Protein AF-A0A7C5PSH2-F1 (afdb_monomer)

Structure (mmCIF, N/CA/C/O backbone):
data_AF-A0A7C5PSH2-F1
#
_entry.id   AF-A0A7C5PSH2-F1
#
loop_
_atom_site.group_PDB
_atom_site.id
_atom_site.type_symbol
_atom_site.label_atom_id
_atom_site.label_alt_id
_atom_site.label_comp_id
_atom_site.label_asym_id
_atom_site.label_entity_id
_atom_site.label_seq_id
_atom_site.pdbx_PDB_ins_code
_atom_site.Cartn_x
_atom_site.Cartn_y
_atom_site.Cartn_z
_atom_site.occupancy
_atom_site.B_iso_or_equiv
_atom_site.auth_seq_id
_atom_site.auth_comp_id
_atom_site.auth_asym_id
_atom_site.auth_atom_id
_atom_site.pdbx_PDB_model_num
ATOM 1 N N . MET A 1 1 ? -21.947 10.461 31.393 1.00 50.50 1 MET A N 1
ATOM 2 C CA . MET A 1 1 ? -21.129 9.250 31.644 1.00 50.50 1 MET A CA 1
ATOM 3 C C . MET A 1 1 ? -20.692 8.444 30.394 1.00 50.50 1 MET A C 1
ATOM 5 O O . MET A 1 1 ? -19.596 7.902 30.469 1.00 50.50 1 MET A O 1
ATOM 9 N N . PRO A 1 2 ? -21.380 8.421 29.223 1.00 59.69 2 PRO A N 1
ATOM 10 C CA . PRO A 1 2 ? -21.000 7.546 28.085 1.00 59.69 2 PRO A CA 1
ATOM 11 C C . PRO A 1 2 ? -19.662 7.864 27.386 1.00 59.69 2 PRO A C 1
ATOM 13 O O . PRO A 1 2 ? -18.969 6.966 26.908 1.00 59.69 2 PRO A O 1
ATOM 16 N N . ALA A 1 3 ? -19.272 9.144 27.321 1.00 63.09 3 ALA A N 1
ATOM 17 C CA . ALA A 1 3 ? -18.069 9.568 26.594 1.00 63.09 3 ALA A CA 1
ATOM 18 C C . ALA A 1 3 ? -16.759 9.101 27.263 1.00 63.09 3 ALA A C 1
ATOM 20 O O . ALA A 1 3 ? -15.761 8.896 26.577 1.00 63.09 3 ALA A O 1
ATOM 21 N N . SER A 1 4 ? -16.776 8.898 28.586 1.00 80.06 4 SER A N 1
ATOM 22 C CA . SER A 1 4 ? -15.632 8.402 29.367 1.00 80.06 4 SER A CA 1
ATOM 23 C C . SER A 1 4 ? -15.339 6.931 29.052 1.00 80.06 4 SER A C 1
ATOM 25 O O . SER A 1 4 ? -14.225 6.593 28.654 1.00 80.06 4 SER A O 1
ATOM 27 N N . LEU A 1 5 ? -16.364 6.072 29.124 1.00 85.94 5 LEU A N 1
ATOM 28 C CA . LEU A 1 5 ? -16.224 4.633 28.891 1.00 85.94 5 LEU A CA 1
ATOM 29 C C . LEU A 1 5 ? -15.787 4.326 27.453 1.00 85.94 5 LEU A C 1
ATOM 31 O O . LEU A 1 5 ? -14.890 3.515 27.236 1.00 85.94 5 LEU A O 1
ATOM 35 N N . ARG A 1 6 ? -16.350 5.033 26.464 1.00 89.44 6 ARG A N 1
ATOM 36 C CA . ARG A 1 6 ? -15.927 4.912 25.061 1.00 89.44 6 ARG A CA 1
ATOM 37 C C . ARG A 1 6 ? -14.436 5.185 24.887 1.00 89.44 6 ARG A C 1
ATOM 39 O O . ARG A 1 6 ? -13.746 4.398 24.244 1.00 89.44 6 ARG A O 1
ATOM 46 N N . LYS A 1 7 ? -13.933 6.277 25.471 1.00 90.75 7 LYS A N 1
ATOM 47 C CA . LYS A 1 7 ? -12.506 6.622 25.404 1.00 90.75 7 LYS A CA 1
ATOM 48 C C . LYS A 1 7 ? -11.640 5.557 26.071 1.00 90.75 7 LYS A C 1
ATOM 50 O O . LYS A 1 7 ? -10.630 5.171 25.493 1.00 90.75 7 LYS A O 1
ATOM 55 N N . GLN A 1 8 ? -12.056 5.039 27.226 1.00 88.69 8 GLN A N 1
ATOM 56 C CA . GLN A 1 8 ? -11.340 3.965 27.922 1.00 88.69 8 GLN A CA 1
ATOM 57 C C . GLN A 1 8 ? -11.275 2.677 27.085 1.00 88.69 8 GLN A C 1
ATOM 59 O O . GLN A 1 8 ? -10.195 2.112 26.912 1.00 88.69 8 GLN A O 1
ATOM 64 N N . ILE A 1 9 ? -12.400 2.254 26.496 1.00 91.12 9 ILE A N 1
ATOM 65 C CA . ILE A 1 9 ? -12.463 1.085 25.606 1.00 91.12 9 ILE A CA 1
ATOM 66 C C . ILE A 1 9 ? -11.561 1.290 24.383 1.00 91.12 9 ILE A C 1
ATOM 68 O O . ILE A 1 9 ? -10.764 0.418 24.052 1.00 91.12 9 ILE A O 1
ATOM 72 N N . LEU A 1 10 ? -11.646 2.437 23.704 1.00 93.88 10 LEU A N 1
ATOM 73 C CA . LEU A 1 10 ? -10.820 2.690 22.522 1.00 93.88 10 LEU A CA 1
ATOM 74 C C . LEU A 1 10 ? -9.326 2.750 22.874 1.00 93.88 10 LEU A C 1
ATOM 76 O O . LEU A 1 10 ? -8.517 2.158 22.165 1.00 93.88 10 LEU A O 1
ATOM 80 N N . ALA A 1 11 ? -8.951 3.382 23.989 1.00 92.50 11 ALA A N 1
ATOM 81 C CA . ALA A 1 11 ? -7.554 3.490 24.421 1.00 92.50 11 ALA A CA 1
ATOM 82 C C . ALA A 1 11 ? -6.919 2.123 24.733 1.00 92.50 11 ALA A C 1
ATOM 84 O O . ALA A 1 11 ? -5.696 1.954 24.636 1.00 92.50 11 ALA A O 1
ATOM 85 N N . ARG A 1 12 ? -7.744 1.123 25.072 1.00 90.06 12 ARG A N 1
ATOM 86 C CA . ARG A 1 12 ? -7.308 -0.261 25.268 1.00 90.06 12 ARG A CA 1
ATOM 87 C C . ARG A 1 12 ? -6.789 -0.886 23.975 1.00 90.06 12 ARG A C 1
ATOM 89 O O . ARG A 1 12 ? -5.753 -1.552 24.006 1.00 90.06 12 ARG A O 1
ATOM 96 N N . PHE A 1 13 ? -7.483 -0.659 22.862 1.00 94.25 13 PHE A N 1
ATOM 97 C CA . PHE A 1 13 ? -7.230 -1.341 21.589 1.00 94.25 13 PHE A CA 1
ATOM 98 C C . PHE A 1 13 ? -6.486 -0.486 20.560 1.00 94.25 13 PHE A C 1
ATOM 100 O O . PHE A 1 13 ? -5.934 -1.029 19.605 1.00 94.25 13 PHE A O 1
ATOM 107 N N . PHE A 1 14 ? -6.411 0.829 20.775 1.00 96.69 14 PHE A N 1
ATOM 108 C CA . PHE A 1 14 ? -5.760 1.774 19.872 1.00 96.69 14 PHE A CA 1
ATOM 109 C C . PHE A 1 14 ? -4.776 2.677 20.623 1.00 96.69 14 PHE A C 1
ATOM 111 O O . PHE A 1 14 ? -5.057 3.138 21.729 1.00 96.69 14 PHE A O 1
ATOM 118 N N . SER A 1 15 ? -3.601 2.930 20.040 1.00 96.50 15 SER A N 1
ATOM 119 C CA . SER A 1 15 ? -2.555 3.768 20.662 1.00 96.50 15 SER A CA 1
ATOM 120 C C . SER A 1 15 ? -2.812 5.278 20.584 1.00 96.50 15 SER A C 1
ATOM 122 O O . SER A 1 15 ? -2.148 6.052 21.281 1.00 96.50 15 SER A O 1
ATOM 124 N N . GLN A 1 16 ? -3.757 5.684 19.738 1.00 96.12 16 GLN A N 1
ATOM 125 C CA . GLN A 1 16 ? -4.262 7.043 19.595 1.00 96.12 16 GLN A CA 1
ATOM 126 C C . GLN A 1 16 ? -5.764 6.968 19.301 1.00 96.12 16 GLN A C 1
ATOM 128 O O . GLN A 1 16 ? -6.191 6.223 18.416 1.00 96.12 16 GLN A O 1
ATOM 133 N N . ILE A 1 17 ? -6.554 7.725 20.063 1.00 95.44 17 ILE A N 1
ATOM 134 C CA . ILE A 1 17 ? -8.023 7.720 19.994 1.00 95.44 17 ILE A CA 1
ATOM 135 C C . ILE A 1 17 ? -8.602 9.033 19.479 1.00 95.44 17 ILE A C 1
ATOM 137 O O . ILE A 1 17 ? -9.711 9.029 18.951 1.00 95.44 17 ILE A O 1
ATOM 141 N N . GLU A 1 18 ? -7.861 10.129 19.631 1.00 93.69 18 GLU A N 1
ATOM 142 C CA . GLU A 1 18 ? -8.264 11.427 19.111 1.00 93.69 18 GLU A CA 1
ATOM 143 C C . GLU A 1 18 ? -7.781 11.524 17.656 1.00 93.69 18 GLU A C 1
ATOM 145 O O . GLU A 1 18 ? -6.588 11.310 17.402 1.00 93.69 18 GLU A O 1
ATOM 150 N N . PRO A 1 19 ? -8.687 11.781 16.696 1.00 93.94 19 PRO A N 1
ATOM 151 C CA . PRO A 1 19 ? -8.330 11.836 15.288 1.00 93.94 19 PRO A CA 1
ATOM 152 C C . PRO A 1 19 ? -7.382 13.003 15.006 1.00 93.94 19 PRO A C 1
ATOM 154 O O . PRO A 1 19 ? -7.403 14.029 15.687 1.00 93.94 19 PRO A O 1
ATOM 157 N N . ARG A 1 20 ? -6.557 12.842 13.972 1.00 95.12 20 ARG A N 1
ATOM 158 C CA . ARG A 1 20 ? -5.691 13.902 13.439 1.00 95.12 20 ARG A CA 1
ATOM 159 C C . ARG A 1 20 ? -6.172 14.289 12.045 1.00 95.12 20 ARG A C 1
ATOM 161 O O . ARG A 1 20 ? -6.598 13.429 11.281 1.00 95.12 20 ARG A O 1
ATOM 168 N N . ASP A 1 21 ? -6.030 15.561 11.686 1.00 91.88 21 ASP A N 1
ATOM 169 C CA . ASP A 1 21 ? -6.469 16.054 10.370 1.00 91.88 21 ASP A CA 1
ATOM 170 C C . ASP A 1 21 ? -5.674 15.442 9.207 1.00 91.88 21 ASP A C 1
ATOM 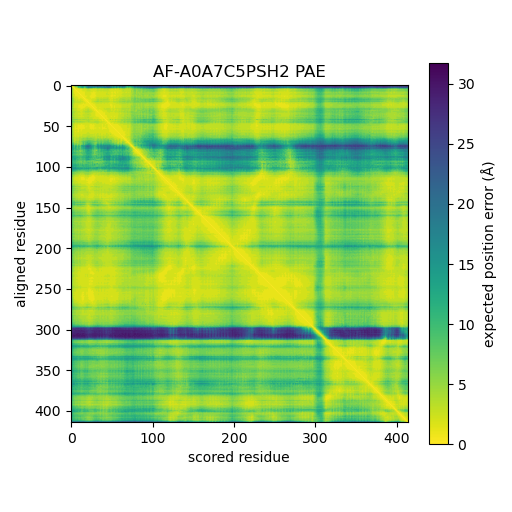172 O O . ASP A 1 21 ? -6.197 15.282 8.102 1.00 91.88 21 ASP A O 1
ATOM 176 N N . HIS A 1 22 ? -4.415 15.080 9.464 1.00 95.88 22 HIS A N 1
ATOM 177 C CA . HIS A 1 22 ? -3.521 14.424 8.518 1.00 95.88 22 HIS A CA 1
ATOM 178 C C . HIS A 1 22 ? -2.616 13.413 9.230 1.00 95.88 22 HIS A C 1
ATOM 180 O O . HIS A 1 22 ? -2.197 13.646 10.369 1.00 95.88 22 HIS A O 1
ATOM 186 N N . ALA A 1 23 ? -2.289 12.314 8.541 1.00 97.25 23 ALA A N 1
ATOM 187 C CA . ALA A 1 23 ? -1.494 11.215 9.088 1.00 97.25 23 ALA A CA 1
ATOM 188 C C . ALA A 1 23 ? -2.032 10.746 10.454 1.00 97.25 23 ALA A C 1
ATOM 190 O O . ALA A 1 23 ? -1.305 10.657 11.454 1.00 97.25 23 ALA A O 1
ATOM 191 N N . ASP A 1 24 ? -3.335 10.455 10.491 1.00 98.06 24 ASP A N 1
ATOM 192 C CA . ASP A 1 24 ? -3.979 9.806 11.628 1.00 98.06 24 ASP A CA 1
ATOM 193 C C . ASP A 1 24 ? -3.592 8.329 11.621 1.00 98.06 24 ASP A C 1
ATOM 195 O O . ASP A 1 24 ? -4.180 7.490 10.941 1.00 98.06 24 ASP A O 1
ATOM 199 N N . ILE A 1 25 ? -2.498 8.050 12.317 1.00 98.50 25 ILE A N 1
ATOM 200 C CA . ILE A 1 25 ? -1.862 6.741 12.375 1.00 98.50 25 ILE A CA 1
ATOM 201 C C . ILE A 1 25 ? -1.900 6.262 13.810 1.00 98.50 25 ILE A C 1
ATOM 203 O O . ILE A 1 25 ? -1.713 7.054 14.738 1.00 98.50 25 ILE A O 1
ATOM 207 N N . TYR A 1 26 ? -2.163 4.972 13.984 1.00 98.38 26 TYR A N 1
ATOM 208 C CA . TYR A 1 26 ? -2.269 4.358 15.296 1.00 98.38 26 TYR A CA 1
ATOM 209 C C . TYR A 1 26 ? -2.128 2.842 15.230 1.00 98.38 26 TYR A C 1
ATOM 211 O O . TYR A 1 26 ? -2.516 2.193 14.261 1.00 98.38 26 TYR A O 1
ATOM 219 N N . VAL A 1 27 ? -1.575 2.273 16.296 1.00 97.94 27 VAL A N 1
ATOM 220 C CA . VAL A 1 27 ? -1.426 0.831 16.485 1.00 97.94 27 VAL A CA 1
ATOM 221 C C . VAL A 1 27 ? -2.756 0.215 16.888 1.00 97.94 27 VAL A C 1
ATOM 223 O O . VAL A 1 27 ? -3.436 0.733 17.774 1.00 97.94 27 VAL A O 1
ATOM 226 N N . VAL A 1 28 ? -3.069 -0.933 16.290 1.00 96.88 28 VAL A N 1
ATOM 227 C CA . VAL A 1 28 ? -4.137 -1.844 16.713 1.00 96.88 28 VAL A CA 1
ATOM 228 C C . VAL A 1 28 ? -3.526 -2.922 17.604 1.00 96.88 28 VAL A C 1
ATOM 230 O O . VAL A 1 28 ? -2.682 -3.703 17.158 1.00 96.88 28 VAL A O 1
ATOM 233 N N . ARG A 1 29 ? -3.949 -2.974 18.867 1.00 92.81 29 ARG A N 1
ATOM 234 C CA . ARG A 1 29 ? -3.371 -3.840 19.906 1.00 92.81 29 ARG A CA 1
ATOM 235 C C . ARG A 1 29 ? -4.446 -4.545 20.720 1.00 92.81 29 ARG A C 1
ATOM 237 O O . ARG A 1 29 ? -5.600 -4.138 20.713 1.00 92.81 29 ARG A O 1
ATOM 244 N N . ASN A 1 30 ? -4.043 -5.583 21.452 1.00 89.94 30 ASN A N 1
ATOM 245 C CA . ASN A 1 30 ? -4.873 -6.276 22.446 1.00 89.94 30 ASN A CA 1
ATOM 246 C C . ASN A 1 30 ? -6.178 -6.882 21.893 1.00 89.94 30 ASN A C 1
ATOM 248 O O . ASN A 1 30 ? -7.104 -7.148 22.650 1.00 89.94 30 ASN A O 1
ATOM 252 N N . LEU A 1 31 ? -6.258 -7.104 20.578 1.00 90.19 31 LEU A N 1
ATOM 253 C CA . LEU A 1 31 ? -7.362 -7.796 19.915 1.00 90.19 31 LEU A CA 1
ATOM 254 C C . LEU A 1 31 ? -6.887 -9.164 19.405 1.00 90.19 31 LEU A C 1
ATOM 256 O O . LEU A 1 31 ? -5.751 -9.256 18.921 1.00 90.19 31 LEU A O 1
ATOM 260 N N . PRO A 1 32 ? -7.745 -10.202 19.432 1.00 91.19 32 PRO A N 1
ATOM 261 C CA . PRO A 1 32 ? -7.447 -11.475 18.782 1.00 91.19 32 PRO A CA 1
ATOM 262 C C . PRO A 1 32 ? -7.101 -11.283 17.300 1.00 91.19 32 PRO A C 1
ATOM 264 O O . PRO A 1 32 ? -7.648 -10.397 16.637 1.00 91.19 32 PRO A O 1
ATOM 267 N N . GLN A 1 33 ? -6.211 -12.121 16.763 1.00 90.12 33 GLN A N 1
ATOM 268 C CA . GLN A 1 33 ? -5.710 -11.970 15.390 1.00 90.12 33 GLN A CA 1
ATOM 269 C C . GLN A 1 33 ? -6.829 -12.032 14.336 1.00 90.12 33 GLN A C 1
ATOM 271 O O . GLN A 1 33 ? -6.849 -11.224 13.411 1.00 90.12 33 GLN A O 1
ATOM 276 N N . GLU A 1 34 ? -7.819 -12.907 14.512 1.00 91.62 34 GLU A N 1
ATOM 277 C CA . GLU A 1 34 ? -8.970 -12.996 13.601 1.00 91.62 34 GLU A CA 1
ATOM 278 C C . GLU A 1 34 ? -9.829 -11.724 13.607 1.00 91.62 34 GLU A C 1
ATOM 280 O O . GLU A 1 34 ? -10.316 -11.275 12.565 1.00 91.62 34 GLU A O 1
ATOM 285 N N . ILE A 1 35 ? -9.981 -11.093 14.776 1.00 91.88 35 ILE A N 1
ATOM 286 C CA . ILE A 1 35 ? -10.708 -9.827 14.912 1.00 91.88 35 ILE A CA 1
ATOM 287 C C . ILE A 1 35 ? -9.928 -8.699 14.243 1.00 91.88 35 ILE A C 1
ATOM 289 O O . ILE A 1 35 ? -10.519 -7.880 13.544 1.00 91.88 35 ILE A O 1
ATOM 293 N N . ARG A 1 36 ? -8.602 -8.685 14.399 1.00 92.50 36 ARG A N 1
ATOM 294 C CA . ARG A 1 36 ? -7.692 -7.741 13.739 1.00 92.50 36 ARG A CA 1
ATOM 295 C C . ARG A 1 36 ? -7.778 -7.819 12.212 1.00 92.50 36 ARG A C 1
ATOM 297 O O . ARG A 1 36 ? -7.925 -6.778 11.571 1.00 92.50 36 ARG A O 1
ATOM 304 N N . ALA A 1 37 ? -7.751 -9.028 11.652 1.00 90.94 37 ALA A N 1
ATOM 305 C CA . ALA A 1 37 ? -7.903 -9.264 10.215 1.00 90.94 37 ALA A CA 1
ATOM 306 C C . ALA A 1 37 ? -9.303 -8.863 9.718 1.00 90.94 37 ALA A C 1
ATOM 308 O O . ALA A 1 37 ? -9.446 -8.124 8.746 1.00 90.94 37 ALA A O 1
ATOM 309 N N . THR A 1 38 ? -10.352 -9.264 10.443 1.00 91.31 38 THR A N 1
ATOM 310 C CA . THR A 1 38 ? -11.737 -8.882 10.122 1.00 91.31 38 THR A CA 1
ATOM 311 C C . THR A 1 38 ? -11.922 -7.364 10.143 1.00 91.31 38 THR A C 1
ATOM 313 O O . THR A 1 38 ? -12.631 -6.807 9.304 1.00 91.31 38 THR A O 1
ATOM 316 N N . LEU A 1 39 ? -11.298 -6.682 11.106 1.00 93.12 39 LEU A N 1
ATOM 317 C CA . LEU A 1 39 ? -11.397 -5.238 11.249 1.00 93.12 39 LEU A CA 1
ATOM 318 C C . LEU A 1 39 ? -10.759 -4.517 10.057 1.00 93.12 39 LEU A C 1
ATOM 320 O O . LEU A 1 39 ? -11.413 -3.625 9.523 1.00 93.12 39 LEU A O 1
ATOM 324 N N . ASN A 1 40 ? -9.575 -4.939 9.590 1.00 90.94 40 ASN A N 1
ATOM 325 C CA . ASN A 1 40 ? -8.963 -4.406 8.362 1.00 90.94 40 ASN A CA 1
ATOM 326 C C . ASN A 1 40 ? -9.891 -4.576 7.143 1.00 90.94 40 ASN A C 1
ATOM 328 O O . ASN A 1 40 ? -10.138 -3.611 6.410 1.00 90.94 40 ASN A O 1
ATOM 332 N N . GLY A 1 41 ? -10.475 -5.768 6.974 1.00 89.88 41 GLY A N 1
ATOM 333 C CA . GLY A 1 41 ? -11.307 -6.081 5.808 1.00 89.88 41 GLY A CA 1
ATOM 334 C C . GLY A 1 41 ? -12.607 -5.277 5.754 1.00 89.88 41 GLY A C 1
ATOM 335 O O . GLY A 1 41 ? -13.088 -4.920 4.678 1.00 89.88 41 GLY A O 1
ATOM 336 N N . LEU A 1 42 ? -13.184 -4.962 6.915 1.00 89.88 42 LEU A N 1
ATOM 337 C CA . LEU A 1 42 ? -14.373 -4.112 7.019 1.00 89.88 42 LEU A CA 1
ATOM 338 C C . LEU A 1 42 ? -14.038 -2.633 6.848 1.00 89.88 42 LEU A C 1
ATOM 340 O O . LEU A 1 42 ? -14.749 -1.903 6.159 1.00 89.88 42 LEU A O 1
ATOM 344 N N . TYR A 1 43 ? -12.956 -2.200 7.483 1.00 89.69 43 TYR A N 1
ATOM 345 C CA . TYR A 1 43 ? -12.475 -0.828 7.458 1.00 89.69 43 TYR A CA 1
ATOM 346 C C . TYR A 1 43 ? -12.102 -0.366 6.038 1.00 89.69 43 TYR A C 1
ATOM 348 O O . TYR A 1 43 ? -12.468 0.741 5.644 1.00 89.69 43 TYR A O 1
ATOM 356 N N . SER A 1 44 ? -11.490 -1.239 5.229 1.00 88.56 44 SER A N 1
ATOM 357 C CA . SER A 1 44 ? -11.166 -0.987 3.811 1.00 88.56 44 SER A CA 1
ATOM 358 C C . SER A 1 44 ? -12.388 -0.927 2.877 1.00 88.56 44 SER A C 1
ATOM 360 O O . SER A 1 44 ? -12.253 -0.695 1.674 1.00 88.56 44 SER A O 1
ATOM 362 N N . ARG A 1 45 ? -13.599 -1.150 3.404 1.00 86.81 45 ARG A N 1
ATOM 363 C CA . ARG A 1 45 ? -14.878 -1.130 2.668 1.00 86.81 45 ARG A CA 1
ATOM 364 C C . ARG A 1 45 ? -15.899 -0.169 3.285 1.00 86.81 45 ARG A C 1
ATOM 366 O O . ARG A 1 45 ? -17.087 -0.256 2.988 1.00 86.81 45 ARG A O 1
ATOM 373 N N . SER A 1 46 ? -15.447 0.720 4.164 1.00 88.62 46 SER A N 1
ATOM 374 C CA . SER A 1 46 ? -16.277 1.631 4.952 1.00 88.62 46 SER A CA 1
ATOM 375 C C . SER A 1 46 ? -15.757 3.061 4.837 1.00 88.62 46 SER A C 1
ATOM 377 O O . SER A 1 46 ? -14.567 3.258 4.630 1.00 88.62 46 SER A O 1
ATOM 379 N N . HIS A 1 47 ? -16.604 4.069 5.053 1.00 89.94 47 HIS A N 1
ATOM 380 C CA . HIS A 1 47 ? -16.156 5.459 5.245 1.00 89.94 47 HIS A CA 1
ATOM 381 C C . HIS A 1 47 ? -15.648 5.722 6.668 1.00 89.94 47 HIS A C 1
ATOM 383 O O . HIS A 1 47 ? -14.878 6.647 6.891 1.00 89.94 47 HIS A O 1
ATOM 389 N N . LEU A 1 48 ? -16.011 4.867 7.624 1.00 93.44 48 LEU A N 1
ATOM 390 C CA . LEU A 1 48 ? -15.639 5.001 9.031 1.00 93.44 48 LEU A CA 1
ATOM 391 C C . LEU A 1 48 ? -14.143 4.751 9.257 1.00 93.44 48 LEU A C 1
ATOM 393 O O . LEU A 1 48 ? -13.570 3.866 8.620 1.00 93.44 48 LEU A O 1
ATOM 397 N N . SER A 1 49 ? -13.526 5.456 10.208 1.00 94.94 49 SER A N 1
ATOM 398 C CA . SER A 1 49 ? -12.185 5.103 10.705 1.00 94.94 49 SER A CA 1
ATOM 399 C C . SER A 1 49 ? -12.157 3.673 11.251 1.00 94.94 49 SER A C 1
ATOM 401 O O . SER A 1 49 ? -13.205 3.059 11.506 1.00 94.94 49 SER A O 1
ATOM 403 N N . MET A 1 50 ? -10.970 3.111 11.466 1.00 96.19 50 MET A N 1
ATOM 404 C CA . MET A 1 50 ? -10.860 1.783 12.069 1.00 96.19 50 MET A CA 1
ATOM 405 C C . MET A 1 50 ? -11.422 1.775 13.498 1.00 96.19 50 MET A C 1
ATOM 407 O O . MET A 1 50 ? -12.122 0.832 13.875 1.00 96.19 50 MET A O 1
ATOM 411 N N . ARG A 1 51 ? -11.216 2.861 14.256 1.00 96.38 51 ARG A N 1
ATOM 412 C CA . ARG A 1 51 ? -11.813 3.068 15.589 1.00 96.38 51 ARG A CA 1
ATOM 413 C C . ARG A 1 51 ? -13.340 3.083 15.547 1.00 96.38 51 ARG A C 1
ATOM 415 O O . ARG A 1 51 ? -13.976 2.381 16.329 1.00 96.38 51 ARG A O 1
ATOM 422 N N . GLU A 1 52 ? -13.935 3.826 14.613 1.00 95.94 52 GLU A N 1
ATOM 423 C CA . GLU A 1 52 ? -15.396 3.887 14.458 1.00 95.94 52 GLU A CA 1
ATOM 424 C C . GLU A 1 52 ? -15.985 2.567 13.947 1.00 95.94 52 GLU A C 1
ATOM 426 O O . GLU A 1 52 ? -17.062 2.142 14.374 1.00 95.94 52 GLU A O 1
ATOM 431 N N . THR A 1 53 ? -15.261 1.875 13.064 1.00 95.69 53 THR A N 1
ATOM 432 C CA . THR A 1 53 ? -15.638 0.541 12.585 1.00 95.69 53 THR A CA 1
ATOM 433 C C . THR A 1 53 ? -15.652 -0.454 13.743 1.00 95.69 53 THR A C 1
ATOM 435 O O . THR A 1 53 ? -16.630 -1.185 13.911 1.00 95.69 53 THR A O 1
ATOM 438 N N . PHE A 1 54 ? -14.610 -0.450 14.580 1.00 95.81 54 PHE A N 1
ATOM 439 C CA . PHE A 1 54 ? -14.549 -1.253 15.799 1.00 95.81 54 PHE A CA 1
ATOM 440 C C . PHE A 1 54 ? -15.709 -0.922 16.742 1.00 95.81 54 PHE A C 1
ATOM 442 O O . PHE A 1 54 ? -16.434 -1.825 17.157 1.00 95.81 54 PHE A O 1
ATOM 449 N N . TRP A 1 55 ? -15.932 0.365 17.022 1.00 95.12 55 TRP A N 1
ATOM 450 C CA . TRP A 1 55 ? -16.976 0.821 17.939 1.00 95.12 55 TRP A CA 1
ATOM 451 C C . TRP A 1 55 ? -18.371 0.370 17.490 1.00 95.12 55 TRP A C 1
ATOM 453 O O . TRP A 1 55 ? -19.109 -0.252 18.254 1.00 95.12 55 TRP A O 1
ATOM 463 N N . THR A 1 56 ? -18.692 0.576 16.211 1.00 94.44 56 THR A N 1
ATOM 464 C CA . THR A 1 56 ? -19.969 0.161 15.612 1.00 94.44 56 THR A CA 1
ATOM 465 C C . THR A 1 56 ? -20.173 -1.353 15.708 1.00 94.44 56 THR A C 1
ATOM 467 O O . THR A 1 56 ? -21.288 -1.836 15.917 1.00 94.44 56 THR A O 1
ATOM 470 N N . ARG A 1 57 ? -19.104 -2.137 15.532 1.00 93.06 57 ARG A N 1
ATOM 471 C CA . ARG A 1 57 ? -19.160 -3.604 15.594 1.00 93.06 57 ARG A CA 1
ATOM 472 C C . ARG A 1 57 ? -19.321 -4.100 17.024 1.00 93.06 57 ARG A C 1
ATOM 474 O O . ARG A 1 57 ? -20.113 -5.015 17.231 1.00 93.06 57 ARG A O 1
ATOM 481 N N . LEU A 1 58 ? -18.639 -3.475 17.981 1.00 93.00 58 LEU A N 1
ATOM 482 C CA . LEU A 1 58 ? -18.805 -3.758 19.402 1.00 93.00 58 LEU A CA 1
ATOM 483 C C . LEU A 1 58 ? -20.258 -3.530 19.832 1.00 93.00 58 LEU A C 1
ATOM 485 O O . LEU A 1 58 ? -20.870 -4.442 20.377 1.00 93.00 58 LEU A O 1
ATOM 489 N N . GLN A 1 59 ? -20.841 -2.372 19.503 1.00 93.19 59 GLN A N 1
ATOM 490 C CA . GLN A 1 59 ? -22.237 -2.062 19.837 1.00 93.19 59 GLN A CA 1
ATOM 491 C C . GLN A 1 59 ? -23.216 -3.090 19.251 1.00 93.19 59 GLN A C 1
ATOM 493 O O . GLN A 1 59 ? -24.042 -3.635 19.977 1.00 93.19 59 GLN A O 1
ATOM 498 N N . LYS A 1 60 ? -23.069 -3.433 17.964 1.00 92.88 60 LYS A N 1
ATOM 499 C CA . LYS A 1 60 ? -23.900 -4.463 17.313 1.00 92.88 60 LYS A CA 1
ATOM 500 C C . LYS A 1 60 ? -23.718 -5.855 17.923 1.00 92.88 60 LYS A C 1
ATOM 502 O O . LYS A 1 60 ? -24.652 -6.650 17.925 1.00 92.88 60 LYS A O 1
ATOM 507 N N . GLY A 1 61 ? -22.508 -6.183 18.374 1.00 92.19 61 GLY A N 1
ATOM 508 C CA . GLY A 1 61 ? -22.216 -7.447 19.048 1.00 92.19 61 GLY A CA 1
ATOM 509 C C . GLY A 1 61 ? -22.906 -7.544 20.407 1.00 92.19 61 GLY A C 1
ATOM 510 O O . GLY A 1 61 ? -23.507 -8.572 20.706 1.00 92.19 61 GLY A O 1
ATOM 511 N N . LEU A 1 62 ? -22.870 -6.461 21.188 1.00 92.62 62 LEU A N 1
ATOM 512 C CA . LEU A 1 62 ? -23.555 -6.360 22.478 1.00 92.62 62 LEU A CA 1
ATOM 513 C C . LEU A 1 62 ? -25.071 -6.462 22.320 1.00 92.62 62 LEU A C 1
ATOM 515 O O . LEU A 1 62 ? -25.686 -7.298 22.973 1.00 92.62 62 LEU A O 1
ATOM 519 N N . GLU A 1 63 ? -25.646 -5.696 21.390 1.00 93.81 63 GLU A N 1
ATOM 520 C CA . GLU A 1 63 ? -27.084 -5.709 21.104 1.00 93.81 63 GLU A CA 1
ATOM 521 C C . GLU A 1 63 ? -27.575 -7.123 20.764 1.00 93.81 63 GLU A C 1
ATOM 523 O O . GLU A 1 63 ? -28.541 -7.612 21.346 1.00 93.81 63 GLU A O 1
ATOM 528 N N . LYS A 1 64 ? -26.853 -7.839 19.891 1.00 94.25 64 LYS A N 1
ATOM 529 C CA . LYS A 1 64 ? -27.165 -9.238 19.553 1.00 94.25 64 LYS A CA 1
ATOM 530 C C . LYS A 1 64 ? -27.046 -10.198 20.733 1.00 94.25 64 LYS A C 1
ATOM 532 O O . LYS A 1 64 ? -27.715 -11.225 20.739 1.00 94.25 64 LYS A O 1
ATOM 537 N N . ALA A 1 65 ? -26.181 -9.890 21.693 1.00 93.31 65 ALA A N 1
ATOM 538 C CA . ALA A 1 65 ? -26.007 -10.669 22.909 1.00 93.31 65 ALA A CA 1
ATOM 539 C C . ALA A 1 65 ? -26.984 -10.260 24.028 1.00 93.31 65 ALA A C 1
ATOM 541 O O . ALA A 1 65 ? -26.870 -10.788 25.131 1.00 93.31 65 ALA A O 1
ATOM 542 N N . GLY A 1 66 ? -27.905 -9.318 23.777 1.00 93.44 66 GLY A N 1
ATOM 543 C CA . GLY A 1 66 ? -28.805 -8.780 24.799 1.00 93.44 66 GLY A CA 1
ATOM 544 C C . GLY A 1 66 ? -28.078 -7.998 25.897 1.00 93.44 66 GLY A C 1
ATOM 545 O O . GLY A 1 66 ? -28.568 -7.929 27.018 1.00 93.44 66 GLY A O 1
ATOM 546 N N . LYS A 1 67 ? -26.893 -7.455 25.591 1.00 91.75 67 LYS A N 1
ATOM 547 C CA . LYS A 1 67 ? -26.052 -6.677 26.506 1.00 91.75 67 LYS A CA 1
ATOM 548 C C . LYS A 1 67 ? -25.987 -5.216 26.074 1.00 91.75 67 LYS A C 1
ATOM 550 O O . LYS A 1 67 ? -26.159 -4.878 24.903 1.00 91.75 67 LYS A O 1
ATOM 555 N N . SER A 1 68 ? -25.668 -4.357 27.023 1.00 87.06 68 SER A N 1
ATOM 556 C CA . SER A 1 68 ? -25.386 -2.939 26.850 1.00 87.06 68 SER A CA 1
ATOM 557 C C . SER A 1 68 ? -23.906 -2.640 27.112 1.00 87.06 68 SER A C 1
ATOM 559 O O . SER A 1 68 ? -23.125 -3.511 27.501 1.00 87.06 68 SER A O 1
ATOM 561 N N . LEU A 1 69 ? -23.496 -1.392 26.877 1.00 83.38 69 LEU A N 1
ATOM 562 C CA . LEU A 1 69 ? -22.149 -0.939 27.236 1.00 83.38 69 LEU A CA 1
ATOM 563 C C . LEU A 1 69 ? -21.932 -0.920 28.753 1.00 83.38 69 LEU A C 1
ATOM 565 O O . LEU A 1 69 ? -20.802 -1.113 29.184 1.00 83.38 69 LEU A O 1
ATOM 569 N N . ASP A 1 70 ? -22.988 -0.717 29.541 1.00 81.25 70 ASP A N 1
ATOM 570 C CA . ASP A 1 70 ? -22.897 -0.642 31.003 1.00 81.25 70 ASP A CA 1
ATOM 571 C C . ASP A 1 70 ? -22.667 -2.029 31.631 1.00 81.25 70 ASP A C 1
ATOM 573 O O . ASP A 1 70 ? -22.138 -2.134 32.734 1.00 81.25 70 ASP A O 1
ATOM 577 N N . ASP A 1 71 ? -22.968 -3.101 30.888 1.00 81.50 71 ASP A N 1
ATOM 578 C CA . ASP A 1 71 ? -22.674 -4.486 31.279 1.00 81.50 71 ASP A CA 1
ATOM 579 C C . ASP A 1 71 ? -21.196 -4.865 31.058 1.00 81.50 71 ASP A C 1
ATOM 581 O O . ASP A 1 71 ? -20.748 -5.946 31.465 1.00 81.50 71 ASP A O 1
ATOM 585 N N . LEU A 1 72 ? -20.425 -4.006 30.378 1.00 80.94 72 LEU A N 1
ATOM 586 C CA . LEU A 1 72 ? -19.003 -4.226 30.150 1.00 80.94 72 LEU A CA 1
ATOM 587 C C . LEU A 1 72 ? -18.181 -3.774 31.353 1.00 80.94 72 LEU A C 1
ATOM 589 O O . LEU A 1 72 ? -17.930 -2.591 31.567 1.00 80.94 72 LEU A O 1
ATOM 593 N N . HIS A 1 73 ? -17.629 -4.753 32.057 1.00 74.00 73 HIS A N 1
ATOM 594 C CA . HIS A 1 73 ? -16.518 -4.523 32.964 1.00 74.00 73 HIS A CA 1
ATOM 595 C C . HIS A 1 73 ? -15.226 -4.543 32.148 1.00 74.00 73 HIS A C 1
ATOM 597 O O . HIS A 1 73 ? -14.834 -5.585 31.617 1.00 74.00 73 HIS A O 1
ATOM 603 N N . LEU A 1 74 ? -14.567 -3.388 32.014 1.00 69.31 74 LEU A N 1
ATOM 604 C CA . LEU A 1 74 ? -13.206 -3.352 31.485 1.00 69.31 74 LEU A CA 1
ATOM 605 C C . LEU A 1 74 ? -12.324 -4.208 32.405 1.00 69.31 74 LEU A C 1
ATOM 607 O O . LEU A 1 74 ? -12.287 -3.927 33.605 1.00 69.31 74 LEU A O 1
ATOM 611 N N . PRO A 1 75 ? -11.631 -5.240 31.889 1.00 61.66 75 PRO A N 1
ATOM 612 C CA . PRO A 1 75 ? -10.735 -6.029 32.717 1.00 61.66 75 PRO A CA 1
ATOM 613 C C . PRO A 1 75 ? -9.707 -5.100 33.361 1.00 61.66 75 PRO A C 1
ATOM 615 O O . PRO A 1 75 ? -9.139 -4.240 32.678 1.00 61.66 75 PRO A O 1
ATOM 618 N N . ALA A 1 76 ? -9.458 -5.279 34.660 1.00 67.94 76 ALA A N 1
ATOM 619 C CA . ALA A 1 76 ? -8.265 -4.716 35.279 1.00 67.94 76 ALA A CA 1
ATOM 620 C C . ALA A 1 76 ? -7.021 -5.188 34.502 1.00 67.94 76 ALA A C 1
ATOM 622 O O . ALA A 1 76 ? -7.085 -6.184 33.775 1.00 67.94 76 ALA A O 1
ATOM 623 N N . ILE A 1 77 ? -5.900 -4.469 34.641 1.00 65.62 77 ILE A N 1
ATOM 624 C CA . ILE A 1 77 ? -4.612 -4.930 34.101 1.00 65.62 77 ILE A CA 1
ATOM 625 C C . ILE A 1 77 ? -4.434 -6.383 34.544 1.00 65.62 77 ILE A C 1
ATOM 627 O O . ILE A 1 77 ? -4.454 -6.667 35.739 1.00 65.62 77 ILE A O 1
ATOM 631 N N . THR A 1 78 ? -4.341 -7.287 33.575 1.00 68.94 78 THR A N 1
ATOM 632 C CA . THR A 1 78 ? -4.292 -8.726 33.869 1.00 68.94 78 THR A CA 1
ATOM 633 C C . THR A 1 78 ? -2.930 -9.093 34.455 1.00 68.94 78 THR A C 1
ATOM 635 O O . THR A 1 78 ? -1.934 -8.429 34.158 1.00 68.94 78 THR A O 1
ATOM 638 N N . ASP A 1 79 ? -2.855 -10.170 35.238 1.00 73.12 79 ASP A N 1
ATOM 639 C CA . ASP A 1 79 ? -1.575 -10.667 35.765 1.00 73.12 79 ASP A CA 1
ATOM 640 C C . ASP A 1 79 ? -0.562 -10.942 34.640 1.00 73.12 79 ASP A C 1
ATOM 642 O O . ASP A 1 79 ? 0.626 -10.666 34.791 1.00 73.12 79 ASP A O 1
ATOM 646 N N . GLU A 1 80 ? -1.029 -11.380 33.467 1.00 71.75 80 GLU A N 1
ATOM 647 C CA . GLU A 1 80 ? -0.202 -11.562 32.266 1.00 71.75 80 GLU A CA 1
ATOM 648 C C . GLU A 1 80 ? 0.453 -10.258 31.790 1.00 71.75 80 GLU A C 1
ATOM 650 O O . GLU A 1 80 ? 1.629 -10.243 31.427 1.00 71.75 80 GLU A O 1
ATOM 655 N N . GLU A 1 81 ? -0.269 -9.137 31.826 1.00 71.56 81 GLU A N 1
ATOM 656 C CA . GLU A 1 81 ? 0.287 -7.830 31.467 1.00 71.56 81 GLU A CA 1
ATOM 657 C C . GLU A 1 81 ? 1.297 -7.329 32.497 1.00 71.56 81 GLU A C 1
ATOM 659 O O . GLU A 1 81 ? 2.269 -6.661 32.137 1.00 71.56 81 GLU A O 1
ATOM 664 N N . ILE A 1 82 ? 1.082 -7.646 33.774 1.00 74.62 82 ILE A N 1
ATOM 665 C CA . ILE A 1 82 ? 2.023 -7.327 34.850 1.00 74.62 82 ILE A CA 1
ATOM 666 C C . ILE A 1 82 ? 3.309 -8.138 34.666 1.00 74.62 82 ILE A C 1
ATOM 668 O O . ILE A 1 82 ? 4.394 -7.558 34.618 1.00 74.62 82 ILE A O 1
ATOM 672 N N . LEU A 1 83 ? 3.200 -9.457 34.488 1.00 74.62 83 LEU A N 1
ATOM 673 C CA . LEU A 1 83 ? 4.335 -10.347 34.230 1.00 74.62 83 LEU A CA 1
ATOM 674 C C . LEU A 1 83 ? 5.093 -9.943 32.958 1.00 74.62 83 LEU A C 1
ATOM 676 O O . LEU A 1 83 ? 6.323 -9.859 32.962 1.00 74.62 83 LEU A O 1
ATOM 680 N N . GLY A 1 84 ? 4.366 -9.611 31.889 1.00 76.06 84 GLY A N 1
ATOM 681 C CA . GLY A 1 84 ? 4.938 -9.140 30.633 1.00 76.06 84 GLY A CA 1
ATOM 682 C C . GLY A 1 84 ? 5.802 -7.888 30.803 1.00 76.06 84 GLY A C 1
ATOM 683 O O . GLY A 1 84 ? 6.882 -7.811 30.214 1.00 76.06 84 GLY A O 1
ATOM 684 N N . LYS A 1 85 ? 5.399 -6.932 31.654 1.00 74.75 85 LYS A N 1
ATOM 685 C CA . LYS A 1 85 ? 6.207 -5.731 31.939 1.00 74.75 85 LYS A CA 1
ATOM 686 C C . LYS A 1 85 ? 7.568 -6.079 32.543 1.00 74.75 85 LYS A C 1
ATOM 688 O O . LYS A 1 85 ? 8.575 -5.569 32.058 1.00 74.75 85 LYS A O 1
ATOM 693 N N . PHE A 1 86 ? 7.618 -6.985 33.521 1.00 74.31 86 PHE A N 1
ATOM 694 C CA . PHE A 1 86 ? 8.882 -7.416 34.139 1.00 74.31 86 PHE A CA 1
ATOM 695 C C . PHE A 1 86 ? 9.815 -8.132 33.152 1.00 74.31 86 PHE A C 1
ATOM 697 O O . PHE A 1 86 ? 11.035 -7.978 33.216 1.00 74.31 86 PHE A O 1
ATOM 704 N N . LEU A 1 87 ? 9.258 -8.901 32.214 1.00 74.88 87 LEU A N 1
ATOM 705 C CA . LEU A 1 87 ? 10.043 -9.587 31.182 1.00 74.88 87 LEU A CA 1
ATOM 706 C C . LEU A 1 87 ? 10.523 -8.635 30.075 1.00 74.88 87 LEU A C 1
ATOM 708 O O . LEU A 1 87 ? 11.594 -8.847 29.503 1.00 74.88 87 LEU A O 1
ATOM 712 N N . THR A 1 88 ? 9.769 -7.567 29.798 1.00 75.00 88 THR A N 1
ATOM 713 C CA . THR A 1 88 ? 10.066 -6.614 28.716 1.00 75.00 88 THR A CA 1
ATOM 714 C C . THR A 1 88 ? 11.385 -5.873 28.938 1.00 75.00 88 THR A C 1
ATOM 716 O O . THR A 1 88 ? 12.124 -5.662 27.978 1.00 75.00 88 THR A O 1
ATOM 719 N N . GLU A 1 89 ? 11.734 -5.519 30.178 1.00 69.62 89 GLU A N 1
ATOM 720 C CA . GLU A 1 89 ? 12.993 -4.813 30.468 1.00 69.62 89 GLU A CA 1
ATOM 721 C C . GLU A 1 89 ? 14.226 -5.658 30.109 1.00 69.62 89 GLU A C 1
ATOM 723 O O . GLU A 1 89 ? 15.128 -5.186 29.412 1.00 69.62 89 GLU A O 1
ATOM 728 N N . LYS A 1 90 ? 14.234 -6.939 30.505 1.00 70.38 90 LYS A N 1
ATOM 729 C CA . LYS A 1 90 ? 15.314 -7.887 30.173 1.00 70.38 90 LYS A CA 1
ATOM 730 C C . LYS A 1 90 ? 15.337 -8.250 28.688 1.00 70.38 90 LYS A C 1
ATOM 732 O O . LYS A 1 90 ? 16.407 -8.362 28.098 1.00 70.38 90 LYS A O 1
ATOM 737 N N . ALA A 1 91 ? 14.169 -8.415 28.066 1.00 73.25 91 ALA A N 1
ATOM 738 C CA . ALA A 1 91 ? 14.082 -8.655 26.627 1.00 73.25 91 ALA A CA 1
ATOM 739 C C . ALA A 1 91 ? 14.598 -7.448 25.826 1.00 73.25 91 ALA A C 1
ATOM 741 O O . ALA A 1 91 ? 15.277 -7.611 24.815 1.00 73.25 91 ALA A O 1
ATOM 742 N N . GLY A 1 92 ? 14.329 -6.228 26.299 1.00 77.62 92 GLY A N 1
ATOM 743 C CA . GLY A 1 92 ? 14.795 -4.994 25.681 1.00 77.62 92 GLY A CA 1
ATOM 744 C C . GLY A 1 92 ? 16.319 -4.888 25.637 1.00 77.62 92 GLY A C 1
ATOM 745 O O . GLY A 1 92 ? 16.863 -4.566 24.583 1.00 77.62 92 GLY A O 1
ATOM 746 N N . SER A 1 93 ? 17.024 -5.186 26.732 1.00 77.56 93 SER A N 1
ATOM 747 C CA . SER A 1 93 ? 18.494 -5.154 26.728 1.00 77.56 93 SER A CA 1
ATOM 748 C C . SER A 1 93 ? 19.086 -6.199 25.778 1.00 77.56 93 SER A C 1
ATOM 750 O O . SER A 1 93 ? 19.942 -5.853 24.968 1.00 77.56 93 SER A O 1
ATOM 752 N N . PHE A 1 94 ? 18.561 -7.430 25.783 1.00 82.56 94 PHE A N 1
ATOM 753 C CA . PHE A 1 94 ? 18.966 -8.482 24.843 1.00 82.56 94 PHE A CA 1
ATOM 754 C C . PHE A 1 94 ? 18.770 -8.057 23.380 1.00 82.56 94 PHE A C 1
ATOM 756 O O . PHE A 1 94 ? 19.690 -8.155 22.568 1.00 82.56 94 PHE A O 1
ATOM 763 N N . LEU A 1 95 ? 17.581 -7.551 23.037 1.00 81.94 95 LEU A N 1
ATOM 764 C CA . LEU A 1 95 ? 17.265 -7.136 21.671 1.00 81.94 95 LEU A CA 1
ATOM 765 C C . LEU A 1 95 ? 18.122 -5.953 21.219 1.00 81.94 95 LEU A C 1
ATOM 767 O O . LEU A 1 95 ? 18.518 -5.911 20.058 1.00 81.94 95 LEU A O 1
ATOM 771 N N . ARG A 1 96 ? 18.451 -5.018 22.116 1.00 80.25 96 ARG A N 1
ATOM 772 C CA . ARG A 1 96 ? 19.393 -3.940 21.800 1.00 80.25 96 ARG A CA 1
ATOM 773 C C . ARG A 1 96 ? 20.770 -4.506 21.463 1.00 80.25 96 ARG A C 1
ATOM 775 O O . ARG A 1 96 ? 21.256 -4.277 20.365 1.00 80.25 96 ARG A O 1
ATOM 782 N N . THR A 1 97 ? 21.338 -5.324 22.343 1.00 79.88 97 THR A N 1
ATOM 783 C CA . THR A 1 97 ? 22.674 -5.883 22.125 1.00 79.88 97 THR A CA 1
ATOM 784 C C . THR A 1 97 ? 22.744 -6.700 20.838 1.00 79.88 97 THR A C 1
ATOM 786 O O . THR A 1 97 ? 23.575 -6.423 19.981 1.00 79.88 97 THR A O 1
ATOM 789 N N . TYR A 1 98 ? 21.873 -7.689 20.648 1.00 79.50 98 TYR A N 1
ATOM 790 C CA . TYR A 1 98 ? 22.033 -8.620 19.529 1.00 79.50 98 TYR A CA 1
ATOM 791 C C . TYR A 1 98 ? 21.393 -8.124 18.231 1.00 79.50 98 TYR A C 1
ATOM 793 O O . TYR A 1 98 ? 22.014 -8.185 17.172 1.00 79.50 98 TYR A O 1
ATOM 801 N N . ALA A 1 99 ? 20.152 -7.635 18.286 1.00 75.81 99 ALA A N 1
ATOM 802 C CA . ALA A 1 99 ? 19.423 -7.288 17.069 1.00 75.81 99 ALA A CA 1
ATOM 803 C C . ALA A 1 99 ? 19.884 -5.955 16.468 1.00 75.81 99 ALA A C 1
ATOM 805 O O . ALA A 1 99 ? 19.793 -5.778 15.254 1.00 75.81 99 ALA A O 1
ATOM 806 N N . ILE A 1 100 ? 20.355 -5.029 17.308 1.00 75.56 100 ILE A N 1
ATOM 807 C CA . ILE A 1 100 ? 20.783 -3.695 16.885 1.00 75.56 100 ILE A CA 1
ATOM 808 C C . ILE A 1 100 ? 22.309 -3.638 16.840 1.00 75.56 100 ILE A C 1
ATOM 810 O O . ILE A 1 100 ? 22.854 -3.485 15.751 1.00 75.56 100 ILE A O 1
ATOM 814 N N . ASP A 1 101 ? 22.994 -3.801 17.977 1.00 78.81 101 ASP A N 1
ATOM 815 C CA . ASP A 1 101 ? 24.438 -3.525 18.046 1.00 78.81 101 ASP A CA 1
ATOM 816 C C . ASP A 1 101 ? 25.264 -4.561 17.257 1.00 78.81 101 ASP A C 1
ATOM 818 O O . ASP A 1 101 ? 26.221 -4.201 16.578 1.00 78.81 101 ASP A O 1
ATOM 822 N N . HIS A 1 102 ? 24.864 -5.840 17.285 1.00 81.62 102 HIS A N 1
ATOM 823 C CA . HIS A 1 102 ? 25.514 -6.920 16.520 1.00 81.62 102 HIS A CA 1
ATOM 824 C C . HIS A 1 102 ? 24.890 -7.155 15.132 1.00 81.62 102 HIS A C 1
ATOM 826 O O . HIS A 1 102 ? 25.332 -8.031 14.391 1.00 81.62 102 HIS A O 1
ATOM 832 N N . GLY A 1 103 ? 23.847 -6.404 14.763 1.00 75.25 103 GLY A N 1
ATOM 833 C CA . GLY A 1 103 ? 23.230 -6.491 13.437 1.00 75.25 103 GLY A CA 1
ATOM 834 C C . GLY A 1 103 ? 22.477 -7.794 13.134 1.00 75.25 103 GLY A C 1
ATOM 835 O O . GLY A 1 103 ? 22.214 -8.074 11.961 1.00 75.25 103 GLY A O 1
ATOM 836 N N . HIS A 1 104 ? 22.082 -8.585 14.144 1.00 82.62 104 HIS A N 1
ATOM 837 C CA . HIS A 1 104 ? 21.253 -9.788 13.961 1.00 82.62 104 HIS A CA 1
ATOM 838 C C . HIS A 1 104 ? 19.792 -9.415 13.650 1.00 82.62 104 HIS A C 1
ATOM 840 O O . HIS A 1 104 ? 18.870 -9.636 14.439 1.00 82.62 104 HIS A O 1
ATOM 846 N N . ASN A 1 105 ? 19.575 -8.821 12.476 1.00 77.88 105 ASN A N 1
ATOM 847 C CA . ASN A 1 105 ? 18.312 -8.196 12.090 1.00 77.88 105 ASN A CA 1
ATOM 848 C C . ASN A 1 105 ? 17.114 -9.161 12.033 1.00 77.88 105 ASN A C 1
ATOM 850 O O . ASN A 1 105 ? 15.984 -8.703 12.181 1.00 77.88 105 ASN A O 1
ATOM 854 N N . SER A 1 106 ? 17.331 -10.471 11.871 1.00 82.56 106 SER A N 1
ATOM 855 C CA . SER A 1 106 ? 16.256 -11.478 11.866 1.00 82.56 106 SER A CA 1
ATOM 856 C C . SER A 1 106 ? 15.510 -11.571 13.202 1.00 82.56 106 SER A C 1
ATOM 858 O O . SER A 1 106 ? 14.319 -11.864 13.217 1.00 82.56 106 SER A O 1
ATOM 860 N N . LEU A 1 107 ? 16.142 -11.223 14.332 1.00 83.38 107 LEU A N 1
ATOM 861 C CA . LEU A 1 107 ? 15.472 -11.173 15.643 1.00 83.38 107 LEU A CA 1
ATOM 862 C C . LEU A 1 107 ? 14.312 -10.164 15.683 1.00 83.38 107 LEU A C 1
ATOM 864 O O . LEU A 1 107 ? 13.414 -10.269 16.516 1.00 83.38 107 LEU A O 1
ATOM 868 N N . ARG A 1 108 ? 14.326 -9.177 14.783 1.00 86.19 108 ARG A N 1
ATOM 869 C CA . ARG A 1 108 ? 13.309 -8.123 14.683 1.00 86.19 108 ARG A CA 1
ATOM 870 C C . ARG A 1 108 ? 12.053 -8.608 13.950 1.00 86.19 108 ARG A C 1
ATOM 872 O O . ARG A 1 108 ? 10.990 -8.021 14.133 1.00 86.19 108 ARG A O 1
ATOM 879 N N . GLU A 1 109 ? 12.163 -9.684 13.171 1.00 90.62 109 GLU A N 1
ATOM 880 C CA . GLU A 1 109 ? 11.068 -10.228 12.356 1.00 90.62 109 GLU A CA 1
ATOM 881 C C . GLU A 1 109 ? 10.012 -10.953 13.207 1.00 90.62 109 GLU A C 1
ATOM 883 O O . GLU A 1 109 ? 8.850 -11.043 12.821 1.00 90.62 109 GLU A O 1
ATOM 888 N N . GLY A 1 110 ? 10.376 -11.390 14.419 1.00 88.50 110 GLY A N 1
ATOM 889 C CA . GLY A 1 110 ? 9.447 -12.016 15.367 1.00 88.50 110 GLY A CA 1
ATOM 890 C C . GLY A 1 110 ? 8.456 -11.049 16.031 1.00 88.50 110 GLY A C 1
ATOM 891 O O . GLY A 1 110 ? 7.511 -11.492 16.683 1.00 88.50 110 GLY A O 1
ATOM 892 N N . ALA A 1 111 ? 8.647 -9.734 15.889 1.00 92.12 111 ALA A N 1
ATOM 893 C CA . ALA A 1 111 ? 7.804 -8.721 16.516 1.00 92.12 111 ALA A CA 1
ATOM 894 C C . ALA A 1 111 ? 6.921 -8.015 15.479 1.00 92.12 111 ALA A C 1
ATOM 896 O O . ALA A 1 111 ? 7.391 -7.157 14.736 1.00 92.12 111 ALA A O 1
ATOM 897 N N . VAL A 1 112 ? 5.628 -8.349 15.461 1.00 95.12 112 VAL A N 1
ATOM 898 C CA . VAL A 1 112 ? 4.661 -7.861 14.461 1.00 95.12 112 VAL A CA 1
ATOM 899 C C . VAL A 1 112 ? 3.751 -6.774 15.030 1.00 95.12 112 VAL A C 1
ATOM 901 O O . VAL A 1 112 ? 3.153 -6.932 16.098 1.00 95.12 112 VAL A O 1
ATOM 904 N N . VAL A 1 113 ? 3.572 -5.690 14.273 1.00 95.88 113 VAL A N 1
ATOM 905 C CA . VAL A 1 113 ? 2.597 -4.628 14.562 1.00 95.88 113 VAL A CA 1
ATOM 906 C C . VAL A 1 113 ? 1.521 -4.570 13.485 1.00 95.88 113 VAL A C 1
ATOM 908 O O . VAL A 1 113 ? 1.738 -4.944 12.334 1.00 95.88 113 VAL A O 1
ATOM 911 N N . GLN A 1 114 ? 0.346 -4.072 13.867 1.00 97.31 114 GLN A N 1
ATOM 912 C CA . GLN A 1 114 ? -0.668 -3.623 12.916 1.00 97.31 114 GLN A CA 1
ATOM 913 C C . GLN A 1 114 ? -0.923 -2.151 13.152 1.00 97.31 114 GLN A C 1
ATOM 915 O O . GLN A 1 114 ? -1.145 -1.744 14.294 1.00 97.31 114 GLN A O 1
ATOM 920 N N . LEU A 1 115 ? -0.941 -1.380 12.076 1.00 97.94 115 LEU A N 1
ATOM 921 C CA . LEU A 1 115 ? -1.283 0.030 12.112 1.00 97.94 115 LEU A CA 1
ATOM 922 C C . LEU A 1 115 ? -2.516 0.266 11.248 1.00 97.94 115 LEU A C 1
ATOM 924 O O . LEU A 1 115 ? -2.638 -0.296 10.156 1.00 97.94 115 LEU A O 1
ATOM 928 N N . ALA A 1 116 ? -3.401 1.129 11.727 1.00 97.94 116 ALA A N 1
ATOM 929 C CA . ALA A 1 116 ? -4.313 1.858 10.868 1.00 97.94 116 ALA A CA 1
ATOM 930 C C . ALA A 1 116 ? -3.602 3.133 10.410 1.00 97.94 116 ALA A C 1
ATOM 932 O O . ALA A 1 116 ? -2.983 3.824 11.221 1.00 97.94 116 ALA A O 1
ATOM 933 N N . VAL A 1 117 ? -3.674 3.419 9.115 1.00 97.81 117 VAL A N 1
ATOM 934 C CA . VAL A 1 117 ? -3.159 4.647 8.512 1.00 97.81 117 VAL A CA 1
ATOM 935 C C . VAL A 1 117 ? -4.311 5.334 7.799 1.00 97.81 117 VAL A C 1
ATOM 937 O O . VAL A 1 117 ? -4.883 4.762 6.870 1.00 97.81 117 VAL A O 1
ATOM 940 N N . GLU A 1 118 ? -4.661 6.538 8.241 1.00 97.31 118 GLU A N 1
ATOM 941 C CA . GLU A 1 118 ? -5.778 7.321 7.711 1.00 97.31 118 GLU A CA 1
ATOM 942 C C . GLU A 1 118 ? -5.357 8.763 7.413 1.00 97.31 118 GLU A C 1
ATOM 944 O O . GLU A 1 118 ? -4.339 9.249 7.914 1.00 97.31 118 GLU A O 1
ATOM 949 N N . GLN A 1 119 ? -6.169 9.461 6.613 1.00 96.38 119 GLN A N 1
ATOM 950 C CA . GLN A 1 119 ? -5.970 10.876 6.281 1.00 96.38 119 GLN A CA 1
ATOM 951 C C . GLN A 1 119 ? -4.609 11.161 5.634 1.00 96.38 119 GLN A C 1
ATOM 953 O O . GLN A 1 119 ? -3.928 12.120 5.992 1.00 96.38 119 GLN A O 1
ATOM 958 N N . VAL A 1 120 ? -4.186 10.325 4.687 1.00 97.25 120 VAL A N 1
ATOM 959 C CA . VAL A 1 120 ? -2.945 10.523 3.919 1.00 97.25 120 VAL A CA 1
ATOM 960 C C . VAL A 1 120 ? -3.212 10.346 2.433 1.00 97.25 120 VAL A C 1
ATOM 962 O O . VAL A 1 120 ? -4.135 9.624 2.052 1.00 97.25 120 VAL A O 1
ATOM 965 N N . SER A 1 121 ? -2.435 11.014 1.586 1.00 96.56 121 SER A N 1
ATOM 966 C CA . SER A 1 121 ? -2.662 10.994 0.147 1.00 96.56 121 SER A CA 1
ATOM 967 C C . SER A 1 121 ? -2.416 9.613 -0.458 1.00 96.56 121 SER A C 1
ATOM 969 O O . SER A 1 121 ? -1.558 8.842 -0.011 1.00 96.56 121 SER A O 1
ATOM 971 N N . GLN A 1 122 ? -3.121 9.316 -1.548 1.00 94.56 122 GLN A N 1
ATOM 972 C CA . GLN A 1 122 ? -2.881 8.100 -2.327 1.00 94.56 122 GLN A CA 1
ATOM 973 C C . GLN A 1 122 ? -1.448 8.016 -2.873 1.00 94.56 122 GLN A C 1
ATOM 975 O O . GLN A 1 122 ? -0.946 6.912 -3.105 1.00 94.56 122 GLN A O 1
ATOM 980 N N . ARG A 1 123 ? -0.759 9.154 -3.042 1.00 93.44 123 ARG A N 1
ATOM 981 C CA . ARG A 1 123 ? 0.655 9.197 -3.437 1.00 93.44 123 ARG A CA 1
ATOM 982 C C . ARG A 1 123 ? 1.555 8.476 -2.432 1.00 93.44 123 ARG A C 1
ATOM 984 O O . ARG A 1 123 ? 2.405 7.687 -2.843 1.00 93.44 123 ARG A O 1
ATOM 991 N N . VAL A 1 124 ? 1.365 8.709 -1.131 1.00 94.56 124 VAL A N 1
ATOM 992 C CA . VAL A 1 124 ? 2.141 8.031 -0.076 1.00 94.56 124 VAL A CA 1
ATOM 993 C C . VAL A 1 124 ? 1.873 6.528 -0.104 1.00 94.56 124 VAL A C 1
ATOM 995 O O . VAL A 1 124 ? 2.798 5.719 -0.010 1.00 94.56 124 VAL A O 1
ATOM 998 N N . THR A 1 125 ? 0.613 6.139 -0.295 1.00 92.50 125 THR A N 1
ATOM 999 C CA . THR A 1 125 ? 0.216 4.731 -0.349 1.00 92.50 125 THR A CA 1
ATOM 1000 C C . THR A 1 125 ? 0.912 3.983 -1.479 1.00 92.50 125 THR A C 1
ATOM 1002 O O . THR A 1 125 ? 1.406 2.878 -1.259 1.00 92.50 125 THR A O 1
ATOM 1005 N N . ARG A 1 126 ? 1.013 4.590 -2.671 1.00 90.75 126 ARG A N 1
ATOM 1006 C CA . ARG A 1 126 ? 1.724 3.987 -3.809 1.00 90.75 126 ARG A CA 1
ATOM 1007 C C . ARG A 1 126 ? 3.210 3.762 -3.543 1.00 90.75 126 ARG A C 1
ATOM 1009 O O . ARG A 1 126 ? 3.777 2.833 -4.103 1.00 90.75 126 ARG A O 1
ATOM 1016 N N . PHE A 1 127 ? 3.835 4.579 -2.698 1.00 91.62 127 PHE A N 1
ATOM 1017 C CA . PHE A 1 127 ? 5.232 4.393 -2.310 1.00 91.62 127 PHE A CA 1
ATOM 1018 C C . PHE A 1 127 ? 5.405 3.286 -1.265 1.00 91.62 127 PHE A C 1
ATOM 1020 O O . PHE A 1 127 ? 6.282 2.438 -1.408 1.00 91.62 127 PHE A O 1
ATOM 1027 N N . ILE A 1 128 ? 4.577 3.278 -0.215 1.00 92.94 128 ILE A N 1
ATOM 1028 C CA . ILE A 1 128 ? 4.716 2.322 0.896 1.00 92.94 128 ILE A CA 1
ATOM 1029 C C . ILE A 1 128 ? 4.304 0.909 0.468 1.00 92.94 128 ILE A C 1
ATOM 1031 O O . ILE A 1 128 ? 4.963 -0.057 0.843 1.00 92.94 128 ILE A O 1
ATOM 1035 N N . GLN A 1 129 ? 3.247 0.768 -0.340 1.00 91.88 129 GLN A N 1
ATOM 1036 C CA . GLN A 1 129 ? 2.718 -0.546 -0.734 1.00 91.88 129 GLN A CA 1
ATOM 1037 C C . GLN A 1 129 ? 3.604 -1.325 -1.720 1.00 91.88 129 GLN A C 1
ATOM 1039 O O . GLN A 1 129 ? 3.268 -2.458 -2.059 1.00 91.88 129 GLN A O 1
ATOM 1044 N N . GLN A 1 130 ? 4.736 -0.750 -2.137 1.00 89.94 130 GLN A N 1
ATOM 1045 C CA . GLN A 1 130 ? 5.804 -1.469 -2.839 1.00 89.94 130 GLN A CA 1
ATOM 1046 C C . GLN A 1 130 ? 6.614 -2.378 -1.903 1.00 89.94 130 GLN A C 1
ATOM 1048 O O . GLN A 1 130 ? 7.350 -3.237 -2.380 1.00 89.94 130 GLN A O 1
ATOM 1053 N N . GLU A 1 131 ? 6.519 -2.199 -0.580 1.00 92.94 131 GLU A N 1
ATOM 1054 C CA . GLU A 1 131 ? 7.142 -3.120 0.370 1.00 92.94 131 GLU A CA 1
ATOM 1055 C C . GLU A 1 131 ? 6.474 -4.499 0.281 1.00 92.94 131 GLU A C 1
ATOM 1057 O O . GLU A 1 131 ? 5.272 -4.651 0.490 1.00 92.94 131 GLU A O 1
ATOM 1062 N N . ARG A 1 132 ? 7.274 -5.519 -0.033 1.00 92.31 132 ARG A N 1
ATOM 1063 C CA . ARG A 1 132 ? 6.799 -6.880 -0.320 1.00 92.31 132 ARG A CA 1
ATOM 1064 C C . ARG A 1 132 ? 6.679 -7.733 0.941 1.00 92.31 132 ARG A C 1
ATOM 1066 O O . ARG A 1 132 ? 5.971 -8.733 0.928 1.00 92.31 132 ARG A O 1
ATOM 1073 N N . ARG A 1 133 ? 7.332 -7.323 2.032 1.00 93.50 133 ARG A N 1
ATOM 1074 C CA . ARG A 1 133 ? 7.315 -7.999 3.342 1.00 93.50 133 ARG A CA 1
ATOM 1075 C C . ARG A 1 133 ? 6.168 -7.542 4.250 1.00 93.50 133 ARG A C 1
ATOM 1077 O O . ARG A 1 133 ? 6.136 -7.881 5.427 1.00 93.50 133 ARG A O 1
ATOM 1084 N N . ALA A 1 134 ? 5.228 -6.757 3.725 1.00 94.56 134 ALA A N 1
ATOM 1085 C CA . ALA A 1 134 ? 4.098 -6.224 4.476 1.00 94.56 134 ALA A CA 1
ATOM 1086 C C . ALA A 1 134 ? 2.759 -6.629 3.849 1.00 94.56 134 ALA A C 1
ATOM 1088 O O . ALA A 1 134 ? 2.612 -6.757 2.631 1.00 94.56 134 ALA A O 1
ATOM 1089 N N . SER A 1 135 ? 1.748 -6.786 4.700 1.00 93.69 135 SER A N 1
ATOM 1090 C CA . SER A 1 135 ? 0.361 -6.979 4.279 1.00 93.69 135 SER A CA 1
ATOM 1091 C C . SER A 1 135 ? -0.388 -5.656 4.339 1.00 93.69 135 SER A C 1
ATOM 1093 O O . SER A 1 135 ? -0.312 -4.955 5.347 1.00 93.69 135 SER A O 1
ATOM 1095 N N . PHE A 1 136 ? -1.139 -5.328 3.284 1.00 93.44 136 PHE A N 1
ATOM 1096 C CA . PHE A 1 136 ? -1.923 -4.094 3.210 1.00 93.44 136 PHE A CA 1
ATOM 1097 C C . PHE A 1 136 ? -3.358 -4.337 2.771 1.00 93.44 136 PHE A C 1
ATOM 1099 O O . PHE A 1 136 ? -3.597 -5.091 1.823 1.00 93.44 136 PHE A O 1
ATOM 1106 N N . GLU A 1 137 ? -4.272 -3.583 3.375 1.00 93.44 137 GLU A N 1
ATOM 1107 C CA . GLU A 1 137 ? -5.690 -3.534 3.020 1.00 93.44 137 GLU A CA 1
ATOM 1108 C C . GLU A 1 137 ? -6.145 -2.075 2.923 1.00 93.44 137 GLU A C 1
ATOM 1110 O O . GLU A 1 137 ? -6.406 -1.420 3.930 1.00 93.44 137 GLU A O 1
ATOM 1115 N N . GLU A 1 138 ? -6.193 -1.548 1.701 1.00 93.75 138 GLU A N 1
ATOM 1116 C CA . GLU A 1 138 ? -6.566 -0.161 1.406 1.00 93.75 138 GLU A CA 1
ATOM 1117 C C . GLU A 1 138 ? -8.030 -0.040 0.999 1.00 93.75 138 GLU A C 1
ATOM 1119 O O . GLU A 1 138 ? -8.589 -0.931 0.354 1.00 93.75 138 GLU A O 1
ATOM 1124 N N . SER A 1 139 ? -8.619 1.113 1.312 1.00 93.31 139 SER A N 1
ATOM 1125 C CA . SER A 1 139 ? -9.915 1.519 0.778 1.00 93.31 139 SER A CA 1
ATOM 1126 C C . SER A 1 139 ? -9.988 1.380 -0.741 1.00 93.31 139 SER A C 1
ATOM 1128 O O . SER A 1 139 ? -9.158 1.894 -1.491 1.00 93.31 139 SER A O 1
ATOM 1130 N N . SER A 1 140 ? -10.995 0.644 -1.206 1.00 89.75 140 SER A N 1
ATOM 1131 C CA . SER A 1 140 ? -11.139 0.346 -2.628 1.00 89.75 140 SER A CA 1
ATOM 1132 C C . SER A 1 140 ? -11.870 1.461 -3.367 1.00 89.75 140 SER A C 1
ATOM 1134 O O . SER A 1 140 ? -13.079 1.619 -3.201 1.00 89.75 140 SER A O 1
ATOM 1136 N N . THR A 1 141 ? -11.171 2.135 -4.282 1.00 91.38 141 THR A N 1
ATOM 1137 C CA . THR A 1 141 ? -11.761 3.093 -5.236 1.00 91.38 141 THR A CA 1
ATOM 1138 C C . THR A 1 141 ? -12.769 2.458 -6.197 1.00 91.38 141 THR A C 1
ATOM 1140 O O . THR A 1 141 ? -13.516 3.177 -6.841 1.00 91.38 141 THR A O 1
ATOM 1143 N N . ARG A 1 142 ? -12.843 1.119 -6.264 1.00 88.81 142 ARG A N 1
ATOM 1144 C CA . ARG A 1 142 ? -13.856 0.380 -7.040 1.00 88.81 142 ARG A CA 1
ATOM 1145 C C . ARG A 1 142 ? -15.155 0.117 -6.282 1.00 88.81 142 ARG A C 1
ATOM 1147 O O . ARG A 1 142 ? -16.158 -0.235 -6.888 1.00 88.81 142 ARG A O 1
ATOM 1154 N N . TYR A 1 143 ? -15.136 0.192 -4.950 1.00 85.94 143 TYR A N 1
ATOM 1155 C CA . TYR A 1 143 ? -16.265 -0.255 -4.120 1.00 85.94 143 TYR A CA 1
ATOM 1156 C C . TYR A 1 143 ? -16.786 0.812 -3.159 1.00 85.94 143 TYR A C 1
ATOM 1158 O O . TYR A 1 143 ? -17.938 0.719 -2.735 1.00 85.94 143 TYR A O 1
ATOM 1166 N N . ILE A 1 144 ? -15.975 1.815 -2.825 1.00 87.69 144 ILE A N 1
ATOM 1167 C CA . ILE A 1 144 ? -16.369 2.946 -1.986 1.00 87.69 144 ILE A CA 1
ATOM 1168 C C . ILE A 1 144 ? -16.378 4.213 -2.851 1.00 87.69 144 ILE A C 1
ATOM 1170 O O . ILE A 1 144 ? -15.409 4.439 -3.578 1.00 87.69 144 ILE A O 1
ATOM 1174 N N . PRO A 1 145 ? -17.424 5.055 -2.770 1.00 85.56 145 PRO A N 1
ATOM 1175 C CA . PRO A 1 145 ? -17.389 6.376 -3.386 1.00 85.56 145 PRO A CA 1
ATOM 1176 C C . PRO A 1 145 ? -16.401 7.281 -2.647 1.00 85.56 145 PRO A C 1
ATOM 1178 O O . PRO A 1 145 ? -16.628 7.604 -1.494 1.00 85.56 145 PRO A O 1
ATOM 1181 N N . PHE A 1 146 ? -15.340 7.752 -3.289 1.00 89.38 146 PHE A N 1
ATOM 1182 C CA . PHE A 1 146 ? -14.507 8.796 -2.687 1.00 89.38 146 PHE A CA 1
ATOM 1183 C C . PHE A 1 146 ? -15.133 10.184 -2.911 1.00 89.38 146 PHE A C 1
ATOM 1185 O O . PHE A 1 146 ? -14.706 10.899 -3.806 1.00 89.38 146 PHE A O 1
ATOM 1192 N N . THR A 1 147 ? -16.212 10.529 -2.203 1.00 85.62 147 THR A N 1
ATOM 1193 C CA . THR A 1 147 ? -16.991 11.769 -2.428 1.00 85.62 147 THR A CA 1
ATOM 1194 C C . THR A 1 147 ? -16.872 12.799 -1.306 1.00 85.62 147 THR A C 1
ATOM 1196 O O . THR A 1 147 ? -17.302 13.931 -1.483 1.00 85.62 147 THR A O 1
ATOM 1199 N N . ASN A 1 148 ? -16.302 12.438 -0.156 1.00 86.69 148 ASN A N 1
ATOM 1200 C CA . ASN A 1 148 ? -16.266 13.304 1.033 1.00 86.69 148 ASN A CA 1
ATOM 1201 C C . ASN A 1 148 ? -14.849 13.470 1.606 1.00 86.69 148 ASN A C 1
ATOM 1203 O O . ASN A 1 148 ? -14.661 14.075 2.660 1.00 86.69 148 ASN A O 1
ATOM 1207 N N . GLU A 1 149 ? -13.855 12.882 0.950 1.00 90.62 149 GLU A N 1
ATOM 1208 C CA . GLU A 1 149 ? -12.481 12.818 1.410 1.00 90.62 149 GLU A CA 1
ATOM 1209 C C . GLU A 1 149 ? -11.746 14.142 1.163 1.00 90.62 149 GLU A C 1
ATOM 1211 O O . GLU A 1 149 ? -11.938 14.837 0.163 1.00 90.62 149 GLU A O 1
ATOM 1216 N N . GLY A 1 150 ? -10.866 14.485 2.105 1.00 93.31 150 GLY A N 1
ATOM 1217 C CA . GLY A 1 150 ? -9.969 15.627 1.973 1.00 93.31 150 GLY A CA 1
ATOM 1218 C C . GLY A 1 150 ? -8.840 15.373 0.974 1.00 93.31 150 GLY A C 1
ATOM 1219 O O . GLY A 1 150 ? -8.670 14.277 0.443 1.00 93.31 150 GLY A O 1
ATOM 1220 N N . HIS A 1 151 ? -8.031 16.404 0.757 1.00 95.56 151 HIS A N 1
ATOM 1221 C CA . HIS A 1 151 ? -6.855 16.343 -0.100 1.00 95.56 151 HIS A CA 1
ATOM 1222 C C . HIS A 1 151 ? -5.636 16.861 0.655 1.00 95.56 151 HIS A C 1
ATOM 1224 O O . HIS A 1 151 ? -5.732 17.814 1.435 1.00 95.56 151 HIS A O 1
ATOM 1230 N N . TRP A 1 152 ? -4.478 16.256 0.398 1.00 95.50 152 TRP A N 1
ATOM 1231 C CA . TRP A 1 152 ? -3.220 16.727 0.952 1.00 95.50 152 TRP A CA 1
ATOM 1232 C C . TRP A 1 152 ? -2.895 18.128 0.439 1.00 95.50 152 TRP A C 1
ATOM 1234 O O . TRP A 1 152 ? -2.820 18.363 -0.767 1.00 95.50 152 TRP A O 1
ATOM 1244 N N . ARG A 1 153 ? -2.657 19.050 1.372 1.00 94.00 153 ARG A N 1
ATOM 1245 C CA . ARG A 1 153 ? -2.231 20.421 1.094 1.00 94.00 153 ARG A CA 1
ATOM 1246 C C . ARG A 1 153 ? -0.751 20.536 1.410 1.00 94.00 153 ARG A C 1
ATOM 1248 O O . ARG A 1 153 ? -0.363 20.609 2.571 1.00 94.00 153 ARG A O 1
ATOM 1255 N N . SER A 1 154 ? 0.081 20.509 0.372 1.00 91.06 154 SER A N 1
ATOM 1256 C CA . SER A 1 154 ? 1.532 20.603 0.541 1.00 91.06 154 SER A CA 1
ATOM 1257 C C . SER A 1 154 ? 1.915 21.934 1.202 1.00 91.06 154 SER A C 1
ATOM 1259 O O . SER A 1 154 ? 1.617 22.979 0.614 1.00 91.06 154 SER A O 1
ATOM 1261 N N . PRO A 1 155 ? 2.641 21.928 2.340 1.00 92.44 155 PRO A N 1
ATOM 1262 C CA . PRO A 1 155 ? 3.136 23.155 2.962 1.00 92.44 155 PRO A CA 1
ATOM 1263 C C . PRO A 1 155 ? 3.938 24.005 1.978 1.00 92.44 155 PRO A C 1
ATOM 1265 O O . PRO A 1 155 ? 3.703 25.192 1.853 1.00 92.44 155 PRO A O 1
ATOM 1268 N N . LYS A 1 156 ? 4.772 23.379 1.137 1.00 89.44 156 LYS A N 1
ATOM 1269 C CA . LYS A 1 156 ? 5.547 24.084 0.105 1.00 89.44 156 LYS A CA 1
ATOM 1270 C C . LYS A 1 156 ? 4.678 24.898 -0.865 1.00 89.44 156 LYS A C 1
ATOM 1272 O O . LYS A 1 156 ? 5.091 25.973 -1.281 1.00 89.44 156 LYS A O 1
ATOM 1277 N N . VAL A 1 157 ? 3.511 24.381 -1.258 1.00 87.06 157 VAL A N 1
ATOM 1278 C CA . VAL A 1 157 ? 2.586 25.081 -2.171 1.00 87.06 157 VAL A CA 1
ATOM 1279 C C . VAL A 1 157 ? 1.825 26.166 -1.421 1.00 87.06 157 VAL A C 1
ATOM 12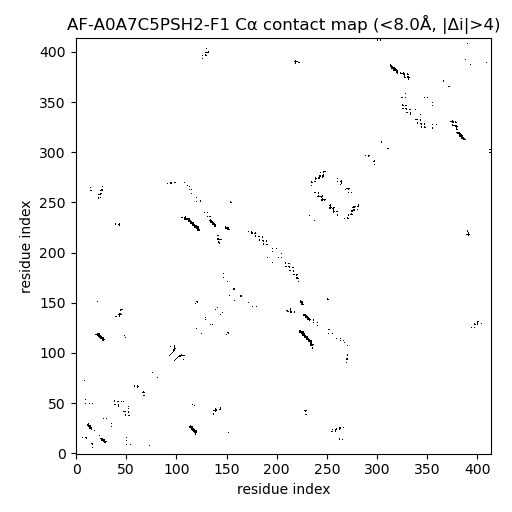81 O O . VAL A 1 157 ? 1.687 27.281 -1.915 1.00 87.06 157 VAL A O 1
ATOM 1284 N N . PHE A 1 158 ? 1.352 25.854 -0.217 1.00 91.50 158 PHE A N 1
ATOM 1285 C CA . PHE A 1 158 ? 0.545 26.782 0.562 1.00 91.50 158 PHE A CA 1
ATOM 1286 C C . PHE A 1 158 ? 1.392 27.921 1.145 1.00 91.50 158 PHE A C 1
ATOM 1288 O O . PHE A 1 158 ? 0.936 29.056 1.197 1.00 91.50 158 PHE A O 1
ATOM 1295 N N . ASP A 1 159 ? 2.647 27.696 1.497 1.00 94.12 159 ASP A N 1
ATOM 1296 C CA . ASP A 1 159 ? 3.540 28.739 2.008 1.00 94.12 159 ASP A CA 1
ATOM 1297 C C . ASP A 1 159 ? 4.115 29.621 0.884 1.00 94.12 159 ASP A C 1
ATOM 1299 O O . ASP A 1 159 ? 4.648 30.694 1.153 1.00 94.12 159 ASP A O 1
ATOM 1303 N N . ALA A 1 160 ? 3.947 29.229 -0.388 1.00 93.00 160 ALA A N 1
ATOM 1304 C CA . ALA A 1 160 ? 4.382 30.013 -1.548 1.00 93.00 160 ALA A CA 1
ATOM 1305 C C . ALA A 1 160 ? 3.502 31.248 -1.837 1.00 93.00 160 ALA A C 1
ATOM 1307 O O . ALA A 1 160 ? 3.855 32.064 -2.692 1.00 93.00 160 ALA A O 1
ATOM 1308 N N . GLY A 1 161 ? 2.359 31.392 -1.158 1.00 94.56 161 GLY A N 1
ATOM 1309 C CA . GLY A 1 161 ? 1.493 32.572 -1.219 1.00 94.56 161 GLY A CA 1
ATOM 1310 C C . GLY A 1 161 ? 0.064 32.295 -1.694 1.00 94.56 161 GLY A C 1
ATOM 1311 O O . GLY A 1 161 ? -0.239 31.261 -2.289 1.00 94.56 161 GLY A O 1
ATOM 1312 N N . GLU A 1 162 ? -0.824 33.263 -1.450 1.00 95.69 162 GLU A N 1
ATOM 1313 C CA . GLU A 1 162 ? -2.279 33.136 -1.637 1.00 95.69 162 GLU A CA 1
ATOM 1314 C C . GLU A 1 162 ? -2.692 32.747 -3.064 1.00 95.69 162 GLU A C 1
ATOM 1316 O O . GLU A 1 162 ? -3.588 31.929 -3.259 1.00 95.69 162 GLU A O 1
ATOM 1321 N N . LYS A 1 163 ? -1.980 33.263 -4.075 1.00 95.81 163 LYS A N 1
ATOM 1322 C CA . LYS A 1 163 ? -2.211 32.908 -5.483 1.00 95.81 163 LYS A CA 1
ATOM 1323 C C . LYS A 1 163 ? -2.173 31.391 -5.705 1.00 95.81 163 LYS A C 1
ATOM 1325 O O . LYS A 1 163 ? -3.031 30.855 -6.398 1.00 95.81 163 LYS A O 1
ATOM 1330 N N . TRP A 1 164 ? -1.176 30.709 -5.141 1.00 94.38 164 TRP A N 1
ATOM 1331 C CA . TRP A 1 164 ? -0.985 29.270 -5.333 1.00 94.38 164 TRP A CA 1
ATOM 1332 C C . TRP A 1 164 ? -1.995 28.445 -4.540 1.00 94.38 164 TRP A C 1
ATOM 1334 O O . TRP A 1 164 ? -2.459 27.427 -5.045 1.00 94.38 164 TRP A O 1
ATOM 1344 N N . ARG A 1 165 ? -2.383 28.914 -3.345 1.00 94.62 165 ARG A N 1
ATOM 1345 C CA . ARG A 1 165 ? -3.465 28.312 -2.549 1.00 94.62 165 ARG A CA 1
ATOM 1346 C C . ARG A 1 165 ? -4.773 28.304 -3.325 1.00 94.62 165 ARG A C 1
ATOM 1348 O O . ARG A 1 165 ? -5.370 27.249 -3.502 1.00 94.62 165 ARG A O 1
ATOM 1355 N N . LYS A 1 166 ? -5.155 29.464 -3.865 1.00 95.00 166 LYS A N 1
ATOM 1356 C CA . LYS A 1 166 ? -6.389 29.619 -4.635 1.00 95.00 166 LYS A CA 1
ATOM 1357 C C . LYS A 1 166 ? -6.407 28.722 -5.873 1.00 95.00 166 LYS A C 1
ATOM 1359 O O . LYS A 1 166 ? -7.367 27.989 -6.067 1.00 95.00 166 LYS A O 1
ATOM 1364 N N . LEU A 1 167 ? -5.324 28.720 -6.658 1.00 94.62 167 LEU A N 1
ATOM 1365 C CA . LEU A 1 167 ? -5.210 27.850 -7.837 1.00 94.62 167 LEU A CA 1
ATOM 1366 C C . LEU A 1 167 ? -5.291 26.361 -7.473 1.00 94.62 167 LEU A C 1
ATOM 1368 O O . LEU A 1 167 ? -5.902 25.583 -8.200 1.00 94.62 167 LEU A O 1
ATOM 1372 N N . TRP A 1 168 ? -4.685 25.960 -6.353 1.00 94.19 168 TRP A N 1
ATOM 1373 C CA . TRP A 1 168 ? -4.774 24.588 -5.861 1.00 94.19 168 TRP A CA 1
ATOM 1374 C C . TRP A 1 168 ? -6.207 24.213 -5.475 1.00 94.19 168 TRP A C 1
ATOM 1376 O O . TRP A 1 168 ? -6.718 23.195 -5.940 1.00 94.19 168 TRP A O 1
ATOM 1386 N N . ASP A 1 169 ? -6.858 25.029 -4.645 1.00 93.50 169 ASP A N 1
ATOM 1387 C CA . ASP A 1 169 ? -8.215 24.752 -4.176 1.00 93.50 169 ASP A CA 1
ATOM 1388 C C . ASP A 1 169 ? -9.224 24.766 -5.341 1.00 93.50 169 ASP A C 1
ATOM 1390 O O . ASP A 1 169 ? -10.100 23.903 -5.382 1.00 93.50 169 ASP A O 1
ATOM 1394 N N . GLU A 1 170 ? -9.072 25.658 -6.327 1.00 95.38 170 GLU A N 1
ATOM 1395 C CA . GLU A 1 170 ? -9.879 25.669 -7.559 1.00 95.38 170 GLU A CA 1
ATOM 1396 C C . GLU A 1 170 ? -9.694 24.381 -8.375 1.00 95.38 170 GLU A C 1
ATOM 1398 O O . GLU A 1 170 ? -10.680 23.734 -8.734 1.00 95.38 170 GLU A O 1
ATOM 1403 N N . ALA A 1 171 ? -8.447 23.966 -8.628 1.00 93.19 171 ALA A N 1
ATOM 1404 C CA . ALA A 1 171 ? -8.151 22.770 -9.417 1.00 93.19 171 ALA A CA 1
ATOM 1405 C C . ALA A 1 171 ? -8.679 21.489 -8.752 1.00 93.19 171 ALA A C 1
ATOM 1407 O O . ALA A 1 171 ? -9.305 20.655 -9.410 1.00 93.19 171 ALA A O 1
ATOM 1408 N N . ILE A 1 172 ? -8.465 21.344 -7.440 1.00 93.38 172 ILE A N 1
ATOM 1409 C CA . ILE A 1 172 ? -8.967 20.202 -6.672 1.00 93.38 172 ILE A CA 1
ATOM 1410 C C . ILE A 1 172 ? -10.496 20.210 -6.619 1.00 93.38 172 ILE A C 1
ATOM 1412 O O . ILE A 1 172 ? -11.107 19.167 -6.840 1.00 93.38 172 ILE A O 1
ATOM 1416 N N . SER A 1 173 ? -11.124 21.364 -6.378 1.00 93.69 173 SER A N 1
ATOM 1417 C CA . SER A 1 173 ? -12.588 21.462 -6.314 1.00 93.69 173 SER A CA 1
ATOM 1418 C C . SER A 1 173 ? -13.237 21.114 -7.651 1.00 93.69 173 SER A C 1
ATOM 1420 O O . SER A 1 173 ? -14.212 20.363 -7.674 1.00 93.69 173 SER A O 1
ATOM 1422 N N . LEU A 1 174 ? -12.678 21.600 -8.764 1.00 94.81 174 LEU A N 1
ATOM 1423 C CA . LEU A 1 174 ? -13.165 21.286 -10.107 1.00 94.81 174 LEU A CA 1
ATOM 1424 C C . LEU A 1 174 ? -13.019 19.792 -10.419 1.00 94.81 174 LEU A C 1
ATOM 1426 O O . LEU A 1 174 ? -13.990 19.151 -10.812 1.00 94.81 174 LEU A O 1
ATOM 1430 N N . SER A 1 175 ? -11.828 19.224 -10.202 1.00 92.50 175 SER A N 1
ATOM 1431 C CA . SER A 1 175 ? -11.560 17.801 -10.451 1.00 92.50 175 SER A CA 1
ATOM 1432 C C . SER A 1 175 ? -12.459 16.895 -9.606 1.00 92.50 175 SER A C 1
ATOM 1434 O O . SER A 1 175 ? -13.010 15.918 -10.117 1.00 92.50 175 SER A O 1
ATOM 1436 N N . PHE A 1 176 ? -12.656 17.235 -8.331 1.00 93.56 176 PHE A N 1
ATOM 1437 C CA . PHE A 1 176 ? -13.466 16.435 -7.424 1.00 93.56 176 PHE A CA 1
ATOM 1438 C C . PHE A 1 176 ? -14.959 16.528 -7.742 1.00 93.56 176 PHE A C 1
ATOM 1440 O O . PHE A 1 176 ? -15.629 15.499 -7.773 1.00 93.56 176 PHE A O 1
ATOM 1447 N N . SER A 1 177 ? -15.466 17.724 -8.059 1.00 94.25 177 SER A N 1
ATOM 1448 C CA . SER A 1 177 ? -16.862 17.906 -8.487 1.00 94.25 177 SER A CA 1
ATOM 1449 C C . SER A 1 177 ? -17.138 17.141 -9.782 1.00 94.25 177 SER A C 1
ATOM 1451 O O . SER A 1 177 ? -18.100 16.381 -9.859 1.00 94.25 177 SER A O 1
ATOM 1453 N N . PHE A 1 178 ? -16.229 17.231 -10.759 1.00 95.75 178 PHE A N 1
ATOM 1454 C CA . PHE A 1 178 ? -16.354 16.503 -12.019 1.00 95.75 178 PHE A CA 1
ATOM 1455 C C . PHE A 1 178 ? -16.353 14.979 -11.827 1.00 95.75 178 PHE A C 1
ATOM 1457 O O . PHE A 1 178 ? -17.122 14.269 -12.476 1.00 95.75 178 PHE A O 1
ATOM 1464 N N . TYR A 1 179 ? -15.541 14.454 -10.904 1.00 95.25 179 TYR A N 1
ATOM 1465 C CA . TYR A 1 179 ? -15.584 13.039 -10.527 1.00 95.25 179 TYR A CA 1
ATOM 1466 C C . TYR A 1 179 ? -16.948 12.633 -9.941 1.00 95.25 179 TYR A C 1
ATOM 1468 O O . TYR A 1 179 ? -17.486 11.587 -10.314 1.00 95.25 179 TYR A O 1
ATOM 1476 N N . GLN A 1 180 ? -17.523 13.450 -9.052 1.00 93.62 180 GLN A N 1
ATOM 1477 C CA . GLN A 1 180 ? -18.823 13.169 -8.432 1.00 93.62 180 GLN A CA 1
ATOM 1478 C C . GLN A 1 180 ? -19.953 13.149 -9.467 1.00 93.62 180 GLN A C 1
ATOM 1480 O O . GLN A 1 180 ? -20.721 12.188 -9.511 1.00 93.62 180 GLN A O 1
ATOM 1485 N N . GLU A 1 181 ? -19.999 14.145 -10.352 1.00 95.56 181 GLU A N 1
ATOM 1486 C CA . GLU A 1 181 ? -20.963 14.210 -11.458 1.00 95.56 181 GLU A CA 1
ATOM 1487 C C . GLU A 1 181 ? -20.796 13.025 -12.426 1.00 95.56 181 GLU A C 1
ATOM 1489 O O . GLU A 1 181 ? -21.774 12.395 -12.844 1.00 95.56 181 GLU A O 1
ATOM 1494 N N . SER A 1 182 ? -19.547 12.657 -12.734 1.00 96.56 182 SER A N 1
ATOM 1495 C CA . SER A 1 182 ? -19.234 11.537 -13.629 1.00 96.56 182 SER A CA 1
ATOM 1496 C C . SER A 1 182 ? -19.756 10.205 -13.097 1.00 96.56 182 SER A C 1
ATOM 1498 O O . SER A 1 182 ? -20.257 9.394 -13.873 1.00 96.56 182 SER A O 1
ATOM 1500 N N . ILE A 1 183 ? -19.694 9.968 -11.783 1.00 95.31 183 ILE A N 1
ATOM 1501 C CA . ILE A 1 183 ? -20.242 8.752 -11.166 1.00 95.31 183 ILE A CA 1
ATOM 1502 C C . ILE A 1 183 ? -21.736 8.599 -11.462 1.00 95.31 183 ILE A C 1
ATOM 1504 O O . ILE A 1 183 ? -22.191 7.490 -11.759 1.00 95.31 183 ILE A O 1
ATOM 1508 N N . GLU A 1 184 ? -22.508 9.677 -11.338 1.00 94.06 184 GLU A N 1
ATOM 1509 C CA . GLU A 1 184 ? -23.956 9.645 -11.550 1.00 94.06 184 GLU A CA 1
ATOM 1510 C C . GLU A 1 184 ? -24.286 9.396 -13.023 1.00 94.06 184 GLU A C 1
ATOM 1512 O O . GLU A 1 184 ? -25.085 8.508 -13.345 1.00 94.06 184 GLU A O 1
ATOM 1517 N N . ALA A 1 185 ? -23.601 10.110 -13.921 1.00 97.06 185 ALA A N 1
ATOM 1518 C CA . ALA A 1 185 ? -23.744 9.944 -15.362 1.00 97.06 185 ALA A CA 1
ATOM 1519 C C . ALA A 1 185 ? -23.385 8.517 -15.816 1.00 97.06 185 ALA A C 1
ATOM 1521 O O . ALA A 1 185 ? -24.136 7.897 -16.575 1.00 97.06 185 ALA A O 1
ATOM 1522 N N . LEU A 1 186 ? -22.280 7.962 -15.308 1.00 97.31 186 LEU A N 1
ATOM 1523 C CA . LEU A 1 186 ? -21.826 6.608 -15.622 1.00 97.31 186 LEU A CA 1
ATOM 1524 C C . LEU A 1 186 ? -22.796 5.546 -15.105 1.00 97.31 186 LEU A C 1
ATOM 1526 O O . LEU A 1 186 ? -23.142 4.635 -15.852 1.00 97.31 186 LEU A O 1
ATOM 1530 N N . GLN A 1 187 ? -23.302 5.667 -13.874 1.00 96.25 187 GLN A N 1
ATOM 1531 C CA . GLN A 1 187 ? -24.307 4.729 -13.358 1.00 96.25 187 GLN A CA 1
ATOM 1532 C C . GLN A 1 187 ? -25.582 4.734 -14.209 1.00 96.25 187 GLN A C 1
ATOM 1534 O O . GLN A 1 187 ? -26.122 3.667 -14.514 1.00 96.25 187 GLN A O 1
ATOM 1539 N N . ALA A 1 188 ? -26.052 5.916 -14.619 1.00 96.88 188 ALA A N 1
ATOM 1540 C CA . ALA A 1 188 ? -27.217 6.041 -15.488 1.00 96.88 188 ALA A CA 1
ATOM 1541 C C . ALA A 1 188 ? -26.962 5.437 -16.879 1.00 96.88 188 ALA A C 1
ATOM 1543 O O . ALA A 1 188 ? -27.836 4.762 -17.424 1.00 96.88 188 ALA A O 1
ATOM 1544 N N . HIS A 1 189 ? -25.774 5.655 -17.447 1.00 98.00 189 HIS A N 1
ATOM 1545 C CA . HIS A 1 189 ? -25.386 5.098 -18.741 1.00 98.00 189 HIS A CA 1
ATOM 1546 C C . HIS A 1 189 ? -25.256 3.569 -18.695 1.00 98.00 189 HIS A C 1
ATOM 1548 O O . HIS A 1 189 ? -25.920 2.879 -19.468 1.00 98.00 189 HIS A O 1
ATOM 1554 N N . ILE A 1 190 ? -24.476 3.032 -17.752 1.00 97.44 190 ILE A N 1
ATOM 1555 C CA . ILE A 1 190 ? -24.257 1.587 -17.579 1.00 97.44 190 ILE A CA 1
ATOM 1556 C C . ILE A 1 190 ? -25.586 0.881 -17.300 1.00 97.44 190 ILE A C 1
ATOM 1558 O O . ILE A 1 190 ? -25.880 -0.145 -17.909 1.00 97.44 190 ILE A O 1
ATOM 1562 N N . GLY A 1 191 ? -26.439 1.457 -16.446 1.00 96.94 191 GLY A N 1
ATOM 1563 C CA . GLY A 1 191 ? -27.757 0.894 -16.153 1.00 96.94 191 GLY A CA 1
ATOM 1564 C C . GLY A 1 191 ? -28.702 0.848 -17.361 1.00 96.94 191 GLY A C 1
ATOM 1565 O O . GLY A 1 191 ? -29.554 -0.036 -17.427 1.00 96.94 191 GLY A O 1
ATOM 1566 N N . LYS A 1 192 ? -28.552 1.768 -18.327 1.00 96.88 192 LYS A N 1
ATOM 1567 C CA . LYS A 1 192 ? -29.272 1.726 -19.613 1.00 96.88 192 LYS A CA 1
ATOM 1568 C C . LYS A 1 192 ? -28.666 0.700 -20.572 1.00 96.88 192 LYS A C 1
ATOM 1570 O O . LYS A 1 192 ? -29.413 -0.020 -21.224 1.00 96.88 192 LYS A O 1
ATOM 1575 N N . ALA A 1 193 ? -27.337 0.637 -20.659 1.00 97.00 193 ALA A N 1
ATOM 1576 C CA . ALA A 1 193 ? -26.617 -0.265 -21.559 1.00 97.00 193 ALA A CA 1
ATOM 1577 C C . ALA A 1 193 ? -26.756 -1.741 -21.152 1.00 97.00 193 ALA A C 1
ATOM 1579 O O . ALA A 1 193 ? -26.841 -2.628 -22.001 1.00 97.00 193 ALA A O 1
ATOM 1580 N N . ARG A 1 194 ? -26.816 -2.009 -19.846 1.00 95.31 194 ARG A N 1
ATOM 1581 C CA . ARG A 1 194 ? -26.970 -3.343 -19.271 1.00 95.31 194 ARG A CA 1
ATOM 1582 C C . ARG A 1 194 ? -28.178 -3.348 -18.334 1.00 95.31 194 ARG A C 1
ATOM 1584 O O . ARG A 1 194 ? -27.974 -3.267 -17.132 1.00 95.31 194 ARG A O 1
ATOM 1591 N N . PRO A 1 195 ? -29.418 -3.449 -18.837 1.00 95.06 195 PRO A N 1
ATOM 1592 C CA . PRO A 1 195 ? -30.599 -3.492 -17.981 1.00 95.06 195 PRO A CA 1
ATOM 1593 C C . PRO A 1 195 ? -30.640 -4.768 -17.123 1.00 95.06 195 PRO A C 1
ATOM 1595 O O . PRO A 1 195 ? -30.096 -5.809 -17.504 1.00 95.06 195 PRO A O 1
ATOM 1598 N N . LEU A 1 196 ? -31.333 -4.687 -15.981 1.00 96.31 196 LEU A N 1
ATOM 1599 C CA . LEU A 1 196 ? -31.579 -5.822 -15.084 1.00 96.31 196 LEU A CA 1
ATOM 1600 C C . LEU A 1 196 ? -32.267 -6.963 -15.844 1.00 96.31 196 LEU A C 1
ATOM 1602 O O . LEU A 1 196 ? -33.333 -6.769 -16.434 1.00 96.31 196 LEU A O 1
ATOM 1606 N N . ARG A 1 197 ? -31.675 -8.160 -15.805 1.00 95.50 197 ARG A N 1
ATOM 1607 C CA . ARG A 1 197 ? -32.221 -9.343 -16.485 1.00 95.50 197 ARG A CA 1
ATOM 1608 C C . ARG A 1 197 ? -33.206 -10.100 -15.594 1.00 95.50 197 ARG A C 1
ATOM 1610 O O . ARG A 1 197 ? -33.129 -10.049 -14.367 1.00 95.50 197 ARG A O 1
ATOM 1617 N N . SER A 1 198 ? -34.111 -10.855 -16.218 1.00 94.44 198 SER A N 1
ATOM 1618 C CA . SER A 1 198 ? -34.999 -11.770 -15.490 1.00 94.44 198 SER A CA 1
ATOM 1619 C C . SER A 1 198 ? -34.175 -12.797 -14.703 1.00 94.44 198 SER A C 1
ATOM 1621 O O . SER A 1 198 ? -33.263 -13.409 -15.256 1.00 94.44 198 SER A O 1
ATOM 1623 N N . GLY A 1 199 ? -34.478 -12.959 -13.414 1.00 93.19 199 GLY A N 1
ATOM 1624 C CA . GLY A 1 199 ? -33.763 -13.863 -12.504 1.00 93.19 199 GLY A CA 1
ATOM 1625 C C . GLY A 1 199 ? -32.489 -13.296 -11.858 1.00 93.19 199 GLY A C 1
ATOM 1626 O O . GLY A 1 199 ? -31.915 -13.962 -11.000 1.00 93.19 199 GLY A O 1
ATOM 1627 N N . GLU A 1 200 ? -32.045 -12.083 -12.208 1.00 94.75 200 GLU A N 1
ATOM 1628 C CA . GLU A 1 200 ? -30.903 -11.431 -11.550 1.00 94.75 200 GLU A CA 1
ATOM 1629 C C . GLU A 1 200 ? -31.337 -10.765 -10.227 1.00 94.75 200 GLU A C 1
ATOM 1631 O O . GLU A 1 200 ? -32.367 -10.091 -10.166 1.00 94.75 200 GLU A O 1
ATOM 1636 N N . ASP A 1 201 ? -30.550 -10.923 -9.154 1.00 96.75 201 ASP A N 1
ATOM 1637 C CA . ASP A 1 201 ? -30.820 -10.254 -7.872 1.00 96.75 201 ASP A CA 1
ATOM 1638 C C . ASP A 1 201 ? -30.675 -8.723 -8.018 1.00 96.75 201 ASP A C 1
ATOM 1640 O O . ASP A 1 201 ? -29.568 -8.236 -8.291 1.00 96.75 201 ASP A O 1
ATOM 1644 N N . PRO A 1 202 ? -31.731 -7.923 -7.762 1.00 96.19 202 PRO A N 1
ATOM 1645 C CA . PRO A 1 202 ? -31.681 -6.475 -7.962 1.00 96.19 202 PRO A CA 1
ATOM 1646 C C . PRO A 1 202 ? -30.604 -5.769 -7.127 1.00 96.19 202 PRO A C 1
ATOM 1648 O O . PRO A 1 202 ? -30.080 -4.729 -7.535 1.00 96.19 202 PRO A O 1
ATOM 1651 N N . LYS A 1 203 ? -30.254 -6.306 -5.948 1.00 95.88 203 LYS A N 1
ATOM 1652 C CA . LYS A 1 203 ? -29.208 -5.726 -5.088 1.00 95.88 203 LYS A CA 1
ATOM 1653 C C . LYS A 1 203 ? -27.809 -6.025 -5.622 1.00 95.88 203 LYS A C 1
ATOM 1655 O O . LYS A 1 203 ? -26.938 -5.158 -5.560 1.00 95.88 203 LYS A O 1
ATOM 1660 N N . ALA A 1 204 ? -27.556 -7.236 -6.108 1.00 94.62 204 ALA A N 1
ATOM 1661 C CA . ALA A 1 204 ? -26.314 -7.611 -6.772 1.00 94.62 204 ALA A CA 1
ATOM 1662 C C . ALA A 1 204 ? -26.116 -6.805 -8.060 1.00 94.62 204 ALA A C 1
ATOM 1664 O O . ALA A 1 204 ? -25.054 -6.209 -8.226 1.00 94.62 204 ALA A O 1
ATOM 1665 N N . TYR A 1 205 ? -27.159 -6.682 -8.882 1.00 96.31 205 TYR A N 1
ATOM 1666 C CA . TYR A 1 205 ? -27.151 -5.858 -10.090 1.00 96.31 205 TYR A CA 1
ATOM 1667 C C . TYR A 1 205 ? -26.765 -4.401 -9.794 1.00 96.31 205 TYR A C 1
ATOM 1669 O O . TYR A 1 205 ? -25.780 -3.899 -10.332 1.00 96.31 205 TYR A O 1
ATOM 1677 N N . LYS A 1 206 ? -27.468 -3.734 -8.863 1.00 94.56 206 LYS A N 1
ATOM 1678 C CA . LYS A 1 206 ? -27.167 -2.338 -8.490 1.00 94.56 206 LYS A CA 1
ATOM 1679 C C . LYS A 1 206 ? -25.736 -2.164 -7.974 1.00 94.56 206 LYS A C 1
ATOM 1681 O O . LYS A 1 206 ? -25.091 -1.167 -8.286 1.00 94.56 206 LYS A O 1
ATOM 1686 N N . ARG A 1 207 ? -25.227 -3.124 -7.191 1.00 93.38 207 ARG A N 1
ATOM 1687 C CA . ARG A 1 207 ? -23.832 -3.110 -6.717 1.00 93.38 207 ARG A CA 1
ATOM 1688 C C . ARG A 1 207 ? -22.839 -3.255 -7.867 1.00 93.38 207 ARG A C 1
ATOM 1690 O O . ARG A 1 207 ? -21.834 -2.557 -7.853 1.00 93.38 207 ARG A O 1
ATOM 1697 N N . ALA A 1 208 ? -23.121 -4.122 -8.837 1.00 94.44 208 ALA A N 1
ATOM 1698 C CA . ALA A 1 208 ? -22.270 -4.317 -10.006 1.00 94.44 208 ALA A CA 1
ATOM 1699 C C . ALA A 1 208 ? -22.215 -3.054 -10.879 1.00 94.44 208 ALA A C 1
ATOM 1701 O O . ALA A 1 208 ? -21.122 -2.578 -11.159 1.00 94.44 208 ALA A O 1
ATOM 1702 N N . VAL A 1 209 ? -23.370 -2.462 -11.212 1.00 95.88 209 VAL A N 1
ATOM 1703 C CA . VAL A 1 209 ? -23.446 -1.195 -11.969 1.00 95.88 209 VAL A CA 1
ATOM 1704 C C . VAL A 1 209 ? -22.673 -0.083 -11.260 1.00 95.88 209 VAL A C 1
ATOM 1706 O O . VAL A 1 209 ? -21.899 0.642 -11.878 1.00 95.88 209 VAL A O 1
ATOM 1709 N N . ARG A 1 210 ? -22.841 0.034 -9.938 1.00 94.75 210 ARG A N 1
ATOM 1710 C CA . ARG A 1 210 ? -22.129 1.033 -9.135 1.00 94.75 210 ARG A CA 1
ATOM 1711 C C . ARG A 1 210 ? -20.617 0.802 -9.116 1.00 94.75 210 ARG A C 1
ATOM 1713 O O . ARG A 1 210 ? -19.869 1.765 -9.236 1.00 94.75 210 ARG A O 1
ATOM 1720 N N . ALA A 1 211 ? -20.171 -0.444 -8.967 1.00 93.94 211 ALA A N 1
ATOM 1721 C CA . ALA A 1 211 ? -18.750 -0.780 -8.971 1.00 93.94 211 ALA A CA 1
ATOM 1722 C C . ALA A 1 211 ? -18.095 -0.497 -10.332 1.00 93.94 211 ALA A C 1
ATOM 1724 O O . ALA A 1 211 ? -16.993 0.033 -10.374 1.00 93.94 211 ALA A O 1
ATOM 1725 N N . GLU A 1 212 ? -18.792 -0.787 -11.431 1.00 95.56 212 GLU A N 1
ATOM 1726 C CA . GLU A 1 212 ? -18.334 -0.501 -12.797 1.00 95.56 212 GLU A CA 1
ATOM 1727 C C . GLU A 1 212 ? -18.245 1.012 -13.067 1.00 95.56 212 GLU A C 1
ATOM 1729 O O . GLU A 1 212 ? -17.253 1.495 -13.616 1.00 95.56 212 GLU A O 1
ATOM 1734 N N . ALA A 1 213 ? -19.225 1.787 -12.588 1.00 95.88 213 ALA A N 1
ATOM 1735 C CA . ALA A 1 213 ? -19.176 3.246 -12.654 1.00 95.88 213 ALA A CA 1
ATOM 1736 C C . ALA A 1 213 ? -18.005 3.824 -11.844 1.00 95.88 213 ALA A C 1
ATOM 1738 O O . ALA A 1 213 ? -17.314 4.723 -12.315 1.00 95.88 213 ALA A O 1
ATOM 1739 N N . PHE A 1 214 ? -17.753 3.300 -10.641 1.00 94.50 214 PHE A N 1
ATOM 1740 C CA . PHE A 1 214 ? -16.609 3.705 -9.822 1.00 94.50 214 PHE A CA 1
ATOM 1741 C C . PHE A 1 214 ? -15.273 3.347 -10.471 1.00 94.50 214 PHE A C 1
ATOM 1743 O O . PHE A 1 214 ? -14.372 4.182 -10.509 1.00 94.50 214 PHE A O 1
ATOM 1750 N N . ASP A 1 215 ? -15.148 2.135 -11.009 1.00 93.25 215 ASP A N 1
ATOM 1751 C CA . ASP A 1 215 ? -13.931 1.685 -11.687 1.00 93.25 215 ASP A CA 1
ATOM 1752 C C . ASP A 1 215 ? -13.616 2.530 -12.930 1.00 93.25 215 ASP A C 1
ATOM 1754 O O . ASP A 1 215 ? -12.452 2.823 -13.192 1.00 93.25 215 ASP A O 1
ATOM 1758 N N . SER A 1 216 ? -14.652 3.011 -13.622 1.00 93.88 216 SER A N 1
ATOM 1759 C CA . SER A 1 216 ? -14.521 3.937 -14.751 1.00 93.88 216 SER A CA 1
ATOM 1760 C C . SER A 1 216 ? -14.172 5.364 -14.297 1.00 93.88 216 SER A C 1
ATOM 1762 O O . SER A 1 216 ? -13.267 5.991 -1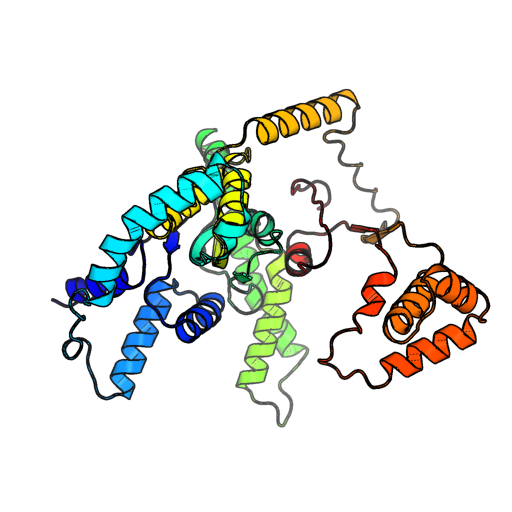4.841 1.00 93.88 216 SER A O 1
ATOM 1764 N N . ALA A 1 217 ? -14.846 5.887 -13.266 1.00 94.31 217 ALA A N 1
ATOM 1765 C CA . ALA A 1 217 ? -14.665 7.266 -12.802 1.00 94.31 217 ALA A CA 1
ATOM 1766 C C . ALA A 1 217 ? -13.344 7.499 -12.050 1.00 94.31 217 ALA A C 1
ATOM 1768 O O . ALA A 1 217 ? -12.833 8.618 -12.028 1.00 94.31 217 ALA A O 1
ATOM 1769 N N . ARG A 1 218 ? -12.767 6.468 -11.414 1.00 91.94 218 ARG A N 1
ATOM 1770 C CA . ARG A 1 218 ? -11.607 6.620 -10.511 1.00 91.94 218 ARG A CA 1
ATOM 1771 C C . ARG A 1 218 ? -10.346 7.188 -11.174 1.00 91.94 218 ARG A C 1
ATOM 1773 O O . ARG A 1 218 ? -9.443 7.618 -10.461 1.00 91.94 218 ARG A O 1
ATOM 1780 N N . TYR A 1 219 ? -10.267 7.183 -12.504 1.00 91.62 219 TYR A N 1
ATOM 1781 C CA . TYR A 1 219 ? -9.185 7.812 -13.268 1.00 91.62 219 TYR A CA 1
ATOM 1782 C C . TYR A 1 219 ? -9.126 9.330 -13.041 1.00 91.62 219 TYR A C 1
ATOM 1784 O O . TYR A 1 219 ? -8.055 9.922 -13.108 1.00 91.62 219 TYR A O 1
ATOM 1792 N N . LEU A 1 220 ? -10.254 9.939 -12.661 1.00 92.00 220 LEU A N 1
ATOM 1793 C CA . LEU A 1 220 ? -10.359 11.355 -12.306 1.00 92.00 220 LEU A CA 1
ATOM 1794 C C . LEU A 1 220 ? -9.871 11.659 -10.879 1.00 92.00 220 LEU A C 1
ATOM 1796 O O . LEU A 1 220 ? -9.715 12.824 -10.519 1.00 92.00 220 LEU A O 1
ATOM 1800 N N . LEU A 1 221 ? -9.640 10.639 -10.042 1.00 93.00 221 LEU A N 1
ATOM 1801 C CA . LEU A 1 221 ? -9.189 10.848 -8.667 1.00 93.00 221 LEU A CA 1
ATOM 1802 C C . LEU A 1 221 ? -7.726 11.286 -8.636 1.00 93.00 221 LEU A C 1
ATOM 1804 O O . LEU A 1 221 ? -6.831 10.560 -9.083 1.00 93.00 221 LEU A O 1
ATOM 1808 N N . THR A 1 222 ? -7.472 12.427 -8.002 1.00 92.50 222 THR A N 1
ATOM 1809 C CA . THR A 1 222 ? -6.124 12.984 -7.878 1.00 92.50 222 THR A CA 1
ATOM 1810 C C . THR A 1 222 ? -5.246 12.164 -6.916 1.00 92.50 222 THR A C 1
ATOM 1812 O O . THR A 1 222 ? -5.748 11.543 -5.973 1.00 92.50 222 THR A O 1
ATOM 1815 N N . PRO A 1 223 ? -3.912 12.177 -7.087 1.00 92.81 223 PRO A N 1
ATOM 1816 C CA . PRO A 1 223 ? -2.979 11.545 -6.148 1.00 92.81 223 PRO A CA 1
ATOM 1817 C C . PRO A 1 223 ? -2.972 12.198 -4.759 1.00 92.81 223 PRO A C 1
ATOM 1819 O O . PRO A 1 223 ? -2.500 11.575 -3.810 1.00 92.81 223 PRO A O 1
ATOM 1822 N N . ALA A 1 224 ? -3.475 13.432 -4.639 1.00 94.81 224 ALA A N 1
ATOM 1823 C CA . ALA A 1 224 ? -3.567 14.170 -3.382 1.00 94.81 224 ALA A CA 1
ATOM 1824 C C . ALA A 1 224 ? -4.766 13.744 -2.524 1.00 94.81 224 ALA A C 1
ATOM 1826 O O . ALA A 1 224 ? -4.768 14.027 -1.327 1.00 94.81 224 ALA A O 1
ATOM 1827 N N . LEU A 1 225 ? -5.763 13.076 -3.112 1.00 95.62 225 LEU A N 1
ATOM 1828 C CA . LEU A 1 225 ? -6.947 12.595 -2.408 1.00 95.62 225 LEU A CA 1
ATOM 1829 C C . LEU A 1 225 ? -6.548 11.705 -1.233 1.00 95.62 225 LEU A C 1
ATOM 1831 O O . LEU A 1 225 ? -5.718 10.799 -1.379 1.00 95.62 225 LEU A O 1
ATOM 1835 N N . PHE A 1 226 ? -7.155 11.947 -0.078 1.00 96.69 226 PHE A N 1
ATOM 1836 C CA . PHE A 1 226 ? -6.933 11.118 1.088 1.00 96.69 226 PHE A CA 1
ATOM 1837 C C . PHE A 1 226 ? -7.518 9.722 0.903 1.00 96.69 226 PHE A C 1
ATOM 1839 O O . PHE A 1 226 ? -8.586 9.509 0.334 1.00 96.69 226 PHE A O 1
ATOM 1846 N N . THR A 1 227 ? -6.772 8.754 1.407 1.00 95.44 227 THR A N 1
ATOM 1847 C CA . THR A 1 227 ? -7.160 7.357 1.505 1.00 95.44 227 THR A CA 1
ATOM 1848 C C . THR A 1 227 ? -6.790 6.848 2.888 1.00 95.44 227 THR A C 1
ATOM 1850 O O . THR A 1 227 ? -6.298 7.582 3.754 1.00 95.44 227 THR A O 1
ATOM 1853 N N . LYS A 1 228 ? -7.055 5.566 3.104 1.00 95.19 228 LYS A N 1
ATOM 1854 C CA . LYS A 1 228 ? -6.800 4.906 4.368 1.00 95.19 228 LYS A CA 1
ATOM 1855 C C . LYS A 1 228 ? -6.584 3.405 4.164 1.00 95.19 228 LYS A C 1
ATOM 1857 O O . LYS A 1 228 ? -7.221 2.792 3.297 1.00 95.19 228 LYS A O 1
ATOM 1862 N N . TRP A 1 229 ? -5.682 2.815 4.944 1.00 95.25 229 TRP A N 1
ATOM 1863 C CA . TRP A 1 229 ? -5.348 1.391 4.876 1.00 95.25 229 TRP A CA 1
ATOM 1864 C C . TRP A 1 229 ? -4.915 0.816 6.222 1.00 95.25 229 TRP A C 1
ATOM 1866 O O . TRP A 1 229 ? -4.501 1.538 7.127 1.00 95.25 229 TRP A O 1
ATOM 1876 N N . GLY A 1 230 ? -5.048 -0.501 6.351 1.00 95.94 230 GLY A N 1
ATOM 1877 C CA . GLY A 1 230 ? -4.373 -1.277 7.385 1.00 95.94 230 GLY A CA 1
ATOM 1878 C C . GLY A 1 230 ? -3.031 -1.778 6.859 1.00 95.94 230 GLY A C 1
ATOM 1879 O O . GLY A 1 230 ? -2.942 -2.166 5.692 1.00 95.94 230 GLY A O 1
ATOM 1880 N N . ILE A 1 231 ? -1.997 -1.769 7.699 1.00 96.31 231 ILE A N 1
ATOM 1881 C CA . ILE A 1 231 ? -0.708 -2.426 7.437 1.00 96.31 231 ILE A CA 1
ATOM 1882 C C . ILE A 1 231 ? -0.404 -3.410 8.566 1.00 96.31 231 ILE A C 1
ATOM 1884 O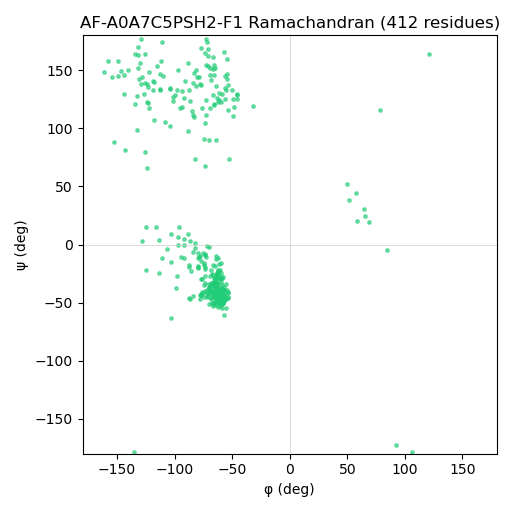 O . ILE A 1 231 ? -0.577 -3.074 9.736 1.00 96.31 231 ILE A O 1
ATOM 1888 N N . VAL A 1 232 ? 0.057 -4.611 8.215 1.00 96.81 232 VAL A N 1
ATOM 1889 C CA . VAL A 1 232 ? 0.622 -5.597 9.146 1.00 96.81 232 VAL A CA 1
ATOM 1890 C C . VAL A 1 232 ? 2.030 -5.935 8.680 1.00 96.81 232 VAL A C 1
ATOM 1892 O O . VAL A 1 232 ? 2.213 -6.351 7.534 1.00 96.81 232 VAL A O 1
ATOM 1895 N N . ALA A 1 233 ? 3.013 -5.723 9.548 1.00 97.19 233 ALA A N 1
ATOM 1896 C CA . ALA A 1 233 ? 4.418 -5.957 9.242 1.00 97.19 233 ALA A CA 1
ATOM 1897 C C . ALA A 1 233 ? 5.228 -6.163 10.526 1.00 97.19 233 ALA A C 1
ATOM 1899 O O . ALA A 1 233 ? 4.829 -5.731 11.613 1.00 97.19 233 ALA A O 1
ATOM 1900 N N . ASP A 1 234 ? 6.372 -6.819 10.387 1.00 97.19 234 ASP A N 1
ATOM 1901 C CA . ASP A 1 234 ? 7.337 -6.984 11.461 1.00 97.19 234 ASP A CA 1
ATOM 1902 C C . ASP A 1 234 ? 8.177 -5.713 11.706 1.00 97.19 234 ASP A C 1
ATOM 1904 O O . ASP A 1 234 ? 8.164 -4.757 10.922 1.00 97.19 234 ASP A O 1
ATOM 1908 N N . ALA A 1 235 ? 8.926 -5.690 12.809 1.00 95.94 235 ALA A N 1
ATOM 1909 C CA . ALA A 1 235 ? 9.690 -4.523 13.234 1.00 95.94 235 ALA A CA 1
ATOM 1910 C C . ALA A 1 235 ? 10.828 -4.147 12.271 1.00 95.94 235 ALA A C 1
ATOM 1912 O O . ALA A 1 235 ? 11.152 -2.962 12.157 1.00 95.94 235 ALA A O 1
ATOM 1913 N N . ARG A 1 236 ? 11.438 -5.120 11.578 1.00 95.06 236 ARG A N 1
ATOM 1914 C CA . ARG A 1 236 ? 12.463 -4.858 10.556 1.00 95.06 236 ARG A CA 1
ATOM 1915 C C . ARG A 1 236 ? 11.827 -4.129 9.383 1.00 95.06 236 ARG A C 1
ATOM 1917 O O . ARG A 1 236 ? 12.284 -3.053 9.007 1.00 95.06 236 ARG A O 1
ATOM 1924 N N . THR A 1 237 ? 10.723 -4.665 8.879 1.00 97.12 237 THR A N 1
ATOM 1925 C CA . THR A 1 237 ? 9.989 -4.084 7.754 1.00 97.12 237 THR A CA 1
ATOM 1926 C C . THR A 1 237 ? 9.457 -2.682 8.078 1.00 97.12 237 THR A C 1
ATOM 1928 O O . THR A 1 237 ? 9.640 -1.756 7.288 1.00 97.12 237 THR A O 1
ATOM 1931 N N . ILE A 1 238 ? 8.873 -2.468 9.264 1.00 97.81 238 ILE A N 1
ATOM 1932 C CA . ILE A 1 238 ? 8.426 -1.130 9.696 1.00 97.81 238 ILE A CA 1
ATOM 1933 C C . ILE A 1 238 ? 9.598 -0.154 9.819 1.00 97.81 238 ILE A C 1
ATOM 1935 O O . ILE A 1 238 ? 9.471 1.003 9.423 1.00 97.81 238 ILE A O 1
ATOM 1939 N N . SER A 1 239 ? 10.745 -0.601 10.331 1.00 96.12 239 SER A N 1
ATOM 1940 C CA . SER A 1 239 ? 11.945 0.234 10.400 1.00 96.12 239 SER A CA 1
ATOM 1941 C C . SER A 1 239 ? 12.423 0.667 9.019 1.00 96.12 239 SER A C 1
ATOM 1943 O O . SER A 1 239 ? 12.712 1.846 8.836 1.00 96.12 239 SER A O 1
ATOM 1945 N N . ASP A 1 240 ? 12.461 -0.251 8.051 1.00 96.25 240 ASP A N 1
ATOM 1946 C CA . ASP A 1 240 ? 12.871 0.045 6.675 1.00 96.25 240 ASP A CA 1
ATOM 1947 C C . ASP A 1 240 ? 11.901 1.042 6.011 1.00 96.25 240 ASP A C 1
ATOM 1949 O O . ASP A 1 240 ? 12.334 2.009 5.376 1.00 96.25 240 ASP A O 1
ATOM 1953 N N . ILE A 1 241 ? 10.586 0.869 6.219 1.00 97.56 241 ILE A N 1
ATOM 1954 C CA . ILE A 1 241 ? 9.551 1.811 5.761 1.00 97.56 241 ILE A CA 1
ATOM 1955 C C . ILE A 1 241 ? 9.771 3.200 6.375 1.00 97.56 241 ILE A C 1
ATOM 1957 O O . ILE A 1 241 ? 9.816 4.191 5.643 1.00 97.56 241 ILE A O 1
ATOM 1961 N N . CYS A 1 242 ? 9.932 3.286 7.699 1.00 98.00 242 CYS A N 1
ATOM 1962 C CA . CYS A 1 242 ? 10.181 4.545 8.402 1.00 98.00 242 CYS A CA 1
ATOM 1963 C C . CYS A 1 242 ? 11.440 5.234 7.875 1.00 98.00 242 CYS A C 1
ATOM 1965 O O . CYS A 1 242 ? 11.388 6.412 7.534 1.00 98.00 242 CYS A O 1
ATOM 1967 N N . THR A 1 243 ? 12.548 4.505 7.739 1.00 97.81 243 THR A N 1
ATOM 1968 C CA . THR A 1 243 ? 13.804 5.058 7.230 1.00 97.81 243 THR A CA 1
ATOM 1969 C C . THR A 1 243 ? 13.659 5.593 5.809 1.00 97.81 243 THR A C 1
ATOM 1971 O O . THR A 1 243 ? 14.100 6.710 5.533 1.00 97.81 243 THR A O 1
ATOM 1974 N N . ARG A 1 244 ? 12.982 4.867 4.911 1.00 97.19 244 ARG A N 1
ATOM 1975 C CA . ARG A 1 244 ? 12.711 5.343 3.544 1.00 97.19 244 ARG A CA 1
ATOM 1976 C C . ARG A 1 244 ? 11.845 6.602 3.517 1.00 97.19 244 ARG A C 1
ATOM 1978 O O . ARG A 1 244 ? 12.133 7.512 2.745 1.00 97.19 244 ARG A O 1
ATOM 1985 N N . LEU A 1 245 ? 10.795 6.653 4.335 1.00 97.94 245 LEU A N 1
ATOM 1986 C CA . LEU A 1 245 ? 9.866 7.784 4.406 1.00 97.94 245 LEU A CA 1
ATOM 1987 C C . LEU A 1 245 ? 10.518 9.040 4.992 1.00 97.94 245 LEU A C 1
ATOM 1989 O O . LEU A 1 245 ? 10.403 10.116 4.410 1.00 97.94 245 LEU A O 1
ATOM 1993 N N . LEU A 1 246 ? 11.239 8.893 6.104 1.00 98.25 246 LEU A N 1
ATOM 1994 C CA . LEU A 1 246 ? 11.971 9.980 6.758 1.00 98.25 246 LEU A CA 1
ATOM 1995 C C . LEU A 1 246 ? 13.091 10.530 5.859 1.00 98.25 246 LEU A C 1
ATOM 1997 O O . LEU A 1 246 ? 13.354 11.726 5.851 1.00 98.25 246 LEU A O 1
ATOM 2001 N N . SER A 1 247 ? 13.701 9.675 5.034 1.00 97.88 247 SER A N 1
ATOM 2002 C CA . SER A 1 247 ? 14.736 10.078 4.069 1.00 97.88 247 SER A CA 1
ATOM 2003 C C . SER A 1 247 ? 14.173 10.659 2.764 1.00 97.88 247 SER A C 1
ATOM 2005 O O . SER A 1 247 ? 14.937 11.057 1.885 1.00 97.88 247 SER A O 1
ATOM 2007 N N . HIS A 1 248 ? 12.850 10.688 2.590 1.00 96.12 248 HIS A N 1
ATOM 2008 C CA . HIS A 1 248 ? 12.216 11.157 1.361 1.00 96.12 248 HIS A CA 1
ATOM 2009 C C . HIS A 1 248 ? 12.147 12.699 1.323 1.00 96.12 248 HIS A C 1
ATOM 2011 O O . HIS A 1 248 ? 11.879 13.310 2.353 1.00 96.12 248 HIS A O 1
ATOM 2017 N N . PRO A 1 249 ? 12.305 13.369 0.162 1.00 93.31 249 PRO A N 1
ATOM 2018 C CA . PRO A 1 249 ? 12.272 14.837 0.075 1.00 93.31 249 PRO A CA 1
ATOM 2019 C C . PRO A 1 249 ? 10.876 15.467 0.213 1.00 93.31 249 PRO A C 1
ATOM 2021 O O . PRO A 1 249 ? 10.753 16.689 0.247 1.00 93.31 249 PRO A O 1
ATOM 2024 N N . LEU A 1 250 ? 9.806 14.667 0.231 1.00 94.06 250 LEU A N 1
ATOM 2025 C CA . LEU A 1 250 ? 8.438 15.186 0.334 1.00 94.06 250 LEU A CA 1
ATOM 2026 C C . LEU A 1 250 ? 8.011 15.264 1.797 1.00 94.06 250 LEU A C 1
ATOM 2028 O O . LEU A 1 250 ? 8.006 14.246 2.483 1.00 94.06 250 LEU A O 1
ATOM 2032 N N . ALA A 1 251 ? 7.555 16.443 2.224 1.00 96.06 251 ALA A N 1
ATOM 2033 C CA . ALA A 1 251 ? 7.114 16.695 3.598 1.00 96.06 251 ALA A CA 1
ATOM 2034 C C . ALA A 1 251 ? 6.053 15.691 4.084 1.00 96.06 251 ALA A C 1
ATOM 2036 O O . ALA A 1 251 ? 6.146 15.190 5.197 1.00 96.06 251 ALA A O 1
ATOM 2037 N N . GLU A 1 252 ? 5.083 15.336 3.234 1.00 97.56 252 GLU A N 1
ATOM 2038 C CA . GLU A 1 252 ? 4.048 14.352 3.587 1.00 97.56 252 GLU A CA 1
ATOM 2039 C C . GLU A 1 252 ? 4.650 12.995 3.975 1.00 97.56 252 GLU A C 1
ATOM 2041 O O . GLU A 1 252 ? 4.235 12.375 4.948 1.00 97.56 252 GLU A O 1
ATOM 2046 N N . PHE A 1 253 ? 5.675 12.549 3.244 1.00 97.56 253 PHE A N 1
ATOM 2047 C CA . PHE A 1 253 ? 6.310 11.256 3.478 1.00 97.56 253 PHE A CA 1
ATOM 2048 C C . PHE A 1 253 ? 7.047 11.277 4.817 1.00 97.56 253 PHE A C 1
ATOM 2050 O O . PHE A 1 253 ? 6.918 10.339 5.598 1.00 97.56 253 PHE A O 1
ATOM 2057 N N . GLN A 1 254 ? 7.745 12.373 5.120 1.00 97.94 254 GLN A N 1
ATOM 2058 C CA . GLN A 1 254 ? 8.436 12.568 6.395 1.00 97.94 254 GLN A CA 1
ATOM 2059 C C . GLN A 1 254 ? 7.452 12.609 7.574 1.00 97.94 254 GLN A C 1
ATOM 2061 O O . GLN A 1 254 ? 7.690 11.965 8.598 1.00 97.94 254 GLN A O 1
ATOM 2066 N N . ILE A 1 255 ? 6.317 13.304 7.421 1.00 98.00 255 ILE A N 1
ATOM 2067 C CA . ILE A 1 255 ? 5.246 13.346 8.427 1.00 98.00 255 ILE A CA 1
ATOM 2068 C C . ILE A 1 255 ? 4.696 11.937 8.664 1.00 98.00 255 ILE A C 1
ATOM 2070 O O . ILE A 1 255 ? 4.648 11.484 9.807 1.00 98.00 255 ILE A O 1
ATOM 2074 N N . VAL A 1 256 ? 4.340 11.211 7.602 1.00 98.50 256 VAL A N 1
ATOM 2075 C CA . VAL A 1 256 ? 3.816 9.841 7.708 1.00 98.50 256 VAL A CA 1
ATOM 2076 C C . VAL A 1 256 ? 4.841 8.899 8.339 1.00 98.50 256 VAL A C 1
ATOM 2078 O O . VAL A 1 256 ? 4.492 8.166 9.261 1.00 98.50 256 VAL A O 1
ATOM 2081 N N . GLY A 1 257 ? 6.109 8.951 7.921 1.00 98.19 257 GLY A N 1
ATOM 2082 C CA . GLY A 1 257 ? 7.189 8.151 8.510 1.00 98.19 257 GLY A CA 1
ATOM 2083 C C . GLY A 1 257 ? 7.383 8.434 10.000 1.00 98.19 257 GLY A C 1
ATOM 2084 O O . GLY A 1 257 ? 7.514 7.504 10.796 1.00 98.19 257 GLY A O 1
ATOM 2085 N N . THR A 1 258 ? 7.307 9.706 10.394 1.00 98.19 258 THR A N 1
ATOM 2086 C CA . THR A 1 258 ? 7.364 10.121 11.802 1.00 98.19 258 THR A CA 1
ATOM 2087 C C . THR A 1 258 ? 6.196 9.536 12.590 1.00 98.19 258 THR A C 1
ATOM 2089 O O . THR A 1 258 ? 6.414 8.913 13.626 1.00 98.19 258 THR A O 1
ATOM 2092 N N . ARG A 1 259 ? 4.963 9.657 12.079 1.00 98.19 259 ARG A N 1
ATOM 2093 C CA . ARG A 1 259 ? 3.759 9.145 12.750 1.00 98.19 259 ARG A CA 1
ATOM 2094 C C . ARG A 1 259 ? 3.728 7.621 12.854 1.00 98.19 259 ARG A C 1
ATOM 2096 O O . ARG A 1 259 ? 3.372 7.105 13.909 1.00 98.19 259 ARG A O 1
ATOM 2103 N N . ILE A 1 260 ? 4.134 6.900 11.806 1.00 98.38 260 ILE A N 1
ATOM 2104 C CA . ILE A 1 260 ? 4.282 5.435 11.848 1.00 98.38 260 ILE A CA 1
ATOM 2105 C C . ILE A 1 260 ? 5.266 5.050 12.952 1.00 98.38 260 ILE A C 1
ATOM 2107 O O . ILE A 1 260 ? 4.942 4.205 13.787 1.00 98.38 260 ILE A O 1
ATOM 2111 N N . ARG A 1 261 ? 6.442 5.689 12.987 1.00 97.94 261 ARG A N 1
ATOM 2112 C CA . ARG A 1 261 ? 7.469 5.410 13.993 1.00 97.94 261 ARG A CA 1
ATOM 2113 C C . ARG A 1 261 ? 6.975 5.685 15.409 1.00 97.94 261 ARG A C 1
ATOM 2115 O O . ARG A 1 261 ? 7.077 4.794 16.244 1.00 97.94 261 ARG A O 1
ATOM 2122 N N . GLU A 1 262 ? 6.446 6.882 15.665 1.00 97.38 262 GLU A N 1
ATOM 2123 C CA . GLU A 1 262 ? 5.949 7.304 16.984 1.00 97.38 262 GLU A CA 1
ATOM 2124 C C . GLU A 1 262 ? 4.929 6.310 17.544 1.00 97.38 262 GLU A C 1
ATOM 2126 O O . GLU A 1 262 ? 4.989 5.932 18.712 1.00 97.38 262 GLU A O 1
ATOM 2131 N N . GLU A 1 263 ? 3.987 5.872 16.711 1.00 97.88 263 GLU A N 1
ATOM 2132 C CA . GLU A 1 263 ? 2.908 4.996 17.150 1.00 97.88 263 GLU A CA 1
ATOM 2133 C C . GLU A 1 263 ? 3.384 3.553 17.305 1.00 97.88 263 GLU A C 1
ATOM 2135 O O . GLU A 1 263 ? 3.102 2.930 18.328 1.00 97.88 263 GLU A O 1
ATOM 2140 N N . ALA A 1 264 ? 4.165 3.032 16.357 1.00 97.25 264 ALA A N 1
ATOM 2141 C CA . ALA A 1 264 ? 4.701 1.677 16.438 1.00 97.25 264 ALA A CA 1
ATOM 2142 C C . ALA A 1 264 ? 5.705 1.510 17.599 1.00 97.25 264 ALA A C 1
ATOM 2144 O O . ALA A 1 264 ? 5.709 0.468 18.259 1.00 97.25 264 ALA A O 1
ATOM 2145 N N . GLN A 1 265 ? 6.497 2.541 17.924 1.00 95.56 265 GLN A N 1
ATOM 2146 C CA . GLN A 1 265 ? 7.407 2.547 19.079 1.00 95.56 265 GLN A CA 1
ATOM 2147 C C . GLN A 1 265 ? 6.675 2.409 20.421 1.00 95.56 265 GLN A C 1
ATOM 2149 O O . GLN A 1 265 ? 7.254 1.879 21.366 1.00 95.56 265 GLN A O 1
ATOM 2154 N N . LYS A 1 266 ? 5.396 2.802 20.521 1.00 93.50 266 LYS A N 1
ATOM 2155 C CA . LYS A 1 266 ? 4.595 2.567 21.739 1.00 93.50 266 LYS A CA 1
ATOM 2156 C C . LYS A 1 266 ? 4.392 1.076 22.028 1.00 93.50 266 LYS A C 1
ATOM 2158 O O . LYS A 1 266 ? 4.143 0.721 23.176 1.00 93.50 266 LYS A O 1
ATOM 2163 N N . GLN A 1 267 ? 4.454 0.220 21.005 1.00 91.50 267 GLN A N 1
ATOM 2164 C CA . GLN A 1 267 ? 4.386 -1.236 21.156 1.00 91.50 267 GLN A CA 1
ATOM 2165 C C . GLN A 1 267 ? 5.778 -1.879 21.128 1.00 91.50 267 GLN A C 1
ATOM 2167 O O . GLN A 1 267 ? 6.018 -2.827 21.869 1.00 91.50 267 GLN A O 1
ATOM 2172 N N . LEU A 1 268 ? 6.690 -1.367 20.297 1.00 92.25 268 LEU A N 1
ATOM 2173 C CA . LEU A 1 268 ? 8.024 -1.928 20.071 1.00 92.25 268 LEU A CA 1
ATOM 2174 C C . LEU A 1 268 ? 9.137 -0.891 20.336 1.00 92.25 268 LEU A C 1
ATOM 2176 O O . LEU A 1 268 ? 9.851 -0.506 19.405 1.00 92.25 268 LEU A O 1
ATOM 2180 N N . PRO A 1 269 ? 9.317 -0.429 21.589 1.00 89.56 269 PRO A N 1
ATOM 2181 C CA . PRO A 1 269 ? 10.175 0.717 21.902 1.00 89.56 269 PRO A CA 1
ATOM 2182 C C . PRO A 1 269 ? 11.641 0.487 21.525 1.00 89.56 269 PRO A C 1
ATOM 2184 O O . PRO A 1 269 ? 12.263 1.345 20.904 1.00 89.56 269 PRO A O 1
ATOM 2187 N N . THR A 1 270 ? 12.190 -0.690 21.838 1.00 87.62 270 THR A N 1
ATOM 2188 C CA . THR A 1 270 ? 13.595 -1.007 21.544 1.00 87.62 270 THR A CA 1
ATOM 2189 C C . THR A 1 270 ? 13.835 -1.306 20.067 1.00 87.62 270 THR A C 1
ATOM 2191 O O . THR A 1 270 ? 14.816 -0.851 19.493 1.00 87.62 270 THR A O 1
ATOM 2194 N N . LEU A 1 271 ? 12.941 -2.060 19.423 1.00 89.50 271 LEU A N 1
ATOM 2195 C CA . LEU A 1 271 ? 13.165 -2.573 18.063 1.00 89.50 271 LEU A CA 1
ATOM 2196 C C . LEU A 1 271 ? 13.035 -1.510 16.966 1.00 89.50 271 LEU A C 1
ATOM 2198 O O . LEU A 1 271 ? 13.500 -1.719 15.840 1.00 89.50 271 LEU A O 1
ATOM 2202 N N . LEU A 1 272 ? 12.408 -0.381 17.295 1.00 91.25 272 LEU A N 1
ATOM 2203 C CA . LEU A 1 272 ? 12.187 0.739 16.388 1.00 91.25 272 LEU A CA 1
ATOM 2204 C C . LEU A 1 272 ? 12.951 2.003 16.798 1.00 91.25 272 LEU A C 1
ATOM 2206 O O . LEU A 1 272 ? 12.799 3.028 16.137 1.00 91.25 272 LEU A O 1
ATOM 2210 N N . SER A 1 273 ? 13.783 1.977 17.847 1.00 85.44 273 SER A N 1
ATOM 2211 C CA . SER A 1 273 ? 14.511 3.175 18.305 1.00 85.44 273 SER A CA 1
ATOM 2212 C C . SER A 1 273 ? 15.505 3.720 17.271 1.00 85.44 273 SER A C 1
ATOM 2214 O O . SER A 1 273 ? 15.794 4.909 17.273 1.00 85.44 273 SER A O 1
ATOM 2216 N N . HIS A 1 274 ? 15.980 2.868 16.358 1.00 86.19 274 HIS A N 1
ATOM 2217 C CA . HIS A 1 274 ? 16.956 3.209 15.313 1.00 86.19 274 HIS A CA 1
ATOM 2218 C C . HIS A 1 274 ? 16.311 3.528 13.962 1.00 86.19 274 HIS A C 1
ATOM 2220 O O . HIS A 1 274 ? 17.016 3.823 13.001 1.00 86.19 274 HIS A O 1
ATOM 2226 N N . ALA A 1 275 ? 14.979 3.458 13.866 1.00 92.06 275 ALA A N 1
ATOM 2227 C CA . ALA A 1 275 ? 14.262 3.821 12.653 1.00 92.06 275 ALA A CA 1
ATOM 2228 C C . ALA A 1 275 ? 14.355 5.344 12.458 1.00 92.06 275 ALA A C 1
ATOM 2230 O O . ALA A 1 275 ? 13.556 6.116 12.989 1.00 92.06 275 ALA A O 1
ATOM 2231 N N . GLY A 1 276 ? 15.386 5.791 11.754 1.00 94.88 276 GLY A N 1
ATOM 2232 C CA . GLY A 1 276 ? 15.696 7.200 11.543 1.00 94.88 276 GLY A CA 1
ATOM 2233 C C . GLY A 1 276 ? 15.911 7.533 10.078 1.00 94.88 276 GLY A C 1
ATOM 2234 O O . GLY A 1 276 ? 15.882 6.658 9.210 1.00 94.88 276 GLY A O 1
ATOM 2235 N N . GLU A 1 277 ? 16.125 8.819 9.824 1.00 96.62 277 GLU A N 1
ATOM 2236 C CA . GLU A 1 277 ? 16.631 9.306 8.545 1.00 96.62 277 GLU A CA 1
ATOM 2237 C C . GLU A 1 277 ? 17.956 8.624 8.196 1.00 96.62 277 GLU A C 1
ATOM 2239 O O . GLU A 1 277 ? 18.778 8.336 9.067 1.00 96.62 277 GLU A O 1
ATOM 2244 N N . ASN A 1 278 ? 18.171 8.382 6.909 1.00 97.69 278 ASN A N 1
ATOM 2245 C CA . ASN A 1 278 ? 19.386 7.790 6.388 1.00 97.69 278 ASN A CA 1
ATOM 2246 C C . ASN A 1 278 ? 20.057 8.791 5.443 1.00 97.69 278 ASN A C 1
ATOM 2248 O O . ASN A 1 278 ? 19.597 9.031 4.324 1.00 97.69 278 ASN A O 1
ATOM 2252 N N . GLN A 1 279 ? 21.164 9.363 5.919 1.00 97.50 279 GLN A N 1
ATOM 2253 C CA . GLN A 1 279 ? 21.940 10.363 5.186 1.00 97.50 279 GLN A CA 1
ATOM 2254 C C . GLN A 1 279 ? 22.476 9.824 3.860 1.00 97.50 279 GLN A C 1
ATOM 2256 O O . GLN A 1 279 ? 22.478 10.555 2.875 1.00 97.50 279 GLN A O 1
ATOM 2261 N N . TYR A 1 280 ? 22.869 8.547 3.806 1.00 97.69 280 TYR A N 1
ATOM 2262 C CA . TYR A 1 280 ? 23.317 7.922 2.565 1.00 97.69 280 TYR A CA 1
ATOM 2263 C C . TYR A 1 280 ? 22.198 7.926 1.518 1.00 97.69 280 TYR A C 1
ATOM 2265 O O . TYR A 1 280 ? 22.421 8.392 0.409 1.00 97.69 280 TYR A O 1
ATOM 2273 N N . LEU A 1 281 ? 20.965 7.538 1.871 1.00 96.56 281 LEU A N 1
ATOM 2274 C CA . LEU A 1 281 ? 19.835 7.586 0.928 1.00 96.56 281 LEU A CA 1
ATOM 2275 C C . LEU A 1 281 ? 19.541 9.010 0.431 1.00 96.56 281 LEU A C 1
ATOM 2277 O O . LEU A 1 281 ? 19.273 9.210 -0.756 1.00 96.56 281 LEU A O 1
ATOM 2281 N N . GLN A 1 282 ? 19.579 9.996 1.330 1.00 97.69 282 GLN A N 1
ATOM 2282 C CA . GLN A 1 282 ? 19.360 11.400 0.977 1.00 97.69 282 GLN A CA 1
ATOM 2283 C C . GLN A 1 282 ? 20.457 11.914 0.032 1.00 97.69 282 GLN A C 1
ATOM 2285 O O . GLN A 1 282 ? 20.153 12.569 -0.965 1.00 97.69 282 GLN A O 1
ATOM 2290 N N . GLU A 1 283 ? 21.719 11.607 0.329 1.00 97.94 283 GLU A N 1
ATOM 2291 C CA . GLU A 1 283 ? 22.870 12.054 -0.450 1.00 97.94 283 GLU A CA 1
ATOM 2292 C C . GLU A 1 283 ? 22.951 11.345 -1.803 1.00 97.94 283 GLU A C 1
ATOM 2294 O O . GLU A 1 283 ? 23.068 12.007 -2.831 1.00 97.94 283 GLU A O 1
ATOM 2299 N N . THR A 1 284 ? 22.750 10.026 -1.845 1.00 97.06 284 THR A N 1
ATOM 2300 C CA . THR A 1 284 ? 22.655 9.269 -3.099 1.00 97.06 284 THR A CA 1
ATOM 2301 C C . THR A 1 284 ? 21.556 9.827 -3.998 1.00 97.06 284 THR A C 1
ATOM 2303 O O . THR A 1 284 ? 21.782 10.004 -5.191 1.00 97.06 284 THR A O 1
ATOM 2306 N N . ARG A 1 285 ? 20.382 10.188 -3.457 1.00 93.69 285 ARG A N 1
ATOM 2307 C CA . ARG A 1 285 ? 19.325 10.821 -4.265 1.00 93.69 285 ARG A CA 1
ATOM 2308 C C . ARG A 1 285 ? 19.772 12.160 -4.856 1.00 93.69 285 ARG A C 1
ATOM 2310 O O . ARG A 1 285 ? 19.474 12.429 -6.020 1.00 93.69 285 ARG A O 1
ATOM 2317 N N . LYS A 1 286 ? 20.461 13.002 -4.078 1.00 94.94 286 LYS A N 1
ATOM 2318 C CA . LYS A 1 286 ? 20.997 14.282 -4.572 1.00 94.94 286 LYS A CA 1
ATOM 2319 C C . LYS A 1 2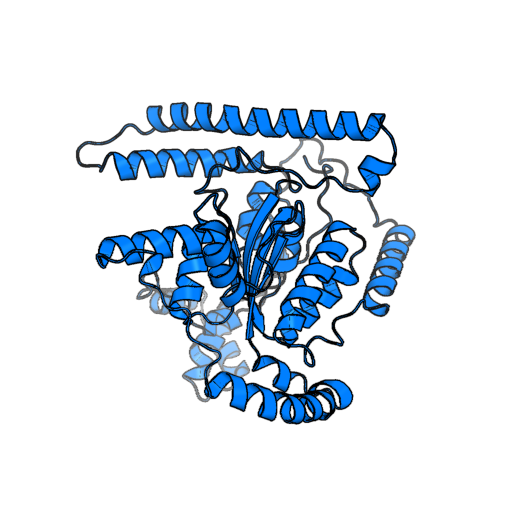86 ? 22.024 14.051 -5.675 1.00 94.94 286 LYS A C 1
ATOM 2321 O O . LYS A 1 286 ? 21.899 14.657 -6.731 1.00 94.94 286 LYS A O 1
ATOM 2326 N N . GLN A 1 287 ? 22.970 13.140 -5.458 1.00 96.81 287 GLN A N 1
ATOM 2327 C CA . GLN A 1 287 ? 24.009 12.796 -6.428 1.00 96.81 287 GLN A CA 1
ATOM 2328 C C . GLN A 1 287 ? 23.410 12.263 -7.728 1.00 96.81 287 GLN A C 1
ATOM 2330 O O . GLN A 1 287 ? 23.734 12.775 -8.793 1.00 96.81 287 GLN A O 1
ATOM 2335 N N . LEU A 1 288 ? 22.468 11.318 -7.656 1.00 93.94 288 LEU A N 1
ATOM 2336 C CA . LEU A 1 288 ? 21.767 10.809 -8.837 1.00 93.94 288 LEU A CA 1
ATOM 2337 C C . LEU A 1 288 ? 21.004 11.919 -9.572 1.00 93.94 288 LEU A C 1
ATOM 2339 O O . LEU A 1 288 ? 21.037 11.973 -10.798 1.00 93.94 288 LEU A O 1
ATOM 2343 N N . SER A 1 289 ? 20.358 12.841 -8.848 1.00 90.56 289 SER A N 1
ATOM 2344 C CA . SER A 1 289 ? 19.689 13.992 -9.468 1.00 90.56 289 SER A CA 1
ATOM 2345 C C . SER A 1 289 ? 20.668 14.958 -10.141 1.00 90.56 289 SER A C 1
ATOM 2347 O O . SER A 1 289 ? 20.321 15.531 -11.174 1.00 90.56 289 SER A O 1
ATOM 2349 N N . THR A 1 290 ? 21.856 15.161 -9.571 1.00 94.56 290 THR A N 1
ATOM 2350 C CA . THR A 1 290 ? 22.923 15.973 -10.168 1.00 94.56 290 THR A CA 1
ATOM 2351 C C . THR A 1 290 ? 23.466 15.306 -11.426 1.00 94.56 290 THR A C 1
ATOM 2353 O O . THR A 1 290 ? 23.448 15.935 -12.478 1.00 94.56 290 THR A O 1
ATOM 2356 N N . LEU A 1 291 ? 23.822 14.020 -11.356 1.00 95.44 291 LEU A N 1
ATOM 2357 C CA . LEU A 1 291 ? 24.294 13.245 -12.506 1.00 95.44 291 LEU A CA 1
ATOM 2358 C C . LEU A 1 291 ? 23.266 13.250 -13.640 1.00 95.44 291 LEU A C 1
ATOM 2360 O O . LEU A 1 291 ? 23.615 13.496 -14.789 1.00 95.44 291 LEU A O 1
ATOM 2364 N N . ALA A 1 292 ? 21.980 13.062 -13.326 1.00 90.88 292 ALA A N 1
ATOM 2365 C CA . ALA A 1 292 ? 20.925 13.133 -14.331 1.00 90.88 292 ALA A CA 1
ATOM 2366 C C . ALA A 1 292 ? 20.910 14.491 -15.056 1.00 90.88 292 ALA A C 1
ATOM 2368 O O . ALA A 1 292 ? 20.693 14.534 -16.262 1.00 90.88 292 ALA A O 1
ATOM 2369 N N . LYS A 1 293 ? 21.158 15.606 -14.356 1.00 90.31 293 LYS A N 1
ATOM 2370 C CA . LYS A 1 293 ? 21.247 16.937 -14.981 1.00 90.31 293 LYS A CA 1
ATOM 2371 C C . LYS A 1 293 ? 22.525 17.104 -15.797 1.00 90.31 293 LYS A C 1
ATOM 2373 O O . LYS A 1 293 ? 22.451 17.606 -16.911 1.00 90.31 293 LYS A O 1
ATOM 2378 N N . GLU A 1 294 ? 23.666 16.685 -15.259 1.00 94.69 294 GLU A N 1
ATOM 2379 C CA . GLU A 1 294 ? 24.973 16.780 -15.922 1.00 94.69 294 GLU A CA 1
ATOM 2380 C C . GLU A 1 294 ? 25.008 15.994 -17.236 1.00 94.69 294 GLU A C 1
ATOM 2382 O O . GLU A 1 294 ? 25.525 16.489 -18.234 1.00 94.69 294 GLU A O 1
ATOM 2387 N N . PHE A 1 295 ? 24.389 14.812 -17.265 1.00 93.81 295 PHE A N 1
ATOM 2388 C CA . PHE A 1 295 ? 24.266 13.996 -18.473 1.00 93.81 295 PHE A CA 1
ATOM 2389 C C . PHE A 1 295 ? 23.110 14.411 -19.397 1.00 93.81 295 PHE A C 1
ATOM 2391 O O . PHE A 1 295 ? 22.896 13.760 -20.415 1.00 93.81 295 PHE A O 1
ATOM 2398 N N . GLY A 1 296 ? 22.347 15.462 -19.068 1.00 88.06 296 GLY A N 1
ATOM 2399 C CA . GLY A 1 296 ? 21.206 15.896 -19.883 1.00 88.06 296 GLY A CA 1
ATOM 2400 C C . GLY A 1 296 ? 20.068 14.869 -19.948 1.00 88.06 296 GLY A C 1
ATOM 2401 O O . GLY A 1 296 ? 19.379 14.777 -20.954 1.00 88.06 296 GLY A O 1
ATOM 2402 N N . ILE A 1 297 ? 19.889 14.069 -18.893 1.00 84.50 297 ILE A N 1
ATOM 2403 C CA . ILE A 1 297 ? 18.816 13.068 -18.743 1.00 84.50 297 ILE A CA 1
ATOM 2404 C C . ILE A 1 297 ? 17.662 13.645 -17.904 1.00 84.50 297 ILE A C 1
ATOM 2406 O O . ILE A 1 297 ? 16.507 13.251 -18.042 1.00 84.50 297 ILE A O 1
ATOM 2410 N N . ALA A 1 298 ? 17.956 14.601 -17.018 1.00 73.50 298 ALA A N 1
ATOM 2411 C CA . ALA A 1 298 ? 16.964 15.206 -16.142 1.00 73.50 298 ALA A CA 1
ATOM 2412 C C . ALA A 1 298 ? 15.938 16.028 -16.929 1.00 73.50 298 ALA A C 1
ATOM 2414 O O . ALA A 1 298 ? 16.298 16.954 -17.650 1.00 73.50 298 ALA A O 1
ATOM 2415 N N . ASN A 1 299 ? 14.652 15.768 -16.678 1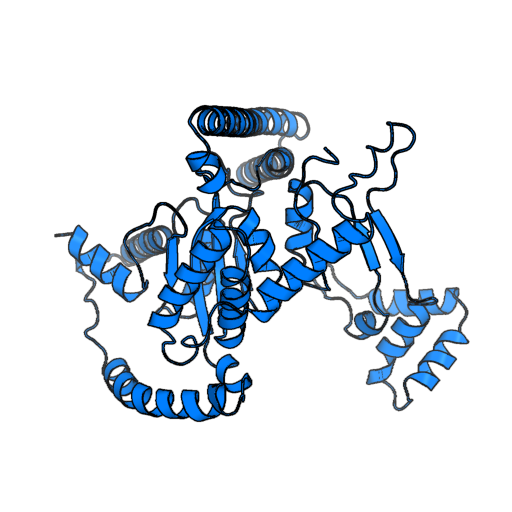.00 61.91 299 ASN A N 1
ATOM 2416 C CA . ASN A 1 299 ? 13.532 16.604 -17.115 1.00 61.91 299 ASN A CA 1
ATOM 2417 C C . ASN A 1 299 ? 13.533 16.959 -18.609 1.00 61.91 299 ASN A C 1
ATOM 2419 O O . ASN A 1 299 ? 13.121 18.061 -18.975 1.00 61.91 299 ASN A O 1
ATOM 2423 N N . HIS A 1 300 ? 13.920 16.029 -19.477 1.00 53.50 300 HIS A N 1
ATOM 2424 C CA . HIS A 1 300 ? 13.365 16.036 -20.819 1.00 53.50 300 HIS A CA 1
ATOM 2425 C C . HIS A 1 300 ? 12.085 15.211 -20.760 1.00 53.50 300 HIS A C 1
ATOM 2427 O O . HIS A 1 300 ? 12.168 13.987 -20.843 1.00 53.50 300 HIS A O 1
ATOM 2433 N N . PRO A 1 301 ? 10.889 15.824 -20.627 1.00 52.00 301 PRO A N 1
ATOM 2434 C CA . PRO A 1 301 ? 9.753 15.170 -21.238 1.00 52.00 301 PRO A CA 1
ATOM 2435 C C . PRO A 1 301 ? 10.192 14.965 -22.684 1.00 52.00 301 PRO A C 1
ATOM 2437 O O . PRO A 1 301 ? 10.497 15.943 -23.378 1.00 52.00 301 PRO A O 1
ATOM 2440 N N . ALA A 1 302 ? 10.322 13.709 -23.124 1.00 46.56 302 ALA A N 1
ATOM 2441 C CA . ALA A 1 302 ? 10.312 13.464 -24.554 1.00 46.56 302 ALA A CA 1
ATOM 2442 C C . ALA A 1 302 ? 9.128 14.295 -25.069 1.00 46.56 302 ALA A C 1
ATOM 2444 O O . ALA A 1 302 ? 8.057 14.214 -24.447 1.00 46.56 302 ALA A O 1
ATOM 2445 N N . PRO A 1 303 ? 9.320 15.191 -26.063 1.00 44.91 303 PRO A N 1
ATOM 2446 C CA . PRO A 1 303 ? 8.199 15.939 -26.607 1.00 44.91 303 PRO A CA 1
ATOM 2447 C C . PRO A 1 303 ? 7.092 14.921 -26.817 1.00 44.91 303 PRO A C 1
ATOM 2449 O O . PRO A 1 303 ? 7.399 13.848 -27.352 1.00 44.91 303 PRO A O 1
ATOM 2452 N N . LEU A 1 304 ? 5.879 15.215 -26.305 1.00 43.09 304 LEU A N 1
ATOM 2453 C CA . LEU A 1 304 ? 4.680 14.414 -26.573 1.00 43.09 304 LEU A CA 1
ATOM 2454 C C . LEU A 1 304 ? 4.875 13.871 -27.978 1.00 43.09 304 LEU A C 1
ATOM 2456 O O . LEU A 1 304 ? 5.102 14.725 -28.851 1.00 43.09 304 LEU A O 1
ATOM 2460 N N . PRO A 1 305 ? 4.923 12.542 -28.212 1.00 42.38 305 PRO A N 1
ATOM 2461 C CA . PRO A 1 305 ? 4.948 12.071 -29.578 1.00 42.38 305 PRO A CA 1
ATOM 2462 C C . PRO A 1 305 ? 3.800 12.824 -30.231 1.00 42.38 305 PRO A C 1
ATOM 2464 O O . PRO A 1 305 ? 2.651 12.694 -29.796 1.00 42.38 305 PRO A O 1
ATOM 2467 N N . GLN A 1 306 ? 4.136 13.762 -31.136 1.00 41.22 306 GLN A N 1
ATOM 2468 C CA . GLN A 1 306 ? 3.132 14.491 -31.899 1.00 41.22 306 GLN A CA 1
ATOM 2469 C C . GLN A 1 306 ? 2.190 13.402 -32.350 1.00 41.22 306 GLN A C 1
ATOM 2471 O O . GLN A 1 306 ? 2.723 12.405 -32.818 1.00 41.22 306 GLN A O 1
ATOM 2476 N N . ALA A 1 307 ? 0.882 13.550 -32.126 1.00 41.59 307 ALA A N 1
ATOM 2477 C CA . ALA A 1 307 ? -0.144 12.535 -32.362 1.00 41.59 307 ALA A CA 1
ATOM 2478 C C . ALA A 1 307 ? -0.079 11.959 -33.796 1.00 41.59 307 ALA A C 1
ATOM 2480 O O . ALA A 1 307 ? -0.863 12.289 -34.680 1.00 41.59 307 ALA A O 1
ATOM 2481 N N . LYS A 1 308 ? 0.929 11.134 -34.022 1.00 42.12 308 LYS A N 1
ATOM 2482 C CA . LYS A 1 308 ? 1.441 10.537 -35.239 1.00 42.12 308 LYS A CA 1
ATOM 2483 C C . LYS A 1 308 ? 2.074 9.265 -34.712 1.00 42.12 308 LYS A C 1
ATOM 2485 O O . LYS A 1 308 ? 3.231 9.235 -34.315 1.00 42.12 308 LYS A O 1
ATOM 2490 N N . GLU A 1 309 ? 1.195 8.274 -34.667 1.00 45.09 309 GLU A N 1
ATOM 2491 C CA . GLU A 1 309 ? 1.389 6.919 -34.172 1.00 45.09 309 GLU A CA 1
ATOM 2492 C C . GLU A 1 309 ? 1.340 6.814 -32.645 1.00 45.09 309 GLU A C 1
ATOM 2494 O O . GLU A 1 309 ? 2.131 7.391 -31.905 1.00 45.09 309 GLU A O 1
ATOM 2499 N N . ALA A 1 310 ? 0.324 6.091 -32.167 1.00 50.00 310 ALA A N 1
ATOM 2500 C CA . ALA A 1 310 ? 0.209 5.683 -30.781 1.00 50.00 310 ALA A CA 1
ATOM 2501 C C . ALA A 1 310 ? 1.387 4.750 -30.471 1.00 50.00 310 ALA A C 1
ATOM 2503 O O . ALA A 1 310 ? 1.295 3.542 -30.686 1.00 50.00 310 ALA A O 1
ATOM 2504 N N . SER A 1 311 ? 2.508 5.313 -30.016 1.00 53.28 311 SER A N 1
ATOM 2505 C CA . SER A 1 311 ? 3.585 4.527 -29.420 1.00 53.28 311 SER A CA 1
ATOM 2506 C C . SER A 1 311 ? 2.968 3.608 -28.363 1.00 53.28 311 SER A C 1
ATOM 2508 O O . SER A 1 311 ? 2.127 4.070 -27.582 1.00 53.28 311 SER A O 1
ATOM 2510 N N . PRO A 1 312 ? 3.313 2.312 -28.346 1.00 57.94 312 PRO A N 1
ATOM 2511 C CA . PRO A 1 312 ? 2.653 1.368 -27.461 1.00 57.94 312 PRO A CA 1
ATOM 2512 C C . PRO A 1 312 ? 2.879 1.793 -26.005 1.00 57.94 312 PRO A C 1
ATOM 2514 O O . PRO A 1 312 ? 4.011 2.047 -25.599 1.00 57.94 312 PRO A O 1
ATOM 2517 N N . SER A 1 313 ? 1.805 1.853 -25.212 1.00 79.00 313 SER A N 1
ATOM 2518 C CA . SER A 1 313 ? 1.863 2.169 -23.776 1.00 79.00 313 SER A CA 1
ATOM 2519 C C . SER A 1 313 ? 2.632 1.125 -22.959 1.00 79.00 313 SER A C 1
ATOM 2521 O O . SER A 1 313 ? 2.919 1.358 -21.791 1.00 79.00 313 SER A O 1
ATOM 2523 N N . VAL A 1 314 ? 2.975 -0.017 -23.564 1.00 90.31 314 VAL A N 1
ATOM 2524 C CA . VAL A 1 314 ? 3.721 -1.131 -22.974 1.00 90.31 314 VAL A CA 1
ATOM 2525 C C . VAL A 1 314 ? 4.828 -1.539 -23.946 1.00 90.31 314 VAL A C 1
ATOM 2527 O O . VAL A 1 314 ? 4.553 -1.835 -25.110 1.00 90.31 314 VAL A O 1
ATOM 2530 N N . ARG A 1 315 ? 6.071 -1.619 -23.472 1.00 91.88 315 ARG A N 1
ATOM 2531 C CA . ARG A 1 315 ? 7.228 -2.103 -24.233 1.00 91.88 315 ARG A CA 1
ATOM 2532 C C . ARG A 1 315 ? 7.928 -3.215 -23.463 1.00 91.88 315 ARG A C 1
ATOM 2534 O O . ARG A 1 315 ? 8.258 -3.035 -22.298 1.00 91.88 315 ARG A O 1
ATOM 2541 N N . LEU A 1 316 ? 8.180 -4.341 -24.125 1.00 93.00 316 LEU A N 1
ATOM 2542 C CA . LEU A 1 316 ? 9.095 -5.367 -23.623 1.00 93.00 316 LEU A CA 1
ATOM 2543 C C . LEU A 1 316 ? 10.530 -4.868 -23.844 1.00 93.00 316 LEU A C 1
ATOM 2545 O O . LEU A 1 316 ? 10.915 -4.612 -24.985 1.00 93.00 316 LEU A O 1
ATOM 2549 N N . LEU A 1 317 ? 11.276 -4.672 -22.760 1.00 93.06 317 LEU A N 1
ATOM 2550 C CA . LEU A 1 317 ? 12.665 -4.213 -22.782 1.00 93.06 317 LEU A CA 1
ATOM 2551 C C . LEU A 1 317 ? 13.636 -5.382 -22.908 1.00 93.06 317 LEU A C 1
ATOM 2553 O O . LEU A 1 317 ? 14.560 -5.322 -23.714 1.00 93.06 317 LEU A O 1
ATOM 2557 N N . ASP A 1 318 ? 13.405 -6.428 -22.118 1.00 94.19 318 ASP A N 1
ATOM 2558 C CA . ASP A 1 318 ? 14.220 -7.633 -22.113 1.00 94.19 318 ASP A CA 1
ATOM 2559 C C . ASP A 1 318 ? 13.366 -8.867 -21.817 1.00 94.19 318 ASP A C 1
ATOM 2561 O O . ASP A 1 318 ? 12.349 -8.810 -21.117 1.00 94.19 318 ASP A O 1
ATOM 2565 N N . SER A 1 319 ? 13.785 -9.990 -22.388 1.00 93.31 319 SER A N 1
ATOM 2566 C CA . SER A 1 319 ? 13.194 -11.302 -22.166 1.00 93.31 319 SER A CA 1
ATOM 2567 C C . SER A 1 319 ? 14.274 -12.369 -22.303 1.00 93.31 319 SER A C 1
ATOM 2569 O O . SER A 1 319 ? 15.115 -12.276 -23.202 1.00 93.31 319 SER A O 1
ATOM 2571 N N . PRO A 1 320 ? 14.216 -13.457 -21.513 1.00 90.62 320 PRO A N 1
ATOM 2572 C CA . PRO A 1 320 ? 15.052 -14.624 -21.744 1.00 90.62 320 PRO A CA 1
ATOM 2573 C C . PRO A 1 320 ? 14.869 -15.105 -23.189 1.00 90.62 320 PRO A C 1
ATOM 2575 O O . PRO A 1 320 ? 13.742 -15.160 -23.678 1.00 90.62 320 PRO A O 1
ATOM 2578 N N . ALA A 1 321 ? 15.962 -15.460 -23.871 1.00 87.25 321 ALA A N 1
ATOM 2579 C CA . ALA A 1 321 ? 15.929 -15.803 -25.298 1.00 87.25 321 ALA A CA 1
ATOM 2580 C C . ALA A 1 321 ? 15.004 -16.992 -25.628 1.00 87.25 321 ALA A C 1
ATOM 2582 O O . ALA A 1 321 ? 14.421 -17.029 -26.703 1.00 87.25 321 ALA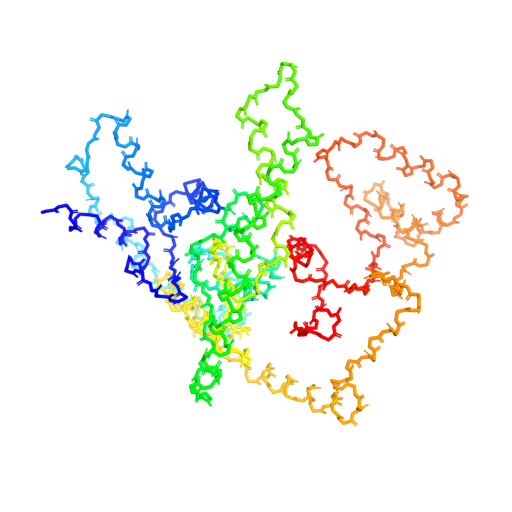 A O 1
ATOM 2583 N N . ASN A 1 322 ? 14.870 -17.948 -24.701 1.00 87.69 322 ASN A N 1
ATOM 2584 C CA . ASN A 1 322 ? 13.974 -19.103 -24.811 1.00 87.69 322 ASN A CA 1
ATOM 2585 C C . ASN A 1 322 ? 13.392 -19.417 -23.418 1.00 87.69 322 ASN A C 1
ATOM 2587 O O . ASN A 1 322 ? 13.941 -20.262 -22.702 1.00 87.69 322 ASN A O 1
ATOM 2591 N N . PRO A 1 323 ? 12.343 -18.701 -22.974 1.00 91.56 323 PRO A N 1
ATOM 2592 C CA . PRO A 1 323 ? 11.802 -18.868 -21.627 1.00 91.56 323 PRO A CA 1
ATOM 2593 C C . PRO A 1 323 ? 11.195 -20.262 -21.445 1.00 91.56 323 PRO A C 1
ATOM 2595 O O . PRO A 1 323 ? 11.389 -20.865 -20.394 1.00 91.56 323 PRO A O 1
ATOM 2598 N N . ASP A 1 324 ? 10.570 -20.819 -22.486 1.00 92.81 324 ASP A N 1
ATOM 2599 C CA . ASP A 1 324 ? 9.971 -22.160 -22.473 1.00 92.81 324 ASP A CA 1
ATOM 2600 C C . ASP A 1 324 ? 10.990 -23.243 -22.104 1.00 92.81 324 ASP A C 1
ATOM 2602 O O . ASP A 1 324 ? 10.681 -24.138 -21.314 1.00 92.81 324 ASP A O 1
ATOM 2606 N N . ASP A 1 325 ? 12.230 -23.124 -22.599 1.00 94.56 325 ASP A N 1
ATOM 2607 C CA . ASP A 1 325 ? 13.289 -24.086 -22.297 1.00 94.56 325 ASP A CA 1
ATOM 2608 C C . ASP A 1 325 ? 13.581 -24.127 -20.796 1.00 94.56 325 ASP A C 1
ATOM 2610 O O . ASP A 1 325 ? 13.661 -25.198 -20.188 1.00 94.56 325 ASP A O 1
ATOM 2614 N N . ARG A 1 326 ? 13.722 -22.934 -20.205 1.00 95.00 326 ARG A N 1
ATOM 2615 C CA . ARG A 1 326 ? 14.012 -22.749 -18.782 1.00 95.00 326 ARG A CA 1
ATOM 2616 C C . ARG A 1 326 ? 12.825 -23.124 -17.909 1.00 95.00 326 ARG A C 1
ATOM 2618 O O . ARG A 1 326 ? 13.039 -23.728 -16.864 1.00 95.00 326 ARG A O 1
ATOM 2625 N N . ILE A 1 327 ? 11.604 -22.790 -18.330 1.00 95.00 327 ILE A N 1
ATOM 2626 C CA . ILE A 1 327 ? 10.371 -23.156 -17.626 1.00 95.00 327 ILE A CA 1
ATOM 2627 C C . ILE A 1 327 ? 10.267 -24.679 -17.548 1.00 95.00 327 ILE A C 1
ATOM 2629 O O . ILE A 1 327 ? 10.104 -25.212 -16.457 1.00 95.00 327 ILE A O 1
ATOM 2633 N N . LEU A 1 328 ? 10.430 -25.395 -18.665 1.00 95.19 328 LEU A N 1
ATOM 2634 C CA . LEU A 1 328 ? 10.385 -26.860 -18.676 1.00 95.19 328 LEU A CA 1
ATOM 2635 C C . LEU A 1 328 ? 11.488 -27.484 -17.817 1.00 95.19 328 LEU A C 1
ATOM 2637 O O . LEU A 1 328 ? 11.200 -28.364 -17.006 1.00 95.19 328 LEU A O 1
ATOM 2641 N N . ALA A 1 329 ? 12.728 -27.000 -17.942 1.00 95.19 329 ALA A N 1
ATOM 2642 C CA . ALA A 1 329 ? 13.831 -27.469 -17.108 1.00 95.19 329 ALA A CA 1
ATOM 2643 C C . ALA A 1 329 ? 13.550 -27.233 -15.615 1.00 95.19 329 ALA A C 1
ATOM 2645 O O . ALA A 1 329 ? 13.758 -28.123 -14.796 1.00 95.19 329 ALA A O 1
ATOM 2646 N N . SER A 1 330 ? 13.013 -26.064 -15.257 1.00 95.31 330 SER A N 1
ATOM 2647 C CA . SER A 1 330 ? 12.678 -25.722 -13.875 1.00 95.31 330 SER A CA 1
ATOM 2648 C C . SER A 1 330 ? 11.491 -26.510 -13.325 1.00 95.31 330 SER A C 1
ATOM 2650 O O . SER A 1 330 ? 11.507 -26.852 -12.147 1.00 95.31 330 SER A O 1
ATOM 2652 N N . LEU A 1 331 ? 10.473 -26.794 -14.140 1.00 94.38 331 LEU A N 1
ATOM 2653 C CA . LEU A 1 331 ? 9.310 -27.593 -13.742 1.00 94.38 331 LEU A CA 1
ATOM 2654 C C . LEU A 1 331 ? 9.689 -29.042 -13.430 1.00 94.38 331 LEU A C 1
ATOM 2656 O O . LEU A 1 331 ? 9.076 -29.649 -12.561 1.00 94.38 331 LEU A O 1
ATOM 2660 N N . LEU A 1 332 ? 10.687 -29.588 -14.128 1.00 93.81 332 LEU A N 1
ATOM 2661 C CA . LEU A 1 332 ? 11.139 -30.968 -13.943 1.00 93.81 332 LEU A CA 1
ATOM 2662 C C . LEU A 1 332 ? 12.317 -31.104 -12.975 1.00 93.81 332 LEU A C 1
ATOM 2664 O O . LEU A 1 332 ? 12.642 -32.222 -12.585 1.00 93.81 332 LEU A O 1
ATOM 2668 N N . PHE A 1 333 ? 12.950 -29.999 -12.569 1.00 95.25 333 PHE A N 1
ATOM 2669 C CA . PHE A 1 333 ? 14.149 -30.038 -11.733 1.00 95.25 333 PHE A CA 1
ATOM 2670 C C . PHE A 1 333 ? 13.919 -30.779 -10.412 1.00 95.25 333 PHE A C 1
ATOM 2672 O O . PHE A 1 333 ? 14.693 -31.676 -10.089 1.00 95.25 333 PHE A O 1
ATOM 2679 N N . THR A 1 334 ? 12.831 -30.470 -9.693 1.00 89.25 334 THR A N 1
ATOM 2680 C CA . THR A 1 334 ? 12.493 -31.115 -8.408 1.00 89.25 334 THR A CA 1
ATOM 2681 C C . THR A 1 334 ? 12.097 -32.582 -8.550 1.00 89.25 334 THR A C 1
ATOM 2683 O O . THR A 1 334 ? 12.223 -33.339 -7.593 1.00 89.25 334 THR A O 1
ATOM 2686 N N . GLU A 1 335 ? 11.665 -32.985 -9.746 1.00 93.12 335 GLU A N 1
ATOM 2687 C CA . GLU A 1 335 ? 11.228 -34.347 -10.069 1.00 93.12 335 GLU A CA 1
ATOM 2688 C C . GLU A 1 335 ? 12.335 -35.181 -10.731 1.00 93.12 335 GLU A C 1
ATOM 2690 O O . GLU A 1 335 ? 12.100 -36.301 -11.186 1.00 93.12 335 GLU A O 1
ATOM 2695 N N . SER A 1 336 ? 13.554 -34.643 -10.810 1.00 93.12 336 SER A N 1
ATOM 2696 C CA . SER A 1 336 ? 14.694 -35.291 -11.450 1.00 93.12 336 SER A CA 1
ATOM 2697 C C . SER A 1 336 ? 15.890 -35.388 -10.501 1.00 93.12 336 SER A C 1
ATOM 2699 O O . SER A 1 336 ? 15.975 -34.700 -9.489 1.00 93.12 336 SER A O 1
ATOM 2701 N N . SER A 1 337 ? 16.857 -36.238 -10.848 1.00 95.62 337 SER A N 1
ATOM 2702 C CA . SER A 1 337 ? 18.195 -36.235 -10.231 1.00 95.62 337 SER A CA 1
ATOM 2703 C C . SER A 1 337 ? 19.254 -35.592 -11.134 1.00 95.62 337 SER A C 1
ATOM 2705 O O . SER A 1 337 ? 20.445 -35.683 -10.842 1.00 95.62 337 SER A O 1
ATOM 2707 N N . SER A 1 338 ? 18.825 -34.971 -12.236 1.00 96.00 338 SER A N 1
ATOM 2708 C CA . SER A 1 338 ? 19.704 -34.279 -13.174 1.00 96.00 338 SER A CA 1
ATOM 2709 C C . SER A 1 338 ? 20.048 -32.889 -12.665 1.00 96.00 338 SER A C 1
ATOM 2711 O O . SER A 1 338 ? 19.264 -32.236 -11.975 1.00 96.00 338 SER A O 1
ATOM 2713 N N . ASN A 1 339 ? 21.233 -32.407 -13.032 1.00 96.88 339 ASN A N 1
ATOM 2714 C CA . ASN A 1 339 ? 21.543 -30.998 -12.823 1.00 96.88 339 ASN A CA 1
ATOM 2715 C C . ASN A 1 339 ? 20.727 -30.122 -13.794 1.00 96.88 339 ASN A C 1
ATOM 2717 O O . ASN A 1 339 ? 20.177 -30.588 -14.794 1.00 96.88 339 ASN A O 1
ATOM 2721 N N . PHE A 1 340 ? 20.633 -28.830 -13.485 1.00 95.38 340 PHE A N 1
ATOM 2722 C CA . PHE A 1 340 ? 19.796 -27.911 -14.256 1.00 95.38 340 PHE A CA 1
ATOM 2723 C C . PHE A 1 340 ? 20.257 -27.770 -15.718 1.00 95.38 340 PHE A C 1
ATOM 2725 O O . PHE A 1 340 ? 19.425 -27.623 -16.612 1.00 95.38 340 PHE A O 1
ATOM 2732 N N . ASP A 1 341 ? 21.566 -27.852 -15.976 1.00 96.31 341 ASP A N 1
ATOM 2733 C CA . ASP A 1 341 ? 22.128 -27.719 -17.323 1.00 96.31 341 ASP A CA 1
ATOM 2734 C C . ASP A 1 341 ? 21.748 -28.899 -18.228 1.00 96.31 341 ASP A C 1
ATOM 2736 O O . ASP A 1 341 ? 21.416 -28.686 -19.394 1.00 96.31 341 ASP A O 1
ATOM 2740 N N . GLU A 1 342 ? 21.724 -30.124 -17.697 1.00 97.62 342 GLU A N 1
ATOM 2741 C CA . GLU A 1 342 ? 21.248 -31.318 -18.410 1.00 97.62 342 GLU A CA 1
ATOM 2742 C C . GLU A 1 342 ? 19.778 -31.189 -18.814 1.00 97.62 342 GLU A C 1
ATOM 2744 O O . GLU A 1 342 ? 19.426 -31.429 -19.970 1.00 97.62 342 GLU A O 1
ATOM 2749 N N . LEU A 1 343 ? 18.916 -30.752 -17.892 1.00 96.81 343 LEU A N 1
ATOM 2750 C CA . LEU A 1 343 ? 17.496 -30.539 -18.182 1.00 96.81 343 LEU A CA 1
ATOM 2751 C C . LEU A 1 343 ? 17.284 -29.417 -19.196 1.00 96.81 343 LEU A C 1
ATOM 2753 O O . LEU A 1 343 ? 16.397 -29.506 -20.043 1.00 96.81 343 LEU A O 1
ATOM 2757 N N . LEU A 1 344 ? 18.102 -28.366 -19.141 1.00 96.06 344 LEU A N 1
ATOM 2758 C CA . LEU A 1 344 ? 18.042 -27.281 -20.110 1.00 96.06 344 LEU A CA 1
ATOM 2759 C C . LEU A 1 344 ? 18.474 -27.750 -21.505 1.00 96.06 344 LEU A C 1
ATOM 2761 O O . LEU A 1 344 ? 17.856 -27.361 -22.494 1.00 96.06 344 LEU A O 1
ATOM 2765 N N . GLN A 1 345 ? 19.508 -28.591 -21.601 1.00 97.19 345 GLN A N 1
ATOM 2766 C CA . GLN A 1 345 ? 19.933 -29.205 -22.863 1.00 97.19 345 GLN A CA 1
ATOM 2767 C C . GLN A 1 345 ? 18.867 -30.150 -23.424 1.00 97.19 345 GLN A C 1
ATOM 2769 O O . GLN A 1 345 ? 18.560 -30.066 -24.611 1.00 97.19 345 GLN A O 1
ATOM 2774 N N . TRP A 1 346 ? 18.266 -30.988 -22.576 1.00 97.00 346 TRP A N 1
ATOM 2775 C CA . TRP A 1 346 ? 17.140 -31.845 -22.950 1.00 97.00 346 TRP A CA 1
ATOM 2776 C C . TRP A 1 346 ? 15.954 -31.021 -23.458 1.00 97.00 346 TRP A C 1
ATOM 2778 O O . TRP A 1 346 ? 15.423 -31.289 -24.530 1.00 97.00 346 TRP A O 1
ATOM 2788 N N . SER A 1 347 ? 15.579 -29.970 -22.729 1.00 96.31 347 SER A N 1
ATOM 2789 C CA . SER A 1 347 ? 14.483 -29.089 -23.125 1.00 96.31 347 SER A CA 1
ATOM 2790 C C . SER A 1 347 ? 14.768 -28.455 -24.490 1.00 96.31 347 SER A C 1
ATOM 2792 O O . SER A 1 347 ? 13.943 -28.520 -25.396 1.00 96.31 347 SER A O 1
ATOM 2794 N N . ARG A 1 348 ? 15.993 -27.957 -24.708 1.00 96.50 348 ARG A N 1
ATOM 2795 C CA . ARG A 1 348 ? 16.444 -27.413 -25.999 1.00 96.50 348 ARG A CA 1
ATOM 2796 C C . ARG A 1 348 ? 16.413 -28.416 -27.150 1.00 96.50 348 ARG A C 1
ATOM 2798 O O . ARG A 1 348 ? 16.254 -27.974 -28.283 1.00 96.50 348 ARG A O 1
ATOM 2805 N N . SER A 1 349 ? 16.571 -29.716 -26.892 1.00 97.19 349 SER A N 1
ATOM 2806 C CA . SER A 1 349 ? 16.538 -30.735 -27.947 1.00 97.19 349 SER A CA 1
ATOM 2807 C C . SER A 1 349 ? 15.124 -31.121 -28.390 1.00 97.19 349 SER A C 1
ATOM 2809 O O . SER A 1 349 ? 14.996 -31.891 -29.336 1.00 97.19 349 SER A O 1
ATOM 2811 N N . LEU A 1 350 ? 14.080 -30.634 -27.710 1.00 97.31 350 LEU A N 1
ATOM 2812 C CA . LEU A 1 350 ? 12.687 -30.830 -28.113 1.00 97.31 350 LEU A CA 1
ATOM 2813 C C . LEU A 1 350 ? 12.259 -29.815 -29.176 1.00 97.31 350 LEU A C 1
ATOM 2815 O O . LEU A 1 350 ? 12.640 -28.640 -29.130 1.00 97.31 350 LEU A O 1
ATOM 2819 N N . GLU A 1 351 ? 11.368 -30.241 -30.067 1.00 96.50 351 GLU A N 1
ATOM 2820 C CA . GLU A 1 351 ? 10.694 -29.342 -31.002 1.00 96.50 351 GLU A CA 1
ATOM 2821 C C . GLU A 1 351 ? 9.704 -28.422 -30.268 1.00 96.50 351 GLU A C 1
ATOM 2823 O O . GLU A 1 351 ? 9.115 -28.792 -29.248 1.00 96.50 351 GLU A O 1
ATOM 2828 N N . THR A 1 352 ? 9.442 -27.226 -30.808 1.00 94.50 352 THR A N 1
ATOM 2829 C CA . THR A 1 352 ? 8.498 -26.265 -30.196 1.00 94.50 352 THR A CA 1
ATOM 2830 C C . THR A 1 352 ? 7.119 -26.883 -29.954 1.00 94.50 352 THR A C 1
ATOM 2832 O O . THR A 1 352 ? 6.525 -26.670 -28.902 1.00 94.50 352 THR A O 1
ATOM 2835 N N . SER A 1 353 ? 6.628 -27.705 -30.887 1.00 95.94 353 SER A N 1
ATOM 2836 C CA . SER A 1 353 ? 5.331 -28.384 -30.745 1.00 95.94 353 SER A CA 1
ATOM 2837 C C . SER A 1 353 ? 5.291 -29.373 -29.572 1.00 95.94 353 SER A C 1
ATOM 2839 O O . SER A 1 353 ? 4.269 -29.491 -28.893 1.00 95.94 353 SER A O 1
ATOM 2841 N N . GLU A 1 354 ? 6.405 -30.051 -29.285 1.00 96.50 354 GLU A N 1
ATOM 2842 C CA . GLU A 1 354 ? 6.515 -30.969 -28.152 1.00 96.50 354 GLU A CA 1
ATOM 2843 C C . GLU A 1 354 ? 6.542 -30.204 -26.832 1.00 96.50 354 GLU A C 1
ATOM 2845 O O . GLU A 1 354 ? 5.831 -30.583 -25.899 1.00 96.50 354 GLU A O 1
ATOM 2850 N N . LYS A 1 355 ? 7.290 -29.094 -26.776 1.00 95.06 355 LYS A N 1
ATOM 2851 C CA . LYS A 1 355 ? 7.319 -28.188 -25.619 1.00 95.06 355 LYS A CA 1
ATOM 2852 C C . LYS A 1 355 ? 5.925 -27.662 -25.298 1.00 95.06 355 LYS A C 1
ATOM 2854 O O . LYS A 1 355 ? 5.478 -27.796 -24.159 1.00 95.06 355 LYS A O 1
ATOM 2859 N N . SER A 1 356 ? 5.217 -27.134 -26.301 1.00 94.69 356 SER A N 1
ATOM 2860 C CA . SER A 1 356 ? 3.845 -26.641 -26.144 1.00 94.69 356 SER A CA 1
ATOM 2861 C C . SER A 1 356 ? 2.920 -27.735 -25.621 1.00 94.69 356 SER A C 1
ATOM 2863 O O . SER A 1 356 ? 2.230 -27.515 -24.633 1.00 94.69 356 SER A O 1
ATOM 2865 N N . ARG A 1 357 ? 2.975 -28.948 -26.188 1.00 96.62 357 ARG A N 1
ATOM 2866 C CA . ARG A 1 357 ? 2.159 -30.082 -25.726 1.00 96.62 357 ARG A CA 1
ATOM 2867 C C . ARG A 1 357 ? 2.435 -30.449 -24.264 1.00 96.62 357 ARG A C 1
ATOM 2869 O O . ARG A 1 357 ? 1.499 -30.759 -23.527 1.00 96.62 357 ARG A O 1
ATOM 2876 N N . ILE A 1 358 ? 3.700 -30.445 -23.836 1.00 94.31 358 ILE A N 1
ATOM 2877 C CA . ILE A 1 358 ? 4.072 -30.728 -22.441 1.00 94.31 358 ILE A CA 1
ATOM 2878 C C . ILE A 1 358 ? 3.530 -29.630 -21.519 1.00 94.31 358 ILE A C 1
ATOM 2880 O O . ILE A 1 358 ? 2.854 -29.942 -20.540 1.00 94.31 358 ILE A O 1
ATOM 2884 N N . LEU A 1 359 ? 3.774 -28.356 -21.841 1.00 92.44 359 LEU A N 1
ATOM 2885 C CA . LEU A 1 359 ? 3.301 -27.219 -21.043 1.00 92.44 359 LEU A CA 1
ATOM 2886 C C . LEU A 1 359 ? 1.770 -27.180 -20.950 1.00 92.44 359 LEU A C 1
ATOM 2888 O O . LEU A 1 359 ? 1.224 -27.018 -19.859 1.00 92.44 359 LEU A O 1
ATOM 2892 N N . GLU A 1 360 ? 1.070 -27.391 -22.064 1.00 93.81 360 GLU A N 1
ATOM 2893 C CA . GLU A 1 360 ? -0.391 -27.492 -22.100 1.00 93.81 360 GLU A CA 1
ATOM 2894 C C . GLU A 1 360 ? -0.890 -28.636 -21.215 1.00 93.81 360 GLU A C 1
ATOM 2896 O O . GLU A 1 360 ? -1.806 -28.436 -20.420 1.00 93.81 360 GLU A O 1
ATOM 2901 N N . SER A 1 361 ? -0.258 -29.812 -21.282 1.00 94.12 361 SER A N 1
ATOM 2902 C CA . SER A 1 361 ? -0.607 -30.951 -20.427 1.00 94.12 361 SER A CA 1
ATOM 2903 C C . SER A 1 361 ? -0.417 -30.645 -18.940 1.00 94.12 361 SER A C 1
ATOM 2905 O O . SER A 1 361 ? -1.241 -31.068 -18.130 1.00 94.12 361 SER A O 1
ATOM 2907 N N . LEU A 1 362 ? 0.651 -29.933 -18.568 1.00 89.62 362 LEU A N 1
ATOM 2908 C CA . LEU A 1 362 ? 0.920 -29.555 -17.176 1.00 89.62 362 LEU A CA 1
ATOM 2909 C C . LEU A 1 362 ? -0.100 -28.537 -16.652 1.00 89.62 362 LEU A C 1
ATOM 2911 O O . LEU A 1 362 ? -0.458 -28.563 -15.476 1.00 89.62 362 LEU A O 1
ATOM 2915 N N . LEU A 1 363 ? -0.596 -27.655 -17.522 1.00 90.88 363 LEU A N 1
ATOM 2916 C CA . LEU A 1 363 ? -1.565 -26.621 -17.161 1.00 90.88 363 LEU A CA 1
ATOM 2917 C C . LEU A 1 363 ? -3.029 -27.055 -17.345 1.00 90.88 363 LEU A C 1
ATOM 2919 O O . LEU A 1 363 ? -3.918 -26.381 -16.828 1.00 90.88 363 LEU A O 1
ATOM 2923 N N . ALA A 1 364 ? -3.300 -28.178 -18.016 1.00 94.12 364 ALA A N 1
ATOM 2924 C CA . ALA A 1 364 ? -4.653 -28.632 -18.352 1.00 94.12 364 ALA A CA 1
ATOM 2925 C C . ALA A 1 364 ? -5.561 -28.840 -17.127 1.00 94.12 364 ALA A C 1
ATOM 2927 O O . ALA A 1 364 ? -6.760 -28.574 -17.193 1.00 94.12 364 ALA A O 1
ATOM 2928 N N . ALA A 1 365 ? -5.000 -29.292 -16.001 1.00 88.81 365 ALA A N 1
ATOM 2929 C CA . ALA A 1 365 ? -5.750 -29.515 -14.762 1.00 88.81 365 ALA A CA 1
ATOM 2930 C C . ALA A 1 365 ? -5.920 -28.246 -13.905 1.00 88.81 365 ALA A C 1
ATOM 2932 O O . ALA A 1 365 ? -6.618 -28.283 -12.892 1.00 88.81 365 ALA A O 1
ATOM 2933 N N . ARG A 1 366 ? -5.286 -27.127 -14.281 1.00 93.62 366 ARG A N 1
ATOM 2934 C CA . ARG A 1 366 ? -5.253 -25.907 -13.472 1.00 93.62 366 ARG A CA 1
ATOM 2935 C C . ARG A 1 366 ? -6.617 -25.209 -13.484 1.00 93.62 366 ARG A C 1
ATOM 2937 O O . ARG A 1 366 ? -7.024 -24.620 -14.486 1.00 93.62 366 ARG A O 1
ATOM 2944 N N . GLY A 1 367 ? -7.297 -25.196 -12.343 1.00 93.56 367 GLY A N 1
ATOM 2945 C CA . GLY A 1 367 ? -8.568 -24.508 -12.152 1.00 93.56 367 GLY A CA 1
ATOM 2946 C C . GLY A 1 367 ? -8.442 -22.982 -12.117 1.00 93.56 367 GLY A C 1
ATOM 2947 O O . GLY A 1 367 ? -7.361 -22.396 -12.099 1.00 93.56 367 GLY A O 1
ATOM 2948 N N . GLN A 1 368 ? -9.584 -22.290 -12.063 1.00 91.75 368 GLN A N 1
ATOM 2949 C CA . GLN A 1 368 ? -9.631 -20.820 -12.061 1.00 91.75 368 GLN A CA 1
ATOM 2950 C C . GLN A 1 368 ? -8.888 -20.184 -10.870 1.00 91.75 368 GLN A C 1
ATOM 2952 O O . GLN A 1 368 ? -8.424 -19.050 -10.975 1.00 91.75 368 GLN A O 1
ATOM 2957 N N . ARG A 1 369 ? -8.802 -20.894 -9.738 1.00 92.00 369 ARG A N 1
ATOM 2958 C CA . ARG A 1 369 ? -8.229 -20.394 -8.476 1.00 92.00 369 ARG A CA 1
ATOM 2959 C C . ARG A 1 369 ? -6.859 -20.978 -8.147 1.00 92.00 369 ARG A C 1
ATOM 2961 O O . ARG A 1 369 ? -6.272 -20.559 -7.153 1.00 92.00 369 ARG A O 1
ATOM 2968 N N . ASP A 1 370 ? -6.365 -21.905 -8.960 1.00 92.81 370 ASP A N 1
ATOM 2969 C CA . ASP A 1 370 ? -5.068 -22.523 -8.720 1.00 92.81 370 ASP A CA 1
ATOM 2970 C C . ASP A 1 370 ? -3.950 -21.567 -9.146 1.00 92.81 370 ASP A C 1
ATOM 2972 O O . ASP A 1 370 ? -4.032 -20.875 -10.175 1.00 92.81 370 ASP A O 1
ATOM 2976 N N . ALA A 1 371 ? -2.906 -21.510 -8.319 1.00 89.75 371 ALA A N 1
ATOM 2977 C CA . ALA A 1 371 ? -1.686 -20.784 -8.635 1.00 89.75 371 ALA A CA 1
ATOM 2978 C C . ALA A 1 371 ? -0.955 -21.447 -9.815 1.00 89.75 371 ALA A C 1
ATOM 2980 O O . ALA A 1 371 ? -1.198 -22.607 -10.148 1.00 89.75 371 ALA A O 1
ATOM 2981 N N . MET A 1 372 ? -0.052 -20.702 -10.454 1.00 89.75 372 MET A N 1
ATOM 2982 C CA . MET A 1 372 ? 0.889 -21.315 -11.393 1.00 89.75 372 MET A CA 1
ATOM 2983 C C . MET A 1 372 ? 1.830 -22.257 -10.625 1.00 89.75 372 MET A C 1
ATOM 2985 O O . MET A 1 372 ? 2.170 -21.940 -9.481 1.00 89.75 372 MET A O 1
ATOM 2989 N N . PRO A 1 373 ? 2.267 -23.378 -11.229 1.00 90.19 373 PRO A N 1
ATOM 2990 C CA . PRO A 1 373 ? 3.311 -24.212 -10.644 1.00 90.19 373 PRO A CA 1
ATOM 2991 C C . PRO A 1 373 ? 4.571 -23.390 -10.344 1.00 90.19 373 PRO A C 1
ATOM 2993 O O . PRO A 1 373 ? 4.941 -22.519 -11.133 1.00 90.19 373 PRO A O 1
ATOM 2996 N N . GLU A 1 374 ? 5.242 -23.677 -9.228 1.00 88.94 374 GLU A N 1
ATOM 2997 C CA . GLU A 1 374 ? 6.394 -22.893 -8.751 1.00 88.94 374 GLU A CA 1
ATOM 2998 C C . GLU A 1 374 ? 7.526 -22.814 -9.787 1.00 88.94 374 GLU A C 1
ATOM 3000 O O . GLU A 1 374 ? 8.078 -21.740 -10.013 1.00 88.94 374 GLU A O 1
ATOM 3005 N N . GLY A 1 375 ? 7.794 -23.909 -10.512 1.00 90.62 375 GLY A N 1
ATOM 3006 C CA . GLY A 1 375 ? 8.826 -23.957 -11.555 1.00 90.62 375 GLY A CA 1
ATOM 3007 C C . GLY A 1 375 ? 8.628 -22.964 -12.710 1.00 90.62 375 GLY A C 1
ATOM 3008 O O . GLY A 1 375 ? 9.579 -22.666 -13.426 1.00 90.62 375 GLY A O 1
ATOM 3009 N N . VAL A 1 376 ? 7.437 -22.376 -12.874 1.00 91.25 376 VAL A N 1
ATOM 3010 C CA . VAL A 1 376 ? 7.219 -21.292 -13.849 1.00 91.25 376 VAL A CA 1
ATOM 3011 C C . VAL A 1 376 ? 8.026 -20.040 -13.485 1.00 91.25 376 VAL A C 1
ATOM 3013 O O . VAL A 1 376 ? 8.469 -19.324 -14.382 1.00 91.25 376 VAL A O 1
ATOM 3016 N N . GLU A 1 377 ? 8.301 -19.797 -12.197 1.00 89.62 377 GLU A N 1
ATOM 3017 C CA . GLU A 1 377 ? 9.153 -18.679 -11.762 1.00 89.62 377 GLU A CA 1
ATOM 3018 C C . GLU A 1 377 ? 10.626 -18.854 -12.206 1.00 89.62 377 GLU A C 1
ATOM 3020 O O . GLU A 1 377 ? 11.362 -17.872 -12.303 1.00 89.62 377 GLU A O 1
ATOM 3025 N N . GLY A 1 378 ? 11.051 -20.071 -12.581 1.00 90.31 378 GLY A N 1
ATOM 3026 C CA . GLY A 1 378 ? 12.383 -20.357 -13.133 1.00 90.31 378 GLY A CA 1
ATOM 3027 C C . GLY A 1 378 ? 12.599 -19.922 -14.592 1.00 90.31 378 GLY A C 1
ATOM 3028 O O . GLY A 1 378 ? 13.735 -19.956 -15.085 1.00 90.31 378 GLY A O 1
ATOM 3029 N N . GLY A 1 379 ? 11.540 -19.474 -15.280 1.00 89.06 379 GLY A N 1
ATOM 3030 C CA . GLY A 1 379 ? 11.593 -19.002 -16.669 1.00 89.06 379 GLY A CA 1
ATOM 3031 C C . GLY A 1 379 ? 12.478 -17.776 -16.893 1.00 89.06 379 GLY A C 1
ATOM 3032 O O . GLY A 1 379 ? 12.978 -17.581 -17.999 1.00 89.06 379 GLY A O 1
ATOM 3033 N N . GLY A 1 380 ? 12.744 -17.004 -15.838 1.00 88.94 380 GLY A N 1
ATOM 3034 C CA . GLY A 1 380 ? 13.533 -15.775 -15.878 1.00 88.94 380 GLY A CA 1
ATOM 3035 C C . GLY A 1 380 ? 12.675 -14.517 -15.747 1.00 88.94 380 GLY A C 1
ATOM 3036 O O . GLY A 1 380 ? 11.464 -14.583 -15.546 1.00 88.94 380 GLY A O 1
ATOM 3037 N N . ILE A 1 381 ? 13.331 -13.359 -15.812 1.00 90.81 381 ILE A N 1
ATOM 3038 C CA . ILE A 1 381 ? 12.702 -12.050 -15.616 1.00 90.81 381 ILE A CA 1
ATOM 3039 C C . ILE A 1 381 ? 12.289 -11.491 -16.976 1.00 90.81 381 ILE A C 1
ATOM 3041 O O . ILE A 1 381 ? 13.086 -11.502 -17.906 1.00 90.81 381 ILE A O 1
ATOM 3045 N N . LEU A 1 382 ? 11.051 -11.010 -17.075 1.00 92.00 382 LEU A N 1
ATOM 3046 C CA . LEU A 1 382 ? 10.585 -10.197 -18.195 1.00 92.00 382 LEU A CA 1
ATOM 3047 C C . LEU A 1 382 ? 10.579 -8.735 -17.755 1.00 92.00 382 LEU A C 1
ATOM 3049 O O . LEU A 1 382 ? 9.903 -8.398 -16.777 1.00 92.00 382 LEU A O 1
ATOM 3053 N N . ASP A 1 383 ? 11.284 -7.886 -18.494 1.00 93.94 383 ASP A N 1
ATOM 3054 C CA . ASP A 1 383 ? 11.386 -6.464 -18.189 1.00 93.94 383 ASP A CA 1
ATOM 3055 C C . ASP A 1 383 ? 10.455 -5.663 -19.092 1.00 93.94 383 ASP A C 1
ATOM 3057 O O . ASP A 1 383 ? 10.504 -5.766 -20.318 1.00 93.94 383 ASP A O 1
ATOM 3061 N N . PHE A 1 384 ? 9.611 -4.834 -18.482 1.00 92.94 384 PHE A N 1
ATOM 3062 C CA . PHE A 1 384 ? 8.659 -3.992 -19.196 1.00 92.94 384 PHE A CA 1
ATOM 3063 C C . PHE A 1 384 ? 8.840 -2.521 -18.833 1.00 92.94 384 PHE A C 1
ATOM 3065 O O . PHE A 1 384 ? 8.961 -2.169 -17.661 1.00 92.94 384 PHE A O 1
ATOM 3072 N N . GLU A 1 385 ? 8.760 -1.660 -19.841 1.00 91.88 385 GLU A N 1
ATOM 3073 C CA . GLU A 1 385 ? 8.508 -0.230 -19.683 1.00 91.88 385 GLU A CA 1
ATOM 3074 C C . GLU A 1 385 ? 7.028 0.023 -19.958 1.00 91.88 385 GLU A C 1
ATOM 3076 O O . GLU A 1 385 ? 6.495 -0.421 -20.978 1.00 91.88 385 GLU A O 1
ATOM 3081 N N . ILE A 1 386 ? 6.347 0.708 -19.039 1.00 90.00 386 ILE A N 1
ATOM 3082 C CA . ILE A 1 386 ? 4.910 0.952 -19.157 1.00 90.00 386 ILE A CA 1
ATOM 3083 C C . ILE A 1 386 ? 4.595 2.414 -18.849 1.00 90.00 386 ILE A C 1
ATOM 3085 O O . ILE A 1 386 ? 4.841 2.887 -17.741 1.00 90.00 386 ILE A O 1
ATOM 3089 N N . LEU A 1 387 ? 4.000 3.107 -19.819 1.00 88.50 387 LEU A N 1
ATOM 3090 C CA . LEU A 1 387 ? 3.461 4.452 -19.654 1.00 88.50 387 LEU A CA 1
ATOM 3091 C C . LEU A 1 387 ? 1.975 4.366 -19.294 1.00 88.50 387 LEU A C 1
ATOM 3093 O O . LEU A 1 387 ? 1.168 3.855 -20.070 1.00 88.50 387 LEU A O 1
ATOM 3097 N N . LEU A 1 388 ? 1.615 4.865 -18.110 1.00 86.81 388 LEU A N 1
ATOM 3098 C CA . LEU A 1 388 ? 0.267 4.756 -17.546 1.00 86.81 388 LEU A CA 1
ATOM 3099 C C . LEU A 1 388 ? -0.141 6.042 -16.839 1.00 86.81 388 LEU A C 1
ATOM 3101 O O . LEU A 1 388 ? 0.683 6.714 -16.220 1.00 86.81 388 LEU A O 1
ATOM 3105 N N . ASP A 1 389 ? -1.442 6.312 -16.831 1.00 88.19 389 ASP A N 1
ATOM 3106 C CA . ASP A 1 389 ? -2.026 7.294 -15.929 1.00 88.19 389 ASP A CA 1
ATOM 3107 C C . ASP A 1 389 ? -2.080 6.771 -14.474 1.00 88.19 389 ASP A C 1
ATOM 3109 O O . ASP A 1 389 ? -1.959 5.573 -14.181 1.00 88.19 389 ASP A O 1
ATOM 3113 N N . PHE A 1 390 ? -2.307 7.683 -13.525 1.00 88.31 390 PHE A N 1
ATOM 3114 C CA . PHE A 1 390 ? -2.355 7.346 -12.100 1.00 88.31 390 PHE A CA 1
ATOM 3115 C C . PHE A 1 390 ? -3.550 6.444 -11.720 1.00 88.31 390 PHE A C 1
ATOM 3117 O O . PHE A 1 390 ? -3.483 5.702 -10.740 1.00 88.31 390 PHE A O 1
ATOM 3124 N N . GLY A 1 391 ? -4.655 6.490 -12.470 1.00 88.88 391 GLY A N 1
ATOM 3125 C CA . GLY A 1 391 ? -5.788 5.558 -12.409 1.00 88.88 391 GLY A CA 1
ATOM 3126 C C . GLY A 1 391 ? -5.354 4.121 -12.638 1.00 88.88 391 GLY A C 1
ATOM 3127 O O . GLY A 1 391 ? -5.487 3.301 -11.728 1.00 88.88 391 GLY A O 1
ATOM 3128 N N . ALA A 1 392 ? -4.785 3.843 -13.808 1.00 88.81 392 ALA A N 1
ATOM 3129 C CA . ALA A 1 392 ? -4.295 2.520 -14.182 1.00 88.81 392 ALA A CA 1
ATOM 3130 C C . ALA A 1 392 ? -3.170 2.031 -13.254 1.00 88.81 392 ALA A C 1
ATOM 3132 O O . ALA A 1 392 ? -3.174 0.875 -12.817 1.00 88.81 392 ALA A O 1
ATOM 3133 N N . PHE A 1 393 ? -2.246 2.917 -12.865 1.00 88.81 393 PHE A N 1
ATOM 3134 C CA . PHE A 1 393 ? -1.135 2.553 -11.983 1.00 88.81 393 PHE A CA 1
ATOM 3135 C C . PHE A 1 393 ? -1.591 1.993 -10.623 1.00 88.81 393 PHE A C 1
ATOM 3137 O O . PHE A 1 393 ? -0.910 1.145 -10.045 1.00 88.81 393 PHE A O 1
ATOM 3144 N N . ARG A 1 394 ? -2.768 2.389 -10.112 1.00 87.69 394 ARG A N 1
ATOM 3145 C CA . ARG A 1 394 ? -3.328 1.835 -8.860 1.00 87.69 394 ARG A CA 1
AT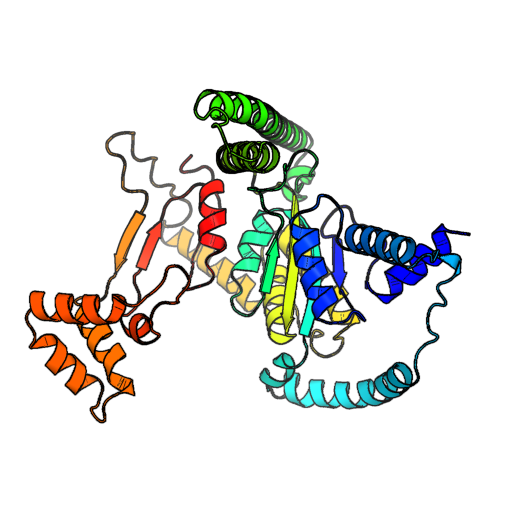OM 3146 C C . ARG A 1 394 ? -3.518 0.322 -8.903 1.00 87.69 394 ARG A C 1
ATOM 3148 O O . ARG A 1 394 ? -3.477 -0.301 -7.844 1.00 87.69 394 ARG A O 1
ATOM 3155 N N . ASP A 1 395 ? -3.732 -0.260 -10.080 1.00 85.75 395 ASP A N 1
ATOM 3156 C CA . ASP A 1 395 ? -3.931 -1.702 -10.223 1.00 85.75 395 ASP A CA 1
ATOM 3157 C C . ASP A 1 395 ? -2.608 -2.446 -10.309 1.00 85.75 395 ASP A C 1
ATOM 3159 O O . ASP A 1 395 ? -2.420 -3.437 -9.602 1.00 85.75 395 ASP A O 1
ATOM 3163 N N . ILE A 1 396 ? -1.662 -1.925 -11.091 1.00 85.12 396 ILE A N 1
ATOM 3164 C CA . ILE A 1 396 ? -0.321 -2.509 -11.180 1.00 85.12 396 ILE A CA 1
ATOM 3165 C C . ILE A 1 396 ? 0.383 -2.425 -9.828 1.00 85.12 396 ILE A C 1
ATOM 3167 O O . ILE A 1 396 ? 0.924 -3.418 -9.361 1.00 85.12 396 ILE A O 1
ATOM 3171 N N . ALA A 1 397 ? 0.277 -1.298 -9.121 1.00 84.44 397 ALA A N 1
ATOM 3172 C CA . ALA A 1 397 ? 0.883 -1.128 -7.801 1.00 84.44 397 ALA A CA 1
ATOM 3173 C C . ALA A 1 397 ? 0.310 -2.071 -6.721 1.00 84.44 397 ALA A C 1
ATOM 3175 O O . ALA A 1 397 ? 0.869 -2.164 -5.628 1.00 84.44 397 ALA A O 1
ATOM 3176 N N . ARG A 1 398 ? -0.818 -2.753 -6.981 1.00 79.62 398 ARG A N 1
ATOM 3177 C CA . ARG A 1 398 ? -1.357 -3.805 -6.098 1.00 79.62 398 ARG A CA 1
ATOM 3178 C C . ARG A 1 398 ? -0.741 -5.170 -6.378 1.00 79.62 398 ARG A C 1
ATOM 3180 O O . ARG A 1 398 ? -0.738 -6.011 -5.478 1.00 79.62 398 ARG A O 1
ATOM 3187 N N . HIS A 1 399 ? -0.209 -5.390 -7.579 1.00 79.06 399 HIS A N 1
ATOM 3188 C CA . HIS A 1 399 ? 0.628 -6.543 -7.867 1.00 79.06 399 HIS A CA 1
ATOM 3189 C C . HIS A 1 399 ? 1.996 -6.322 -7.216 1.00 79.06 399 HIS A C 1
ATOM 3191 O O . HIS A 1 399 ? 2.814 -5.533 -7.665 1.00 79.06 399 HIS A O 1
ATOM 3197 N N . ARG A 1 400 ? 2.227 -7.016 -6.100 1.00 77.56 400 ARG A N 1
ATOM 3198 C CA . ARG A 1 400 ? 3.467 -6.918 -5.306 1.00 77.56 400 ARG A CA 1
ATOM 3199 C C . ARG A 1 400 ? 4.525 -7.947 -5.721 1.00 77.56 400 ARG A C 1
ATOM 3201 O O . ARG A 1 400 ? 5.550 -8.072 -5.055 1.00 77.56 400 ARG A O 1
ATOM 3208 N N . LYS A 1 401 ? 4.261 -8.719 -6.781 1.00 77.88 401 LYS A N 1
ATOM 3209 C CA . LYS A 1 401 ? 5.241 -9.629 -7.385 1.00 77.88 401 LYS A CA 1
ATOM 3210 C C . LYS A 1 401 ? 6.115 -8.840 -8.362 1.00 77.88 401 LYS A C 1
ATOM 3212 O O . LYS A 1 401 ? 5.600 -8.015 -9.106 1.00 77.88 401 LYS A O 1
ATOM 3217 N N . GLY A 1 402 ? 7.414 -9.124 -8.356 1.00 83.62 402 GLY A N 1
ATOM 3218 C CA . GLY A 1 402 ? 8.396 -8.445 -9.200 1.00 83.62 402 GLY A CA 1
ATOM 3219 C C . GLY A 1 402 ? 9.060 -7.235 -8.540 1.00 83.62 402 GLY A C 1
ATOM 3220 O O . GLY A 1 402 ? 8.925 -6.987 -7.336 1.00 83.62 402 GLY A O 1
ATOM 3221 N N . PHE A 1 403 ? 9.841 -6.526 -9.346 1.00 87.69 403 PHE A N 1
ATOM 3222 C CA . PHE A 1 403 ? 10.508 -5.275 -9.009 1.00 87.69 403 PHE A CA 1
ATOM 3223 C C . PHE A 1 403 ? 9.875 -4.161 -9.842 1.00 87.69 403 PHE A C 1
ATOM 3225 O O . PHE A 1 403 ? 9.655 -4.337 -11.034 1.00 87.69 403 PHE A O 1
ATOM 3232 N N . ILE A 1 404 ? 9.548 -3.037 -9.205 1.00 88.19 404 ILE A N 1
ATOM 3233 C CA . ILE A 1 404 ? 8.935 -1.885 -9.869 1.00 88.19 404 ILE A CA 1
ATOM 3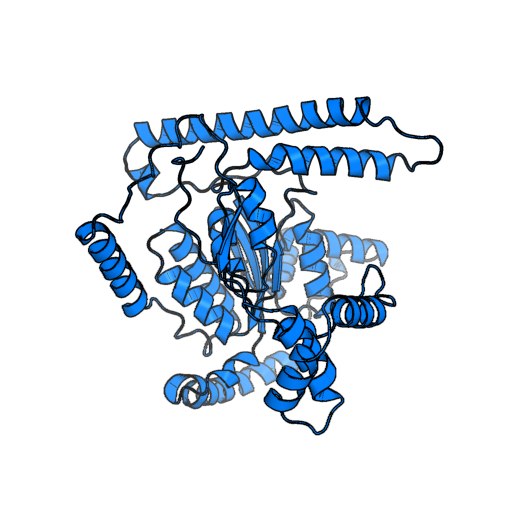234 C C . ILE A 1 404 ? 9.823 -0.674 -9.606 1.00 88.19 404 ILE A C 1
ATOM 3236 O O . ILE A 1 404 ? 10.045 -0.301 -8.451 1.00 88.19 404 ILE A O 1
ATOM 3240 N N . GLN A 1 405 ? 10.290 -0.044 -10.679 1.00 88.00 405 GLN A N 1
ATOM 3241 C CA . GLN A 1 405 ? 10.827 1.312 -10.657 1.00 88.00 405 GLN A CA 1
ATOM 3242 C C . GLN A 1 405 ? 9.781 2.241 -11.256 1.00 88.00 405 GLN A C 1
ATOM 3244 O O . GLN A 1 405 ? 9.168 1.923 -12.268 1.00 88.00 405 GLN A O 1
ATOM 3249 N N . GLN A 1 406 ? 9.548 3.372 -10.599 1.00 87.12 406 GLN A N 1
ATOM 3250 C CA . GLN A 1 406 ? 8.590 4.374 -11.050 1.00 87.12 406 GLN A CA 1
ATOM 3251 C C . GLN A 1 406 ? 9.293 5.724 -11.145 1.00 87.12 406 GLN A C 1
ATOM 3253 O O . GLN A 1 406 ? 10.068 6.089 -10.253 1.00 87.12 406 GLN A O 1
ATOM 3258 N N . GLU A 1 407 ? 8.985 6.470 -12.197 1.00 85.19 407 GLU A N 1
ATOM 3259 C CA . GLU A 1 407 ? 9.344 7.879 -12.283 1.00 85.19 407 GLU A CA 1
ATOM 3260 C C . GLU A 1 407 ? 8.497 8.724 -11.321 1.00 85.19 407 GLU A C 1
ATOM 3262 O O . GLU A 1 407 ? 7.513 8.265 -10.723 1.00 85.19 407 GLU A O 1
ATOM 3267 N N . GLU A 1 408 ? 8.888 9.985 -11.135 1.00 83.69 408 GLU A N 1
ATOM 3268 C CA . GLU A 1 408 ? 8.018 10.924 -10.438 1.00 83.69 408 GLU A CA 1
ATOM 3269 C C . GLU A 1 408 ? 6.739 11.143 -11.257 1.00 83.69 408 GLU A C 1
ATOM 3271 O O . GLU A 1 408 ? 6.780 11.307 -12.470 1.00 83.69 408 GLU A O 1
ATOM 3276 N N . LEU A 1 409 ? 5.585 11.156 -10.587 1.00 84.94 409 LEU A N 1
ATOM 3277 C CA . LEU A 1 409 ? 4.314 11.448 -11.245 1.00 84.94 409 LEU A CA 1
ATOM 3278 C C . LEU A 1 409 ? 4.332 12.878 -11.810 1.00 84.94 409 LEU A C 1
ATOM 3280 O O . LEU A 1 409 ? 4.496 13.834 -11.044 1.00 84.94 409 LEU A O 1
ATOM 3284 N N . THR A 1 410 ? 4.116 13.017 -13.119 1.00 82.25 410 THR A N 1
ATOM 3285 C CA . THR A 1 410 ? 4.078 14.303 -13.829 1.00 82.25 410 THR A CA 1
ATOM 3286 C C . THR A 1 410 ? 2.857 14.405 -14.743 1.00 82.25 410 THR A C 1
ATOM 3288 O O . THR A 1 410 ? 2.162 13.422 -14.976 1.00 82.25 410 THR A O 1
ATOM 3291 N N . THR A 1 411 ? 2.610 15.602 -15.275 1.00 80.56 411 THR A N 1
ATOM 3292 C CA . THR A 1 411 ? 1.608 15.866 -16.324 1.00 80.56 411 THR A CA 1
ATOM 3293 C C . THR A 1 411 ? 2.233 15.872 -17.725 1.00 80.56 411 THR A C 1
ATOM 3295 O O . THR A 1 411 ? 1.656 16.415 -18.661 1.00 80.56 411 THR A O 1
ATOM 3298 N N . ALA A 1 412 ? 3.459 15.358 -17.883 1.00 76.06 412 ALA A N 1
ATOM 3299 C CA . ALA A 1 412 ? 4.200 15.441 -19.145 1.00 76.06 412 ALA A CA 1
ATOM 3300 C C . ALA A 1 412 ? 3.568 14.618 -20.280 1.00 76.06 412 ALA A C 1
ATOM 3302 O O . ALA A 1 412 ? 3.762 14.937 -21.451 1.00 76.06 412 ALA A O 1
ATOM 3303 N N . HIS A 1 413 ? 2.813 13.575 -19.930 1.00 72.88 413 HIS A N 1
ATOM 3304 C CA . HIS A 1 413 ? 2.258 12.595 -20.864 1.00 72.88 413 HIS A CA 1
ATOM 3305 C C . HIS A 1 413 ? 0.719 12.589 -20.904 1.00 72.88 413 HIS A C 1
ATOM 3307 O O . HIS A 1 413 ? 0.136 11.649 -21.441 1.00 72.88 413 HIS A O 1
ATOM 3313 N N . GLY A 1 414 ? 0.076 13.631 -20.361 1.00 62.56 414 GLY A N 1
ATOM 3314 C CA . GLY A 1 414 ? -1.378 13.716 -20.175 1.00 62.56 414 GLY A CA 1
ATOM 3315 C C . GLY A 1 414 ? -1.737 14.011 -18.733 1.00 62.56 414 GLY A C 1
ATOM 3316 O O . GLY A 1 414 ? -1.634 13.075 -17.912 1.00 62.56 414 GLY A O 1
#

Mean predicted aligned error: 6.85 Å

Nearest PDB structures (foldseek):
  3gwc-assembly1_B  TM=9.013E-01  e=9.266E-09  Mycobacterium tuberculosis
  2af6-assembly2_G  TM=9.038E-01  e=1.332E-08  Mycobacterium tuberculosis
  3gwc-assembly2_G  TM=9.002E-01  e=3.386E-08  Mycobacterium tuberculosis
  2gq2-assembly1_A  TM=8.699E-01  e=2.356E-08  Mycobacterium tuberculosis H37Rv
  3ah5-assembly2_E  TM=6.586E-01  e=2.324E-05  Helicobacter pylori 26695

Foldseek 3Di:
DVVVLLVVVLVQQWVDDDADLAFRKIWGDDDPPVVVVVLQQVCLQDPDFSSVSVVVVVQVVQVVVVHDSVPDDDDDCDVVNVVVVVVVVVVLVVCCVCVPVVVVVVVQQVAKIKMKTWRAFLLLVLVLLLQLQKDKRWRDLLRDPLQPFDFDDAPVQPVVDDVSVVVVVVVQVVLSVVLVVQLVVQLVVLCVVDPDDPPDDPVVVSSVSSSVSSLVSCLSPDRRTIIIMMMMHTLSSLLVQLQVQCLDPGPSSVVNSVSSLVNVCVVVVNSSVPSHHDPVSNVVVVVVQVVCVVVVNPPDLPQQPPPDDDDDQKDFPDFDPCLLLQLQLLLCVVVDPDDSVVSSVVSVVDDPVVSVVVVCVVCVPPDPPRDDPPSSPRSDDTDMDGHDRPSVVVVVSNPNPDDDDDDPDDPSHD

Radius of gyration: 26.01 Å; Cα contacts (8 Å, |Δi|>4): 478; chains: 1; bounding box: 60×69×71 Å

Secondary structure (DSSP, 8-state):
-HHHHHHHHHHHHBS--S--SS-EEEEB-SS-HHHHHHHHHHHTTSSS-HHHHHHHHHHHHHHHTT--STT--PPPSPHHHHHHHHHHHHHHHHHIIIIIIT--GGGGTT-EEEEEEEEEEHHHHHHHTT-TTSEEEE--TTTS--SS--B---HHHHTT-HHHHHHHHHHHHHHHHHHHHHHHHHHHHHHHHSPPPTT--HHHHHHHHHHHHHHHHGGG--TTBEEEEEEEEEHHHHHHHHHHHHTSSSHHHHHHHHHHHHHHHTT-TTTTTT----HHHHHHHHHHHHHHHHTT-TT-------SSS---SEEEEE--S-HHHHHHHHHHHTT-SS-HHHHHHHHHTS-HHHHHHHHHHHHTT--TTPPPPGGGGGG-PPEEEE---HHHHHHHTT--SS----PPP-STT-

Sequence (414 aa):
MPASLRKQILARFFSQIEPRDHADIYVVRNLPQEIRATLNGLYSRSHLSMRETFWTRLQKGLEKAGKSLDDLHLPAITDEEILGKFLTEKAGSFLRTYAIDHGHNSLREGAVVQLAVEQVSQRVTRFIQQERRASFEESSTRYIPFTNEGHWRSPKVFDAGEKWRKLWDEAISLSFSFYQESIEALQAHIGKARPLRSGEDPKAYKRAVRAEAFDSARYLLTPALFTKWGIVADARTISDICTRLLSHPLAEFQIVGTRIREEAQKQLPTLLSHAGENQYLQETRKQLSTLAKEFGIANHPAPLPQAKEASPSVRLLDSPANPDDRILASLLFTESSSNFDELLQWSRSLETSEKSRILESLLAARGQRDAMPEGVEGGGILDFEILLDFGAFRDIARHRKGFIQQEELTTAHG

Solvent-accessible surface area (backbone atoms only — not comparable to full-atom values): 23328 Å² total; per-residue (Å²): 119,70,71,58,55,52,50,55,58,44,52,64,34,26,79,54,76,76,88,45,91,55,51,31,42,25,30,58,40,95,59,58,68,71,56,53,53,52,45,34,62,49,29,22,69,48,93,49,52,63,68,53,43,49,50,57,50,50,53,55,51,29,53,76,67,78,41,57,77,86,75,59,74,77,79,68,89,45,70,66,60,56,54,46,55,69,49,45,60,61,51,40,55,51,46,42,52,43,33,55,73,67,58,42,50,72,70,31,55,79,45,72,51,34,35,43,42,29,46,37,28,43,52,56,49,65,61,59,52,64,49,69,79,46,49,76,38,54,51,38,59,41,79,43,85,88,79,84,66,58,60,64,77,56,63,75,51,52,73,71,34,71,71,51,39,52,54,49,54,50,52,52,50,51,42,51,50,51,34,55,53,44,35,56,54,36,33,55,48,47,46,66,77,57,59,90,54,92,91,57,57,68,68,60,50,53,50,49,41,47,27,52,19,28,57,64,35,41,56,53,57,58,54,39,34,39,42,38,32,30,41,39,32,22,33,46,56,49,26,52,51,22,20,56,22,42,35,39,94,47,68,69,38,27,51,41,19,50,36,50,48,61,35,48,29,76,79,37,52,68,73,39,67,77,47,42,67,39,66,65,62,41,48,52,52,51,51,53,55,48,50,29,47,77,72,70,61,52,88,63,65,68,72,63,73,62,98,68,70,87,72,69,52,62,40,81,75,46,62,55,94,59,34,67,31,34,20,53,21,37,55,43,39,87,80,47,93,62,57,69,66,59,37,33,52,54,39,63,72,50,53,71,71,55,51,50,53,52,53,49,61,70,49,66,79,61,53,98,84,56,76,78,64,73,26,56,71,53,28,61,70,74,40,72,50,70,66,71,56,77,41,62,42,58,57,57,57,66,55,62,76,82,86,86,88,78,78,82,91,69,70,71,88,105

pLDDT: mean 89.5, std 10.68, range [41.22, 98.5]